Protein AF-A0A2V9PDS5-F1 (afdb_monomer)

Nearest PDB structures (foldseek):
  2gah-assembly1_B  TM=3.488E-01  e=9.764E-08  Stenotrophomonas maltophilia
  1vrq-assembly1_B  TM=3.724E-01  e=3.911E-07  Corynebacterium sp. U-96
  7d6v-assembly1_A  TM=3.849E-01  e=8.077E-04  Mycolicibacterium smegmatis

Foldseek 3Di:
DDDCAFDDDPVDTRPLQNLQADAPCLLVLLQDCVNPVLFHAAQEEEEALAFVSLQVQLVVLVVPPVLPGFYEYEFQAEADDLAAVLVPFPDDDPLPQFDAQFADPDPDVCVRVPRHWRRYRLICLSAFLQFDFDDEPQVQVVVHDPPVVCCQQPHFCPPPPDTDDHPVCVVLVLLVQNDFDPLFDDPVAVQVLVVVLVVLVPDDPPDPWNKWARHRHSPDSSSFGGRGSADCDAPDPPGHGCGHDTSSNSSSVSSNVLLVQLVVVDDDDPSSSSNSRRYHYHYSFAFQAFDDDDPDTQWTQTPSGIRGADPSHDYHYPPDDFVVLLRCVRYDDCVVVQRQFWDKDWDKDKDKDKDWLVVTDPRSLPAADKHKYWTKMKIWGQDPVRRTWIKMKTKMKIAAHDCDPCNLSVLSNSNSHNVCSVVCPPGDNGIMMMMIMMITIDTIDRPDPDDPPHIGGNNRGD

Mean predicted aligned error: 5.8 Å

Radius of gyration: 24.21 Å; Cα contacts (8 Å, |Δi|>4): 878; chains: 1; bounding box: 65×51×72 Å

Solvent-accessible surface area (backbone atoms only — not comparable to full-atom values): 25362 Å² total; per-residue (Å²): 130,66,72,96,57,60,49,75,57,101,86,46,70,38,52,64,53,49,66,45,41,40,38,66,60,55,58,55,57,21,36,35,48,90,82,36,80,80,28,49,69,52,40,36,37,32,39,22,24,14,34,63,21,14,43,49,55,30,48,56,59,67,68,43,80,80,66,80,61,24,35,36,33,29,13,52,16,47,77,78,60,81,58,21,52,59,81,46,74,68,92,66,89,72,71,90,38,51,40,55,51,50,47,50,85,57,90,46,65,74,66,52,66,49,68,60,46,41,44,22,46,7,18,53,33,34,71,56,48,39,74,58,74,61,82,39,73,78,75,46,58,68,79,60,55,57,69,67,59,53,44,42,41,72,35,59,55,34,53,82,96,62,51,75,30,16,55,49,53,53,48,25,54,75,35,37,38,67,54,81,48,64,71,37,70,44,67,59,21,58,51,52,39,47,54,50,39,53,60,59,68,70,49,62,93,85,46,81,58,41,73,23,9,42,74,62,44,74,89,51,49,74,33,27,49,30,36,34,19,32,26,68,57,53,88,48,95,96,44,77,42,74,36,58,47,41,17,31,49,48,31,45,52,40,24,44,50,22,48,52,55,9,58,75,72,46,92,72,57,71,64,62,28,44,35,54,34,34,42,46,32,23,52,56,33,36,76,74,50,62,41,67,56,94,94,40,70,43,33,41,35,33,81,81,48,73,47,76,41,46,95,86,35,45,78,43,81,26,54,51,80,63,54,41,36,53,54,43,63,76,58,46,88,59,85,84,62,56,78,83,43,41,56,60,57,67,50,77,47,76,50,76,48,74,44,57,36,84,80,51,55,73,69,47,55,66,44,61,55,81,44,39,25,54,36,26,36,33,34,42,33,72,44,98,88,70,46,80,42,55,32,34,34,47,32,39,34,41,32,28,23,75,71,56,101,54,42,67,54,53,44,52,59,62,47,73,36,69,96,49,50,78,82,52,75,82,67,47,60,59,34,32,41,35,38,39,36,36,37,31,66,40,83,53,50,74,79,58,94,78,51,94,66,62,68,47,72,43,94,80,53,112

Secondary structure (DSSP, 8-state):
---SSPPB-SS-B-HHHHHH---HHHHHHTT-TTT-TT----SEEEE--SHHHHHHHHHHHHH-TT----EEEE-SS----SS-GGGSPTT---GGGEE--EE---SSHHHHS---EE-STTGGGGTS--B-PPP-HHHHBTTBPPHHHHHHHHS--BSTTS--B-HHHHHHHHHT-SS--TTT-SHHHHHHHHHHHHHHHTS-TT-SSEEE-TTS--SSGGGGB--BSEE-S-SSTT----EE--HHHHHHHHHHHHHHHHHHH--S-HHHHHHH-SEEEETT--EEEEEEETTEEEEEEETTEEEEPPTT-EEEE-SHHHHHHHHHHHHS--TTS-TT-----EEEEEEEEEEEGGGS-HHHHH--S-EEEEEEEEEEEE-TTS-EEEEEEEEEEEE-S---TTHHHHHHHHSS-GGGGGGGTT--TTEEEEEEEEEEE----SS-SS-SS--EEPTT--

Sequence (462 aa):
MSSSSSQRTDFSLDVMGRYICNGLDEAIRSTDRNLDPEAKQFDYIVIGGGSFGSVFASHIFNLDQTRAHRILVLEAGPFLFPEHVQNLPPSLDTGEVWGVPWNSDSPKPWNREFPGLAFCLGGRSLFWGGWSPYFIDSEIVSPPWPATVRRDLMTPVLPTGTPIHSYLDQAAEQLGTSDPNDFVHADLHNELETILFNGLSARPSAADPKLKGNRGTLAVAKDLEAPIAVQSTSPRAGFFPFNKFNGVQLLIRAARLAQSEAEQSVVGGPEQKNVKKRLMVVPHAHLIRLERSGRRVTRIVTNQGSVDVPYQGKVFLGLGTIENTRLALETLPNQRGLIGKNLMAHLRSNLTIRIPKSSLSPAVRAIKELAVSALFVKGIHQHTDGTPGHFHLQITASGVGALGMNSEAELFKKIPNIDELDRFNDLTDDWIVITIRGIGEMLGDKTSPDPLNRVILDNLGP

pLDDT: mean 89.95, std 8.55, range [50.41, 98.88]

Structure (mmCIF, N/CA/C/O backbone):
data_AF-A0A2V9PDS5-F1
#
_entry.id   AF-A0A2V9PDS5-F1
#
loop_
_atom_site.group_PDB
_atom_site.id
_atom_site.type_symbol
_atom_site.label_atom_id
_atom_site.label_alt_id
_atom_site.label_comp_id
_atom_site.label_asym_id
_atom_site.label_entity_id
_atom_site.label_seq_id
_atom_site.pdbx_PDB_ins_code
_atom_site.Cartn_x
_atom_site.Cartn_y
_atom_site.Cartn_z
_atom_site.occupancy
_atom_site.B_iso_or_equiv
_atom_site.auth_seq_id
_atom_site.auth_comp_id
_atom_site.auth_asym_id
_atom_site.auth_atom_id
_atom_site.pdbx_PDB_model_num
ATOM 1 N N . MET A 1 1 ? -5.641 -12.176 29.740 1.00 73.44 1 MET A N 1
ATOM 2 C CA . MET A 1 1 ? -5.389 -10.724 29.784 1.00 73.44 1 MET A CA 1
ATOM 3 C C . MET A 1 1 ? -4.058 -10.458 29.123 1.00 73.44 1 MET A C 1
ATOM 5 O O . MET A 1 1 ? -3.136 -11.229 29.379 1.00 73.44 1 MET A O 1
ATOM 9 N N . SER A 1 2 ? -3.958 -9.427 28.290 1.00 85.81 2 SER A N 1
ATOM 10 C CA . SER A 1 2 ? -2.686 -9.049 27.668 1.00 85.81 2 SER A CA 1
ATOM 11 C C . SER A 1 2 ? -1.712 -8.441 28.682 1.00 85.81 2 SER A C 1
ATOM 13 O O . SER A 1 2 ? -2.114 -7.794 29.648 1.00 85.81 2 SER A O 1
ATOM 15 N N . SER A 1 3 ? -0.411 -8.679 28.481 1.00 86.38 3 SER A N 1
ATOM 16 C CA . SER A 1 3 ? 0.654 -8.182 29.366 1.00 86.38 3 SER A CA 1
ATOM 17 C C . SER A 1 3 ? 0.785 -6.667 29.266 1.00 86.38 3 SER A C 1
ATOM 19 O O . SER A 1 3 ? 1.010 -6.166 28.174 1.00 86.38 3 SER A O 1
ATOM 21 N N . SER A 1 4 ? 0.744 -5.928 30.375 1.00 86.19 4 SER A N 1
ATOM 22 C CA . SER A 1 4 ? 0.939 -4.466 30.378 1.00 86.19 4 SER A CA 1
ATOM 23 C C . SER A 1 4 ? 2.401 -4.022 30.204 1.00 86.19 4 SER A C 1
ATOM 25 O O . SER A 1 4 ? 2.663 -2.836 30.002 1.00 86.19 4 SER A O 1
ATOM 27 N N . SER A 1 5 ? 3.353 -4.958 30.246 1.00 91.31 5 SER A N 1
ATOM 28 C CA . SER A 1 5 ? 4.782 -4.736 30.002 1.00 91.31 5 SER A CA 1
ATOM 29 C C . SER A 1 5 ? 5.278 -5.526 28.793 1.00 91.31 5 SER A C 1
ATOM 31 O O . SER A 1 5 ? 4.624 -6.472 28.345 1.00 91.31 5 SER A O 1
ATOM 33 N N . SER A 1 6 ? 6.443 -5.144 28.262 1.00 94.44 6 SER A N 1
ATOM 34 C CA . SER A 1 6 ? 7.096 -5.892 27.187 1.00 94.44 6 SER A CA 1
ATOM 35 C C . SER A 1 6 ? 7.402 -7.319 27.638 1.00 94.44 6 SER A C 1
ATOM 37 O O . SER A 1 6 ? 7.765 -7.563 28.793 1.00 94.44 6 SER A O 1
ATOM 39 N N . GLN A 1 7 ? 7.210 -8.269 26.728 1.00 94.12 7 GLN A N 1
ATOM 40 C CA . GLN A 1 7 ? 7.417 -9.689 26.995 1.00 94.12 7 GLN A CA 1
ATOM 41 C C . GLN A 1 7 ? 8.822 -10.095 26.555 1.00 94.12 7 GLN A C 1
ATOM 43 O O . GLN A 1 7 ? 9.332 -9.597 25.554 1.00 94.12 7 GLN A O 1
ATOM 48 N N . ARG A 1 8 ? 9.466 -10.983 27.317 1.00 96.06 8 ARG A N 1
ATOM 49 C CA . ARG A 1 8 ? 10.734 -11.606 26.918 1.00 96.06 8 ARG A CA 1
ATOM 50 C C . ARG A 1 8 ? 10.436 -12.922 26.210 1.00 96.06 8 ARG A C 1
ATOM 52 O O . ARG A 1 8 ? 9.671 -13.725 26.735 1.00 96.06 8 ARG A O 1
ATOM 59 N N . THR A 1 9 ? 11.043 -13.112 25.048 1.00 93.56 9 THR A N 1
ATOM 60 C CA . THR A 1 9 ? 11.149 -14.398 24.353 1.00 93.56 9 THR A CA 1
ATOM 61 C C . THR A 1 9 ? 12.558 -14.956 24.562 1.00 93.56 9 THR A C 1
ATOM 63 O O . THR A 1 9 ? 13.407 -14.290 25.164 1.00 93.56 9 THR A O 1
ATOM 66 N N . ASP A 1 10 ? 12.835 -16.145 24.029 1.00 96.88 10 ASP A N 1
ATOM 67 C CA . ASP A 1 10 ? 14.187 -16.719 24.033 1.00 96.88 10 ASP A CA 1
ATOM 68 C C . ASP A 1 10 ? 15.204 -15.856 23.264 1.00 96.88 10 ASP A C 1
ATOM 70 O O . ASP A 1 10 ? 16.407 -15.946 23.500 1.00 96.88 10 ASP A O 1
ATOM 74 N N . PHE A 1 11 ? 14.726 -14.986 22.367 1.00 93.62 11 PHE A N 1
ATOM 75 C CA . PHE A 1 11 ? 15.567 -14.220 21.447 1.00 93.62 11 PHE A CA 1
ATOM 76 C C . PHE A 1 11 ? 15.555 -12.712 21.710 1.00 93.62 11 PHE A C 1
ATOM 78 O O . PHE A 1 11 ? 16.514 -12.018 21.371 1.00 93.62 11 PHE A O 1
ATOM 85 N N . SER A 1 12 ? 14.472 -12.165 22.268 1.00 94.38 12 SER A N 1
ATOM 86 C CA . SER A 1 12 ? 14.247 -10.717 22.274 1.00 94.38 12 SER A CA 1
ATOM 87 C C . SER A 1 12 ? 13.342 -10.226 23.406 1.00 94.38 12 SER A C 1
ATOM 89 O O . SER A 1 12 ? 12.637 -10.984 24.071 1.00 94.38 12 SER A O 1
ATOM 91 N N . LEU A 1 13 ? 13.364 -8.910 23.631 1.00 96.62 13 LEU A N 1
ATOM 92 C CA . LEU A 1 13 ? 12.364 -8.200 24.423 1.00 96.62 13 LEU A CA 1
ATOM 93 C C . LEU A 1 13 ? 11.407 -7.491 23.463 1.00 96.62 13 LEU A C 1
ATOM 95 O O . LEU A 1 13 ? 11.833 -6.602 22.723 1.00 96.62 13 LEU A O 1
ATOM 99 N N . ASP A 1 14 ? 10.124 -7.834 23.510 1.00 95.38 14 ASP A N 1
ATOM 100 C CA . ASP A 1 14 ? 9.102 -7.276 22.625 1.00 95.38 14 ASP A CA 1
ATOM 101 C C . ASP A 1 14 ? 8.657 -5.872 23.070 1.00 95.38 14 ASP A C 1
ATOM 103 O O . ASP A 1 14 ? 7.566 -5.639 23.598 1.00 95.38 14 ASP A O 1
ATOM 107 N N . VAL A 1 15 ? 9.567 -4.911 22.913 1.00 95.69 15 VAL A N 1
ATOM 108 C CA . VAL A 1 15 ? 9.300 -3.487 23.143 1.00 95.69 15 VAL A CA 1
ATOM 109 C C . VAL A 1 15 ? 8.346 -2.973 22.069 1.00 95.69 15 VAL A C 1
ATOM 111 O O . VAL A 1 15 ? 7.354 -2.318 22.381 1.00 95.69 15 VAL A O 1
ATOM 114 N N . MET A 1 16 ? 8.621 -3.285 20.804 1.00 94.38 16 MET A N 1
ATOM 115 C CA . MET A 1 16 ? 7.842 -2.762 19.686 1.00 94.38 16 MET A CA 1
ATOM 116 C C . MET A 1 16 ? 6.394 -3.252 19.739 1.00 94.38 16 MET A C 1
ATOM 118 O O . MET A 1 16 ? 5.488 -2.420 19.785 1.00 94.38 16 MET A O 1
ATOM 122 N N . GLY A 1 17 ? 6.163 -4.562 19.838 1.00 95.31 17 GLY A N 1
ATOM 123 C CA . GLY A 1 17 ? 4.822 -5.128 19.927 1.00 95.31 17 GLY A CA 1
ATOM 124 C C . GLY A 1 17 ? 4.041 -4.535 21.093 1.00 95.31 17 GLY A C 1
ATOM 125 O O . GLY A 1 17 ? 2.968 -3.976 20.876 1.00 95.31 17 GLY A O 1
ATOM 126 N N . ARG A 1 18 ? 4.596 -4.498 22.310 1.00 94.94 18 ARG A N 1
ATOM 127 C CA . ARG A 1 18 ? 3.881 -3.917 23.460 1.00 94.94 18 ARG A CA 1
ATOM 128 C C . ARG A 1 18 ? 3.573 -2.424 23.311 1.00 94.94 18 ARG A C 1
ATOM 130 O O . ARG A 1 18 ? 2.482 -1.984 23.678 1.00 94.94 18 ARG A O 1
ATOM 137 N N . TYR A 1 19 ? 4.520 -1.617 22.842 1.00 94.44 19 TYR A N 1
ATOM 138 C CA . TYR A 1 19 ? 4.352 -0.160 22.818 1.00 94.44 19 TYR A CA 1
ATOM 139 C C . TYR A 1 19 ? 3.637 0.366 21.567 1.00 94.44 19 TYR A C 1
ATOM 141 O O . TYR A 1 19 ? 3.297 1.553 21.536 1.00 94.44 19 TYR A O 1
ATOM 149 N N . ILE A 1 20 ? 3.382 -0.496 20.582 1.00 95.94 20 ILE A N 1
ATOM 150 C CA . ILE A 1 20 ? 2.582 -0.205 19.385 1.00 95.94 20 ILE A CA 1
ATOM 151 C C . ILE A 1 20 ? 1.189 -0.836 19.491 1.00 95.94 20 ILE A C 1
ATOM 153 O O . ILE A 1 20 ? 0.202 -0.187 19.152 1.00 95.94 20 ILE A O 1
ATOM 157 N N . CYS A 1 21 ? 1.106 -2.074 19.978 1.00 97.75 21 CYS A N 1
ATOM 158 C CA . CYS A 1 21 ? -0.109 -2.879 19.961 1.00 97.75 21 CYS A CA 1
ATOM 159 C C . CYS A 1 21 ? -0.863 -2.870 21.298 1.00 97.75 21 CYS A C 1
ATOM 161 O O . CYS A 1 21 ? -0.391 -2.405 22.343 1.00 97.75 21 CYS A O 1
ATOM 163 N N . ASN A 1 22 ? -2.071 -3.421 21.252 1.00 97.88 22 ASN A N 1
ATOM 164 C CA . ASN A 1 22 ? -3.018 -3.568 22.340 1.00 97.88 22 ASN A CA 1
ATOM 165 C C . ASN A 1 22 ? -3.630 -4.966 22.334 1.00 97.88 22 ASN A C 1
ATOM 167 O O . ASN A 1 22 ? -3.820 -5.568 21.281 1.00 97.88 22 ASN A O 1
ATOM 171 N N . GLY A 1 23 ? -3.976 -5.463 23.518 1.00 97.25 23 GLY A N 1
ATOM 172 C CA . GLY A 1 23 ? -4.857 -6.622 23.631 1.00 97.25 23 GLY A CA 1
ATOM 173 C C . GLY A 1 23 ? -6.290 -6.261 23.255 1.00 97.25 23 GLY A C 1
ATOM 174 O O . GLY A 1 23 ? -6.726 -5.128 23.490 1.00 97.25 23 GLY A O 1
ATOM 175 N N . LEU A 1 24 ? -7.054 -7.221 22.724 1.00 97.88 24 LEU A N 1
ATOM 176 C CA . LEU A 1 24 ? -8.490 -7.008 22.536 1.00 97.88 24 LEU A CA 1
ATOM 177 C C . LEU A 1 24 ? -9.191 -6.768 23.881 1.00 97.88 24 LEU A C 1
ATOM 179 O O . LEU A 1 24 ? -10.097 -5.946 23.972 1.00 97.88 24 LEU A O 1
ATOM 183 N N . ASP A 1 25 ? -8.734 -7.434 24.940 1.00 96.81 25 ASP A N 1
ATOM 184 C CA . ASP A 1 25 ? -9.220 -7.233 26.302 1.00 96.81 25 ASP A CA 1
ATOM 185 C C . ASP A 1 25 ? -8.939 -5.815 26.819 1.00 96.81 25 ASP A C 1
ATOM 187 O O . ASP A 1 25 ? -9.815 -5.214 27.435 1.00 96.81 25 ASP A O 1
ATOM 191 N N . GLU A 1 26 ? -7.762 -5.249 26.530 1.00 97.12 26 GLU A N 1
ATOM 192 C CA . GLU A 1 26 ? -7.440 -3.852 26.854 1.00 97.12 26 GLU A CA 1
ATOM 193 C C . GLU A 1 26 ? -8.358 -2.884 26.103 1.00 97.12 26 GLU A C 1
ATOM 195 O O . GLU A 1 26 ? -8.879 -1.936 26.695 1.00 97.12 26 GLU A O 1
ATOM 200 N N . ALA A 1 27 ? -8.564 -3.130 24.805 1.00 98.00 27 ALA A N 1
ATOM 201 C CA . ALA A 1 27 ? -9.431 -2.314 23.969 1.00 98.00 27 ALA A CA 1
ATOM 202 C C . ALA A 1 27 ? -10.874 -2.346 24.486 1.00 98.00 27 ALA A C 1
ATOM 204 O O . ALA A 1 27 ? -11.439 -1.284 24.738 1.00 98.00 27 ALA A O 1
ATOM 205 N N . ILE A 1 28 ? -11.442 -3.531 24.731 1.00 97.62 28 ILE A N 1
ATOM 206 C CA . ILE A 1 28 ? -12.809 -3.693 25.248 1.00 97.62 28 ILE A CA 1
ATOM 207 C C . ILE A 1 28 ? -12.945 -3.059 26.636 1.00 97.62 28 ILE A C 1
ATOM 209 O O . ILE A 1 28 ? -13.849 -2.248 26.844 1.00 97.62 28 ILE A O 1
ATOM 213 N N . ARG A 1 29 ? -12.024 -3.345 27.568 1.00 96.69 29 ARG A N 1
ATOM 214 C CA . ARG A 1 29 ? -12.052 -2.774 28.925 1.00 96.69 29 ARG A CA 1
ATOM 215 C C . ARG A 1 29 ? -12.033 -1.248 28.906 1.00 96.69 29 ARG A C 1
ATOM 217 O O . ARG A 1 29 ? -12.758 -0.624 29.669 1.00 96.69 29 ARG A O 1
ATOM 224 N N . SER A 1 30 ? -11.274 -0.642 27.989 1.00 97.56 30 SER A N 1
ATOM 225 C CA . SER A 1 30 ? -11.199 0.820 27.840 1.00 97.56 30 SER A CA 1
ATOM 226 C C . SER A 1 30 ? -12.506 1.486 27.382 1.00 97.56 30 SER A C 1
ATOM 228 O O . SER A 1 30 ? -12.565 2.712 27.283 1.00 97.56 30 SER A O 1
ATOM 230 N N . THR A 1 31 ? -13.530 0.698 27.046 1.00 97.50 31 THR A N 1
ATOM 231 C CA . THR A 1 31 ? -14.860 1.178 26.644 1.00 97.50 31 THR A CA 1
ATOM 232 C C . THR A 1 31 ? -15.928 0.959 27.720 1.00 97.50 31 THR A C 1
ATOM 234 O O . THR A 1 31 ? -17.052 1.434 27.556 1.00 97.50 31 THR A O 1
ATOM 237 N N . ASP A 1 32 ? -15.598 0.272 28.819 1.00 96.44 32 ASP A N 1
ATOM 238 C CA . ASP A 1 32 ? -16.561 -0.084 29.861 1.00 96.44 32 ASP A CA 1
ATOM 239 C C . ASP A 1 32 ? -16.783 1.066 30.853 1.00 96.44 32 ASP A C 1
ATOM 241 O O . ASP A 1 32 ? -15.949 1.357 31.713 1.00 96.44 32 ASP A O 1
ATOM 245 N N . ARG A 1 33 ? -17.962 1.692 30.761 1.00 95.81 33 ARG A N 1
ATOM 246 C CA . ARG A 1 33 ? -18.359 2.808 31.632 1.00 95.81 33 ARG A CA 1
ATOM 247 C C . ARG A 1 33 ? -18.616 2.418 33.083 1.00 95.81 33 ARG A C 1
ATOM 249 O O . ARG A 1 33 ? -18.677 3.302 33.933 1.00 95.81 33 ARG A O 1
ATOM 256 N N . ASN A 1 34 ? -18.780 1.127 33.369 1.00 96.06 34 ASN A N 1
ATOM 257 C CA . ASN A 1 34 ? -18.893 0.649 34.743 1.00 96.06 34 ASN A CA 1
ATOM 258 C C . ASN A 1 34 ? -17.524 0.603 35.434 1.00 96.06 34 ASN A C 1
ATOM 260 O O . ASN A 1 34 ? -17.466 0.686 36.657 1.00 96.06 34 ASN A O 1
ATOM 264 N N . LEU A 1 35 ? -16.439 0.473 34.660 1.00 94.56 35 LEU A N 1
ATOM 265 C CA . LEU A 1 35 ? -15.067 0.482 35.171 1.00 94.56 35 LEU A CA 1
ATOM 266 C C . LEU A 1 35 ? -14.488 1.896 35.221 1.00 94.56 35 LEU A C 1
ATOM 268 O O . LEU A 1 35 ? -13.811 2.240 36.186 1.00 94.56 35 LEU A O 1
ATOM 272 N N . ASP A 1 36 ? -14.775 2.718 34.210 1.00 95.12 36 ASP A N 1
ATOM 273 C CA . ASP A 1 36 ? -14.361 4.119 34.173 1.00 95.12 36 ASP A CA 1
ATOM 274 C C . ASP A 1 36 ? -15.482 4.992 33.576 1.00 95.12 36 ASP A C 1
ATOM 276 O O . ASP A 1 36 ? -15.840 4.815 32.410 1.00 95.12 36 ASP A O 1
ATOM 280 N N . PRO A 1 37 ? -16.049 5.960 34.321 1.00 94.94 37 PRO A N 1
ATOM 281 C CA . PRO A 1 37 ? -17.165 6.775 33.838 1.00 94.94 37 PRO A CA 1
ATOM 282 C C . PRO A 1 37 ? -16.823 7.624 32.601 1.00 94.94 37 PRO A C 1
ATOM 284 O O . PRO A 1 37 ? -17.745 8.034 31.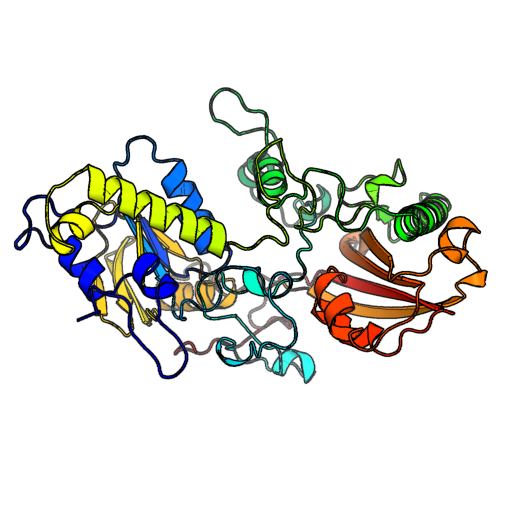880 1.00 94.94 37 PRO A O 1
ATOM 287 N N . GLU A 1 38 ? -15.533 7.872 32.346 1.00 94.62 38 GLU A N 1
ATOM 288 C CA . GLU A 1 38 ? -15.015 8.601 31.187 1.00 94.62 38 GLU A CA 1
ATOM 289 C C . GLU A 1 38 ? -14.762 7.701 29.966 1.00 94.62 38 GLU A C 1
ATOM 291 O O . GLU A 1 38 ? -14.415 8.217 28.897 1.00 94.62 38 GLU A O 1
ATOM 296 N N . ALA A 1 39 ? -14.954 6.381 30.092 1.00 96.38 39 ALA A N 1
ATOM 297 C CA . ALA A 1 39 ? -14.831 5.435 28.991 1.00 96.38 39 ALA A CA 1
ATOM 298 C C . ALA A 1 39 ? -15.781 5.776 27.834 1.00 96.38 39 ALA A C 1
ATOM 300 O O . ALA A 1 39 ? -16.969 6.066 28.011 1.00 96.38 39 ALA A O 1
ATOM 301 N N . LYS A 1 40 ? -15.240 5.722 26.614 1.00 95.88 40 LYS A N 1
ATOM 302 C CA . LYS A 1 40 ? -15.961 5.982 25.358 1.00 95.88 40 LYS A CA 1
ATOM 303 C C . LYS A 1 40 ? -15.816 4.795 24.420 1.00 95.88 40 LYS A C 1
ATOM 305 O O . LYS A 1 40 ? -14.796 4.122 24.448 1.00 95.88 40 LYS A O 1
ATOM 310 N N . GLN A 1 41 ? -16.797 4.545 23.565 1.00 97.12 41 GLN A N 1
ATOM 311 C CA . GLN A 1 41 ? -16.668 3.518 22.525 1.00 97.12 41 GLN A CA 1
ATOM 312 C C . GLN A 1 41 ? -15.748 3.993 21.385 1.00 97.12 41 GLN A C 1
ATOM 314 O O . GLN A 1 41 ? -15.365 5.161 21.342 1.00 97.12 41 GLN A O 1
ATOM 319 N N . PHE A 1 42 ? -15.375 3.086 20.478 1.00 98.44 42 PHE A N 1
ATOM 320 C CA . PHE A 1 42 ? -14.615 3.431 19.273 1.00 98.44 42 PHE A CA 1
ATOM 321 C C . PHE A 1 42 ? -15.543 3.948 18.171 1.00 98.44 42 PHE A C 1
ATOM 323 O O . PHE A 1 42 ? -16.478 3.258 17.768 1.00 98.44 42 PHE A O 1
ATOM 330 N N . ASP A 1 43 ? -15.267 5.145 17.663 1.00 98.31 43 ASP A N 1
ATOM 331 C CA . ASP A 1 43 ? -16.037 5.791 16.597 1.00 98.31 43 ASP A CA 1
ATOM 332 C C . ASP A 1 43 ? -15.684 5.225 15.219 1.00 98.31 43 ASP A C 1
ATOM 334 O O . ASP A 1 43 ? -16.554 5.050 14.363 1.00 98.31 43 ASP A O 1
ATOM 338 N N . TYR A 1 44 ? -14.407 4.903 15.011 1.00 98.62 44 TYR A N 1
ATOM 339 C CA . TYR A 1 44 ? -13.888 4.374 13.756 1.00 98.62 44 TYR A CA 1
ATOM 340 C C . TYR A 1 44 ? -13.217 3.026 13.996 1.00 98.62 44 TYR A C 1
ATOM 342 O O . TYR A 1 44 ? -12.237 2.939 14.730 1.00 98.62 44 TYR A O 1
ATOM 350 N N . ILE A 1 45 ? -13.728 1.967 13.371 1.00 98.75 45 ILE A N 1
ATOM 351 C CA . ILE A 1 45 ? -13.161 0.623 13.485 1.00 98.75 45 ILE A CA 1
ATOM 352 C C . ILE A 1 45 ? -12.664 0.182 12.111 1.00 98.75 45 ILE A C 1
ATOM 354 O O . ILE A 1 45 ? -13.448 -0.004 11.180 1.00 98.75 45 ILE A O 1
ATOM 358 N N . VAL A 1 46 ? -11.350 0.044 11.982 1.00 98.75 46 VAL A N 1
ATOM 359 C CA . VAL A 1 46 ? -10.654 -0.388 10.771 1.00 98.75 46 VAL A CA 1
ATOM 360 C C . VAL A 1 46 ? -10.344 -1.872 10.902 1.00 98.75 46 VAL A C 1
ATOM 362 O O . VAL A 1 46 ? -9.653 -2.294 11.825 1.00 98.75 46 VAL A O 1
ATOM 365 N N . ILE A 1 47 ? -10.870 -2.668 9.980 1.00 98.12 47 ILE A N 1
ATOM 366 C CA . ILE A 1 47 ? -10.661 -4.112 9.923 1.00 98.12 47 ILE A CA 1
ATOM 367 C C . ILE A 1 47 ? -9.610 -4.384 8.848 1.00 98.12 47 ILE A C 1
ATOM 369 O O . ILE A 1 47 ? -9.839 -4.089 7.681 1.00 98.12 47 ILE A O 1
ATOM 373 N N . GLY A 1 48 ? -8.479 -4.957 9.237 1.00 97.88 48 GLY A N 1
ATOM 374 C CA . GLY A 1 48 ? -7.265 -5.066 8.436 1.00 97.88 48 GLY A CA 1
ATOM 375 C C . GLY A 1 48 ? -6.330 -3.898 8.729 1.00 97.88 48 GLY A C 1
ATOM 376 O O . GLY A 1 48 ? -6.568 -2.776 8.291 1.00 97.88 48 GLY A O 1
ATOM 377 N N . GLY A 1 49 ? -5.244 -4.171 9.448 1.00 97.44 49 GLY A N 1
ATOM 378 C CA . GLY A 1 49 ? -4.131 -3.259 9.712 1.00 97.44 49 GLY A CA 1
ATOM 379 C C . GLY A 1 49 ? -3.019 -3.358 8.667 1.00 97.44 49 GLY A C 1
ATOM 380 O O . GLY A 1 49 ? -1.898 -2.917 8.918 1.00 97.44 49 GLY A O 1
ATOM 381 N N . GLY A 1 50 ? -3.314 -3.919 7.492 1.00 96.12 50 GLY A N 1
ATOM 382 C CA . GLY A 1 50 ? -2.408 -3.988 6.351 1.00 96.12 50 GLY A CA 1
ATOM 383 C C . GLY A 1 50 ? -2.099 -2.619 5.727 1.00 96.12 50 GLY A C 1
ATOM 384 O O . GLY A 1 50 ? -2.195 -1.570 6.364 1.00 96.12 50 GLY A O 1
ATOM 385 N N . SER A 1 51 ? -1.742 -2.612 4.444 1.00 94.94 51 SER A N 1
ATOM 386 C CA . SER A 1 51 ? -1.201 -1.427 3.755 1.00 94.94 51 SER A CA 1
ATOM 387 C C . SER A 1 51 ? -2.141 -0.222 3.795 1.00 94.94 51 SER A C 1
ATOM 389 O O . SER A 1 51 ? -1.779 0.831 4.313 1.00 94.94 51 SER A O 1
ATOM 391 N N . PHE A 1 52 ? -3.373 -0.389 3.310 1.00 95.06 52 PHE A N 1
ATOM 392 C CA . PHE A 1 52 ? -4.355 0.696 3.284 1.00 95.06 52 PHE A CA 1
ATOM 393 C C . PHE A 1 52 ? -4.961 0.974 4.657 1.00 95.06 52 PHE A C 1
ATOM 395 O O . PHE A 1 52 ? -5.190 2.133 4.981 1.00 95.06 52 PHE A O 1
ATOM 402 N N . GLY A 1 53 ? -5.191 -0.057 5.476 1.00 97.75 53 GLY A N 1
ATOM 403 C CA . GLY A 1 53 ? -5.752 0.116 6.815 1.00 97.75 53 GLY A CA 1
ATOM 404 C C . GLY A 1 53 ? -4.847 0.931 7.735 1.00 97.75 53 GLY A C 1
ATOM 405 O O . GLY A 1 53 ? -5.323 1.850 8.398 1.00 97.75 53 GLY A O 1
ATOM 406 N N . SER A 1 54 ? -3.536 0.667 7.695 1.00 97.50 54 SER A N 1
ATOM 407 C CA . SER A 1 54 ? -2.530 1.463 8.406 1.00 97.50 54 SER A CA 1
ATOM 408 C C . SER A 1 54 ? -2.539 2.927 7.960 1.00 97.50 54 SER A C 1
ATOM 410 O O . SER A 1 54 ? -2.664 3.824 8.792 1.00 97.50 54 SER A O 1
ATOM 412 N N . VAL A 1 55 ? -2.467 3.179 6.645 1.00 96.81 55 VAL A N 1
ATOM 413 C CA . VAL A 1 55 ? -2.479 4.544 6.087 1.00 96.81 55 VAL A CA 1
ATOM 414 C C . VAL A 1 55 ? -3.771 5.273 6.459 1.00 96.81 55 VAL A C 1
ATOM 416 O O . VAL A 1 55 ? -3.723 6.405 6.936 1.00 96.81 55 VAL A O 1
ATOM 419 N N . PHE A 1 56 ? -4.922 4.622 6.285 1.00 97.75 56 PHE A N 1
ATOM 420 C CA . PHE A 1 56 ? -6.231 5.196 6.572 1.00 97.75 56 PHE A CA 1
ATOM 421 C C . PHE A 1 56 ? -6.380 5.562 8.052 1.00 97.75 56 PHE A C 1
ATOM 423 O O . PHE A 1 56 ? -6.728 6.702 8.354 1.00 97.75 56 PHE A O 1
ATOM 430 N N . ALA A 1 57 ? -6.068 4.636 8.968 1.00 98.38 57 ALA A N 1
ATOM 431 C CA . ALA A 1 57 ? -6.160 4.865 10.409 1.00 98.38 57 ALA A CA 1
ATOM 432 C C . ALA A 1 57 ? -5.271 6.035 10.859 1.00 98.38 57 ALA A C 1
ATOM 434 O O . ALA A 1 57 ? -5.727 6.915 11.592 1.00 98.38 57 ALA A O 1
ATOM 435 N N . SER A 1 58 ? -4.029 6.092 10.373 1.00 97.69 58 SER A N 1
ATOM 436 C CA . SER A 1 58 ? -3.114 7.200 10.658 1.00 97.69 58 SER A CA 1
ATOM 437 C C . SER A 1 58 ? -3.592 8.522 10.065 1.00 97.69 58 SER A C 1
ATOM 439 O O . SER A 1 58 ? -3.459 9.566 10.701 1.00 97.69 58 SER A O 1
ATOM 441 N N . HIS A 1 59 ? -4.172 8.499 8.864 1.00 96.12 59 HIS A N 1
ATOM 442 C CA . HIS A 1 59 ? -4.677 9.700 8.212 1.00 96.12 59 HIS A CA 1
ATOM 443 C C . HIS A 1 59 ? -5.862 10.299 8.978 1.00 96.12 59 HIS A C 1
ATOM 445 O O . HIS A 1 59 ? -5.812 11.471 9.345 1.00 96.12 59 HIS A O 1
ATOM 451 N N . ILE A 1 60 ? -6.884 9.502 9.314 1.00 96.38 60 ILE A N 1
ATOM 452 C CA . ILE A 1 60 ? -8.034 10.000 10.090 1.00 96.38 60 ILE A CA 1
ATOM 453 C C . ILE A 1 60 ? -7.631 10.422 11.511 1.00 96.38 60 ILE A C 1
ATOM 455 O O . ILE A 1 60 ? -8.165 11.399 12.030 1.00 96.38 60 ILE A O 1
ATOM 459 N N . PHE A 1 61 ? -6.640 9.753 12.114 1.00 98.06 61 PHE A N 1
ATOM 460 C CA . PHE A 1 61 ? -6.056 10.164 13.391 1.00 98.06 61 PHE A CA 1
ATOM 461 C C . PHE A 1 61 ? -5.431 11.565 13.303 1.00 98.06 61 PHE A C 1
ATOM 463 O O . PHE A 1 61 ? -5.615 12.376 14.210 1.00 98.06 61 PHE A O 1
ATOM 470 N N . ASN A 1 62 ? -4.715 11.868 12.218 1.00 95.44 62 ASN A N 1
ATOM 471 C CA . ASN A 1 62 ? -4.081 13.173 12.017 1.00 95.44 62 ASN A CA 1
ATOM 472 C C . ASN A 1 62 ? -5.080 14.264 11.600 1.00 95.44 62 ASN A C 1
ATOM 474 O O . ASN A 1 62 ? -4.893 15.428 11.952 1.00 95.44 62 ASN A O 1
ATOM 478 N N . LEU A 1 63 ? -6.139 13.912 10.866 1.00 93.19 63 LEU A N 1
ATOM 479 C CA . LEU A 1 63 ? -7.194 14.857 10.491 1.00 93.19 63 LEU A CA 1
ATOM 480 C C . LEU A 1 63 ? -8.058 15.283 11.684 1.00 93.19 63 LEU A C 1
ATOM 482 O O . LEU A 1 63 ? -8.559 16.407 11.694 1.00 93.19 63 LEU A O 1
ATOM 486 N N . ASP A 1 64 ? -8.229 14.424 12.692 1.00 95.00 64 ASP A N 1
ATOM 487 C CA . ASP A 1 64 ? -9.014 14.746 13.886 1.00 95.00 64 ASP A CA 1
ATOM 488 C C . ASP A 1 64 ? -8.265 15.685 14.848 1.00 95.00 64 ASP A C 1
ATOM 490 O O . ASP A 1 64 ? -7.786 15.292 15.914 1.00 95.00 64 ASP A O 1
ATOM 494 N N . GLN A 1 65 ? -8.210 16.965 14.478 1.00 92.12 65 GLN A N 1
ATOM 495 C CA . GLN A 1 65 ? -7.620 18.038 15.285 1.00 92.12 65 GLN A CA 1
ATOM 496 C C . GLN A 1 65 ? -8.347 18.240 16.623 1.00 92.12 65 GLN A C 1
ATOM 498 O O . GLN A 1 65 ? -7.738 18.673 17.600 1.00 92.12 65 GLN A O 1
ATOM 503 N N . THR A 1 66 ? -9.639 17.899 16.688 1.00 94.38 66 THR A N 1
ATOM 504 C CA . THR A 1 66 ? -10.438 17.995 17.919 1.00 94.38 66 THR A CA 1
ATOM 505 C C . THR A 1 66 ? -10.150 16.870 18.907 1.00 94.38 66 THR A C 1
ATOM 507 O O . THR A 1 66 ? -10.523 16.981 20.074 1.00 94.38 66 THR A O 1
ATOM 510 N N . ARG A 1 67 ? -9.487 15.795 18.449 1.00 94.69 67 ARG A N 1
ATOM 511 C CA . ARG A 1 67 ? -9.236 14.562 19.211 1.00 94.69 67 ARG A CA 1
ATOM 512 C C . ARG A 1 67 ? -10.526 13.968 19.788 1.00 94.69 67 ARG A C 1
ATOM 514 O O . ARG A 1 67 ? -10.522 13.384 20.872 1.00 94.69 67 ARG A O 1
ATOM 521 N N . ALA A 1 68 ? -11.639 14.168 19.086 1.00 93.19 68 ALA A N 1
ATOM 522 C CA . ALA A 1 68 ? -12.961 13.778 19.553 1.00 93.19 68 ALA A CA 1
ATOM 523 C C . ALA A 1 68 ? -13.240 12.287 19.338 1.00 93.19 68 ALA A C 1
ATOM 525 O O . ALA A 1 68 ? -14.063 11.730 20.065 1.00 93.19 68 ALA A O 1
ATOM 526 N N . HIS A 1 69 ? -12.555 11.656 18.381 1.00 97.25 69 HIS A N 1
ATOM 527 C CA . HIS A 1 69 ? -12.858 10.306 17.929 1.00 97.25 69 HIS A CA 1
ATOM 528 C C . HIS A 1 69 ? -11.819 9.291 18.396 1.00 97.25 69 HIS A C 1
ATOM 530 O O . HIS A 1 69 ? -10.611 9.536 18.336 1.00 97.25 69 HIS A O 1
ATOM 536 N N . ARG A 1 70 ? -12.293 8.110 18.798 1.00 98.25 70 ARG A N 1
ATOM 537 C CA . ARG A 1 70 ? -11.467 6.933 19.079 1.00 98.25 70 ARG A CA 1
ATOM 538 C C . ARG A 1 70 ? -11.460 5.978 17.887 1.00 98.25 70 ARG A C 1
ATOM 540 O O . ARG A 1 70 ? -12.499 5.671 17.306 1.00 98.25 70 ARG A O 1
ATOM 547 N N . ILE A 1 71 ? -10.281 5.468 17.561 1.00 98.81 71 ILE A N 1
ATOM 548 C CA . ILE A 1 71 ? -10.010 4.591 16.425 1.00 98.81 71 ILE A CA 1
ATOM 549 C C . ILE A 1 71 ? -9.519 3.236 16.943 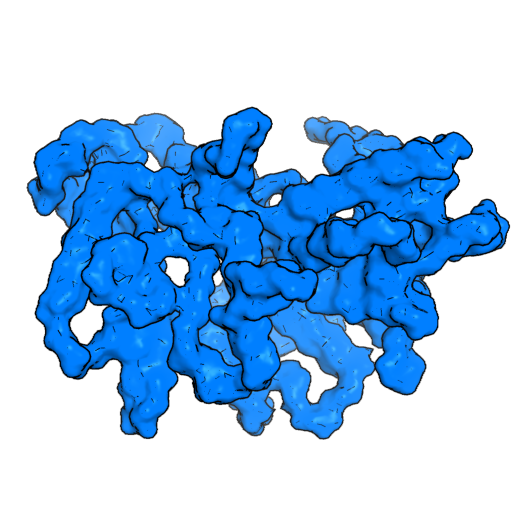1.00 98.81 71 ILE A C 1
ATOM 551 O O . ILE A 1 71 ? -8.637 3.173 17.802 1.00 98.81 71 ILE A O 1
ATOM 555 N N . LEU A 1 72 ? -10.068 2.152 16.405 1.00 98.88 72 LEU A N 1
ATOM 556 C CA . LEU A 1 72 ? -9.620 0.784 16.647 1.00 98.88 72 LEU A CA 1
ATOM 557 C C . LEU A 1 72 ? -9.171 0.160 15.330 1.00 98.88 72 LEU A C 1
ATOM 559 O O . LEU A 1 72 ? -9.934 0.151 14.369 1.00 98.88 72 LEU A O 1
ATOM 563 N N . VAL A 1 73 ? -7.961 -0.387 15.292 1.00 98.88 73 VAL A N 1
ATOM 564 C CA . VAL A 1 73 ? -7.457 -1.185 14.170 1.00 98.88 73 VAL A CA 1
ATOM 565 C C . VAL A 1 73 ? -7.406 -2.642 14.610 1.00 98.88 73 VAL A C 1
ATOM 567 O O . VAL A 1 73 ? -6.795 -2.943 15.630 1.00 98.88 73 VAL A O 1
ATOM 570 N N . LEU A 1 74 ? -8.043 -3.534 13.856 1.00 98.75 74 LEU A N 1
ATOM 571 C CA . LEU A 1 74 ? -8.016 -4.980 14.075 1.00 98.75 74 LEU A CA 1
ATOM 572 C C . LEU A 1 74 ? -7.229 -5.631 12.939 1.00 98.75 74 LEU A C 1
ATOM 574 O O . LEU A 1 74 ? -7.597 -5.462 11.781 1.00 98.75 74 LEU A O 1
ATOM 578 N N . GLU A 1 75 ? -6.166 -6.363 13.247 1.00 98.19 75 GLU A N 1
ATOM 579 C CA . GLU A 1 75 ? -5.341 -7.070 12.262 1.00 98.19 75 GLU A CA 1
ATOM 580 C C . GLU A 1 75 ? -5.298 -8.558 12.591 1.00 98.19 75 GLU A C 1
ATOM 582 O O . GLU A 1 75 ? -5.081 -8.921 13.744 1.00 98.19 75 GLU A O 1
ATOM 587 N N . ALA A 1 76 ? -5.497 -9.413 11.588 1.00 96.12 76 ALA A N 1
ATOM 588 C CA . ALA A 1 76 ? -5.510 -10.862 11.767 1.00 96.12 76 ALA A CA 1
ATOM 589 C C . ALA A 1 76 ? -4.118 -11.418 12.101 1.00 96.12 76 ALA A C 1
ATOM 591 O O . ALA A 1 76 ? -4.012 -12.381 12.856 1.00 96.12 76 ALA A O 1
ATOM 592 N N . GLY A 1 77 ? -3.062 -10.796 11.577 1.00 95.69 77 GLY A N 1
ATOM 593 C CA . GLY A 1 77 ? -1.679 -11.177 11.827 1.00 95.69 77 GLY A CA 1
ATOM 594 C C . GLY A 1 77 ? -0.972 -10.459 12.984 1.00 95.69 77 GLY A C 1
ATOM 595 O O . GLY A 1 77 ? -1.551 -9.584 13.640 1.00 95.69 77 GLY A O 1
ATOM 596 N N . PRO A 1 78 ? 0.305 -10.804 13.234 1.00 95.81 78 PRO A N 1
ATOM 597 C CA . PRO A 1 78 ? 1.151 -10.143 14.224 1.00 95.81 78 PRO A CA 1
ATOM 598 C C . PRO A 1 78 ? 1.640 -8.755 13.781 1.00 95.81 78 PRO A C 1
ATOM 600 O O . PRO A 1 78 ? 1.550 -8.349 12.618 1.00 95.81 78 PRO A O 1
ATOM 603 N N . PHE A 1 79 ? 2.268 -8.048 14.722 1.00 96.12 79 PHE A N 1
ATOM 604 C CA . PHE A 1 79 ? 3.306 -7.074 14.392 1.00 96.12 79 PHE A CA 1
ATOM 605 C C . PHE A 1 79 ? 4.600 -7.827 14.050 1.00 96.12 79 PHE A C 1
ATOM 607 O O . PHE A 1 79 ? 5.145 -8.501 14.919 1.00 96.12 79 PHE A O 1
ATOM 614 N N . LEU A 1 80 ? 5.077 -7.722 12.806 1.00 94.38 80 LEU A N 1
ATOM 615 C CA . LEU A 1 80 ? 6.267 -8.449 12.343 1.00 94.38 80 LEU A CA 1
ATOM 616 C C . LEU A 1 80 ? 7.498 -7.540 12.259 1.00 94.38 80 LEU A C 1
ATOM 618 O O . LEU A 1 80 ? 8.467 -7.720 12.992 1.00 94.38 80 LEU A O 1
ATOM 622 N N . PHE A 1 81 ? 7.449 -6.541 11.376 1.00 94.19 81 PHE A N 1
ATOM 623 C CA . PHE A 1 81 ? 8.560 -5.627 11.132 1.00 94.19 81 PHE A CA 1
ATOM 624 C C . PHE A 1 81 ? 8.136 -4.171 11.324 1.00 94.19 81 PHE A C 1
ATOM 626 O O . PHE A 1 81 ? 6.999 -3.814 11.009 1.00 94.19 81 PHE A O 1
ATOM 633 N N . PRO A 1 82 ? 9.047 -3.304 11.798 1.00 94.00 82 PRO A N 1
ATOM 634 C CA . PRO A 1 82 ? 8.780 -1.875 11.932 1.00 94.00 82 PRO A CA 1
ATOM 635 C C . PRO A 1 82 ? 8.963 -1.094 10.623 1.00 94.00 82 PRO A C 1
ATOM 637 O O . PRO A 1 82 ? 8.837 0.129 10.625 1.00 94.00 82 PRO A O 1
ATOM 640 N N . GLU A 1 83 ? 9.350 -1.766 9.540 1.00 93.50 83 GLU A N 1
ATOM 641 C CA . GLU A 1 83 ? 9.896 -1.152 8.336 1.00 93.50 83 GLU A CA 1
ATOM 642 C C . GLU A 1 83 ? 9.853 -2.152 7.163 1.00 93.50 83 GLU A C 1
ATOM 644 O O . GLU A 1 83 ? 9.830 -3.364 7.386 1.00 93.50 83 GLU A O 1
ATOM 649 N N . HIS A 1 84 ? 9.850 -1.652 5.924 1.00 94.25 84 HIS A N 1
ATOM 650 C CA . HIS A 1 84 ? 9.936 -2.457 4.704 1.00 94.25 84 HIS A CA 1
ATOM 651 C C . HIS A 1 84 ? 11.148 -3.408 4.716 1.00 94.25 84 HIS A C 1
ATOM 653 O O . HIS A 1 84 ? 12.251 -3.009 5.086 1.00 94.25 84 HIS A O 1
ATOM 659 N N . VAL A 1 85 ? 10.991 -4.644 4.226 1.00 91.88 85 VAL A N 1
ATOM 660 C CA . VAL A 1 85 ? 12.040 -5.683 4.316 1.00 91.88 85 VAL A CA 1
ATOM 661 C C . VAL A 1 85 ? 13.361 -5.291 3.653 1.00 91.88 85 VAL A C 1
ATOM 663 O O . VAL A 1 85 ? 14.421 -5.582 4.187 1.00 91.88 85 VAL A O 1
ATOM 666 N N . GLN A 1 86 ? 13.324 -4.555 2.540 1.00 90.12 86 GLN A N 1
ATOM 667 C CA . GLN A 1 86 ? 14.537 -4.048 1.871 1.00 90.12 86 GLN A CA 1
ATOM 668 C C . GLN A 1 86 ? 15.316 -2.977 2.654 1.00 90.12 86 GLN A C 1
ATOM 670 O O . GLN A 1 86 ? 16.472 -2.714 2.336 1.00 90.12 86 GLN A O 1
ATOM 675 N N . ASN A 1 87 ? 14.723 -2.384 3.691 1.00 91.06 87 ASN A N 1
ATOM 676 C CA . ASN A 1 87 ? 15.434 -1.488 4.605 1.00 91.06 87 ASN A CA 1
ATOM 677 C C . ASN A 1 87 ? 16.047 -2.264 5.793 1.00 91.06 87 ASN A C 1
ATOM 679 O O . ASN A 1 87 ? 16.817 -1.700 6.572 1.00 91.06 87 ASN A O 1
ATOM 683 N N . LEU A 1 88 ? 15.724 -3.554 5.941 1.00 89.94 88 LEU A N 1
ATOM 684 C CA . LEU A 1 88 ? 16.290 -4.454 6.946 1.00 89.94 88 LEU A CA 1
ATOM 685 C C . LEU A 1 88 ? 17.535 -5.177 6.396 1.00 89.94 88 LEU A C 1
ATOM 687 O O . LEU A 1 88 ? 17.835 -5.098 5.199 1.00 89.94 88 LEU A O 1
ATOM 691 N N . PRO A 1 89 ? 18.315 -5.861 7.254 1.00 86.31 89 PRO A N 1
ATOM 692 C CA . PRO A 1 89 ? 19.340 -6.785 6.784 1.00 86.31 89 PRO A CA 1
ATOM 693 C C . PRO A 1 89 ? 18.754 -7.838 5.822 1.00 86.31 89 PRO A C 1
ATOM 695 O O . PRO A 1 89 ? 17.620 -8.276 6.025 1.00 86.31 89 PRO A O 1
ATOM 698 N N . PRO A 1 90 ? 19.503 -8.234 4.779 1.00 81.44 90 PRO A N 1
ATOM 699 C CA . PRO A 1 90 ? 19.060 -9.243 3.817 1.00 81.44 90 PRO A CA 1
ATOM 700 C C . PRO A 1 90 ? 18.906 -10.626 4.468 1.00 81.44 90 PRO A C 1
ATOM 702 O O . PRO A 1 90 ? 19.384 -10.861 5.579 1.00 81.44 90 PRO A O 1
ATOM 705 N N . SER A 1 91 ? 18.266 -11.547 3.740 1.00 76.62 91 SER A N 1
ATOM 706 C CA . SER A 1 91 ? 18.143 -12.973 4.096 1.00 76.62 91 SER A CA 1
ATOM 707 C C . SER A 1 91 ? 17.352 -13.272 5.381 1.00 76.62 91 SER A C 1
ATOM 709 O O . SER A 1 91 ? 17.478 -14.356 5.948 1.00 76.62 91 SER A O 1
ATOM 711 N N . LEU A 1 92 ? 16.512 -12.337 5.839 1.00 81.62 92 LEU A N 1
ATOM 712 C CA . LEU A 1 92 ? 15.486 -12.634 6.840 1.00 81.62 92 LEU A CA 1
ATOM 713 C C . LEU A 1 92 ? 14.387 -13.495 6.208 1.00 81.62 92 LEU A C 1
ATOM 715 O O . LEU A 1 92 ? 13.881 -13.156 5.136 1.00 81.62 92 LEU A O 1
ATOM 719 N N . ASP A 1 93 ? 13.996 -14.579 6.882 1.00 80.62 93 ASP A N 1
ATOM 720 C CA . ASP A 1 93 ? 12.834 -15.361 6.463 1.00 80.62 93 ASP A CA 1
ATOM 721 C C . ASP A 1 93 ? 11.560 -14.532 6.670 1.00 80.62 93 ASP A C 1
ATOM 723 O O . ASP A 1 93 ? 11.314 -13.964 7.736 1.00 80.62 93 ASP A O 1
ATOM 727 N N . THR A 1 94 ? 10.763 -14.429 5.612 1.00 80.88 94 THR A N 1
ATOM 728 C CA . THR A 1 94 ? 9.499 -13.686 5.600 1.00 80.88 94 THR A CA 1
ATOM 729 C C . THR A 1 94 ? 8.296 -14.602 5.386 1.00 80.88 94 THR A C 1
ATOM 731 O O . THR A 1 94 ? 7.175 -14.108 5.288 1.00 80.88 94 THR A O 1
ATOM 734 N N . GLY A 1 95 ? 8.515 -15.920 5.316 1.00 81.31 95 GLY A N 1
ATOM 735 C CA . GLY A 1 95 ? 7.532 -16.938 4.956 1.00 81.31 95 GLY A CA 1
ATOM 736 C C . GLY A 1 95 ? 6.366 -17.086 5.935 1.00 81.31 95 GLY A C 1
ATOM 737 O O . GLY A 1 95 ? 5.279 -17.486 5.529 1.00 81.31 95 GLY A O 1
ATOM 738 N N . GLU A 1 96 ? 6.551 -16.720 7.203 1.00 86.19 96 GLU A N 1
ATOM 739 C CA . GLU A 1 96 ? 5.620 -17.072 8.287 1.00 86.19 96 GLU A CA 1
ATOM 740 C C . GLU A 1 96 ? 4.300 -16.286 8.304 1.00 86.19 96 GLU A C 1
ATOM 742 O O . GLU A 1 96 ? 3.359 -16.676 8.991 1.00 86.19 96 GLU A O 1
ATOM 747 N N . VAL A 1 97 ? 4.212 -15.176 7.568 1.00 90.38 97 VAL A N 1
ATOM 748 C CA . VAL A 1 97 ? 3.021 -14.305 7.566 1.00 90.38 97 VAL A CA 1
ATOM 749 C C . VAL A 1 97 ? 2.205 -14.390 6.281 1.00 90.38 97 VAL A C 1
ATOM 751 O O . VAL A 1 97 ? 1.241 -13.644 6.116 1.00 90.38 97 VAL A O 1
ATOM 754 N N . TRP A 1 98 ? 2.579 -15.261 5.346 1.00 90.94 98 TRP A N 1
ATOM 755 C CA . TRP A 1 98 ? 1.876 -15.400 4.074 1.00 90.94 98 TRP A CA 1
ATOM 756 C C . TRP A 1 98 ? 0.725 -16.400 4.178 1.00 90.94 98 TRP A C 1
ATOM 758 O O . TRP A 1 98 ? 0.873 -17.482 4.738 1.00 90.94 98 TRP A O 1
ATOM 768 N N . GLY A 1 99 ? -0.423 -16.048 3.602 1.00 87.81 99 GLY A N 1
ATOM 769 C CA . GLY A 1 99 ? -1.588 -16.926 3.540 1.00 87.81 99 GLY A CA 1
ATOM 770 C C . GLY A 1 99 ? -2.448 -16.657 2.312 1.00 87.81 99 GLY A C 1
ATOM 771 O O . GLY A 1 99 ? -2.527 -15.528 1.820 1.00 87.81 99 GLY A O 1
ATOM 772 N N . VAL A 1 100 ? -3.124 -17.690 1.813 1.00 86.50 100 VAL A N 1
ATOM 773 C CA . VAL A 1 100 ? -3.966 -17.610 0.612 1.00 86.50 100 VAL A CA 1
ATOM 774 C C . VAL A 1 100 ? -5.429 -17.864 0.999 1.00 86.50 100 VAL A C 1
ATOM 776 O O . VAL A 1 100 ? -5.836 -19.017 1.074 1.00 86.50 100 VAL A O 1
ATOM 779 N N . PRO A 1 101 ? -6.254 -16.821 1.218 1.00 86.00 101 PRO A N 1
ATOM 780 C CA . PRO A 1 101 ? -7.674 -16.986 1.563 1.00 86.00 101 PRO A CA 1
ATOM 781 C C . PRO A 1 101 ? -8.575 -17.390 0.377 1.00 86.00 101 PRO A C 1
ATOM 783 O O . PRO A 1 101 ? -9.776 -17.113 0.347 1.00 86.00 101 PRO A O 1
ATOM 786 N N . TRP A 1 102 ? -8.000 -17.983 -0.667 1.00 88.69 102 TRP A N 1
ATOM 787 C CA . TRP A 1 102 ? -8.733 -18.410 -1.849 1.00 88.69 102 TRP A CA 1
ATOM 788 C C . TRP A 1 102 ? -8.081 -19.619 -2.504 1.00 88.69 102 TRP A C 1
ATOM 790 O O . TRP A 1 102 ? -6.888 -19.869 -2.381 1.00 88.69 102 TRP A O 1
ATOM 800 N N . ASN A 1 103 ? -8.873 -20.319 -3.300 1.00 85.75 103 ASN A N 1
ATOM 801 C CA . ASN A 1 103 ? -8.418 -21.359 -4.199 1.00 85.75 103 ASN A CA 1
ATOM 802 C C . ASN A 1 103 ? -8.516 -20.861 -5.643 1.00 85.75 103 ASN A C 1
ATOM 804 O O . ASN A 1 103 ? -9.464 -20.167 -6.019 1.00 85.75 103 ASN A O 1
ATOM 808 N N . SER A 1 104 ? -7.537 -21.218 -6.470 1.00 83.31 104 SER A N 1
ATOM 809 C CA . SER A 1 104 ? -7.579 -20.981 -7.914 1.00 83.31 104 SER A CA 1
ATOM 810 C C . SER A 1 104 ? -7.647 -22.316 -8.644 1.00 83.31 104 SER A C 1
ATOM 812 O O . SER A 1 104 ? -6.843 -23.211 -8.396 1.00 83.31 104 SER A O 1
ATOM 814 N N . ASP A 1 105 ? -8.580 -22.438 -9.580 1.00 82.69 105 ASP A N 1
ATOM 815 C CA . ASP A 1 105 ? -8.678 -23.556 -10.520 1.00 82.69 105 ASP A CA 1
ATOM 816 C C . ASP A 1 105 ? -7.900 -23.294 -11.821 1.00 82.69 105 ASP A C 1
ATOM 818 O O . ASP A 1 105 ? -8.042 -24.024 -12.804 1.00 82.69 105 ASP A O 1
ATOM 822 N N . SER A 1 106 ? -7.044 -22.265 -11.829 1.00 81.62 106 SER A N 1
ATOM 823 C CA . SER A 1 106 ? -6.204 -21.932 -12.972 1.00 81.62 106 SER A CA 1
ATOM 824 C C . SER A 1 106 ? -5.390 -23.152 -13.429 1.00 81.62 106 SER A C 1
ATOM 826 O O . SER A 1 106 ? -4.683 -23.763 -12.621 1.00 81.62 106 SER A O 1
ATOM 828 N N . PRO A 1 107 ? -5.357 -23.455 -14.742 1.00 80.75 107 PRO A N 1
ATOM 829 C CA . PRO A 1 107 ? -4.552 -24.555 -15.273 1.00 80.75 107 PRO A CA 1
ATOM 830 C C . PRO A 1 107 ? -3.042 -24.290 -15.160 1.00 80.75 107 PRO A C 1
ATOM 832 O O . PRO A 1 107 ? -2.229 -25.179 -15.403 1.00 80.75 107 PRO A O 1
ATOM 835 N N . LYS A 1 108 ? -2.642 -23.056 -14.832 1.00 82.12 108 LYS A N 1
ATOM 836 C CA . LYS A 1 108 ? -1.244 -22.663 -14.655 1.00 82.12 108 LYS A CA 1
ATOM 837 C C . LYS A 1 108 ? -0.802 -22.820 -13.191 1.00 82.12 108 LYS A C 1
ATOM 839 O O . LYS A 1 108 ? -1.392 -22.147 -12.343 1.00 82.12 108 LYS A O 1
ATOM 844 N N . PRO A 1 109 ? 0.231 -23.639 -12.886 1.00 82.44 109 PRO A N 1
ATOM 845 C CA . PRO A 1 109 ? 0.725 -23.854 -11.520 1.00 82.44 109 PRO A CA 1
ATOM 846 C C . PRO A 1 109 ? 1.078 -22.562 -10.778 1.00 82.44 109 PRO A C 1
ATOM 848 O O . PRO A 1 109 ? 0.578 -22.346 -9.683 1.00 82.44 109 PRO A O 1
ATOM 851 N N . TRP A 1 110 ? 1.782 -21.632 -11.427 1.00 76.88 110 TRP A N 1
ATOM 852 C CA . TRP A 1 110 ? 2.190 -20.355 -10.825 1.00 76.88 110 TRP A CA 1
ATOM 853 C C . TRP A 1 110 ? 1.033 -19.438 -10.389 1.00 76.88 110 TRP A C 1
ATOM 855 O O . TRP A 1 110 ? 1.231 -18.560 -9.558 1.00 76.88 110 TRP A O 1
ATOM 865 N N . ASN A 1 111 ? -0.180 -19.624 -10.922 1.00 76.56 111 ASN A N 1
ATOM 866 C CA . ASN A 1 111 ? -1.371 -18.912 -10.437 1.00 76.56 111 ASN A CA 1
ATOM 867 C C . ASN A 1 111 ? -1.988 -19.592 -9.204 1.00 76.56 111 ASN A C 1
ATOM 869 O O . ASN A 1 111 ? -2.638 -18.927 -8.402 1.00 76.56 111 ASN A O 1
ATOM 873 N N . ARG A 1 112 ? -1.815 -20.914 -9.070 1.00 80.62 112 ARG A N 1
ATOM 874 C CA . ARG A 1 112 ? -2.275 -21.698 -7.913 1.00 80.62 112 ARG A CA 1
ATOM 875 C C . ARG A 1 112 ? -1.318 -21.566 -6.728 1.00 80.62 112 ARG A C 1
ATOM 877 O O . ARG A 1 112 ? -1.760 -21.581 -5.592 1.00 80.62 112 ARG A O 1
ATOM 884 N N . GLU A 1 113 ? -0.034 -21.383 -7.014 1.00 78.44 113 GLU A N 1
ATOM 885 C CA . GLU A 1 113 ? 1.058 -21.218 -6.046 1.00 78.44 113 GLU A CA 1
ATOM 886 C C . GLU A 1 113 ? 1.312 -19.743 -5.687 1.00 78.44 113 GLU A C 1
ATOM 888 O O . GLU A 1 113 ? 2.388 -19.380 -5.217 1.00 78.44 113 GLU A O 1
ATOM 893 N N . PHE A 1 114 ? 0.345 -18.853 -5.939 1.00 79.75 114 PHE A N 1
ATOM 894 C CA . PHE A 1 114 ? 0.496 -17.448 -5.580 1.00 79.75 114 PHE A CA 1
ATOM 895 C C . PHE A 1 114 ? 0.631 -17.316 -4.050 1.00 79.75 114 PHE A C 1
ATOM 897 O O . PHE A 1 114 ? -0.233 -17.824 -3.339 1.00 79.75 114 PHE A O 1
ATOM 904 N N . PRO A 1 115 ? 1.641 -16.594 -3.521 1.00 76.62 115 PRO A N 1
ATOM 905 C CA . PRO A 1 115 ? 1.954 -16.577 -2.084 1.00 76.62 115 PRO A CA 1
ATOM 906 C C . PRO A 1 115 ? 0.870 -15.920 -1.215 1.00 76.62 115 PRO A C 1
ATOM 908 O O . PRO A 1 115 ? 0.892 -16.028 0.004 1.00 76.62 115 PRO A O 1
ATOM 911 N N . GLY A 1 116 ? -0.093 -15.228 -1.829 1.00 86.62 116 GLY A N 1
ATOM 912 C CA . GLY A 1 116 ? -1.280 -14.732 -1.142 1.00 86.62 116 GLY A CA 1
ATOM 913 C C . GLY A 1 116 ? -1.131 -13.335 -0.544 1.00 86.62 116 GLY A C 1
ATOM 914 O O . GLY A 1 116 ? -0.528 -12.430 -1.135 1.00 86.62 116 GLY A O 1
ATOM 915 N N . LEU A 1 117 ? -1.760 -13.119 0.605 1.00 89.62 117 LEU A N 1
ATOM 916 C CA . LEU A 1 117 ? -1.692 -11.887 1.386 1.00 89.62 117 LEU A CA 1
ATOM 917 C C . LEU A 1 117 ? -0.675 -12.050 2.514 1.00 89.62 117 LEU A C 1
ATOM 919 O O . LEU A 1 117 ? -0.479 -13.148 3.023 1.00 89.62 117 LEU A O 1
ATOM 923 N N . ALA A 1 118 ? -0.056 -10.941 2.912 1.00 92.81 118 ALA A N 1
ATOM 924 C CA . ALA A 1 118 ? 0.731 -10.892 4.135 1.00 92.81 118 ALA A CA 1
ATOM 925 C C . ALA A 1 118 ? -0.194 -10.512 5.299 1.00 92.81 118 ALA A C 1
ATOM 927 O O . ALA A 1 118 ? -0.659 -9.369 5.368 1.00 92.81 118 ALA A O 1
ATOM 928 N N . PHE A 1 119 ? -0.468 -11.474 6.174 1.00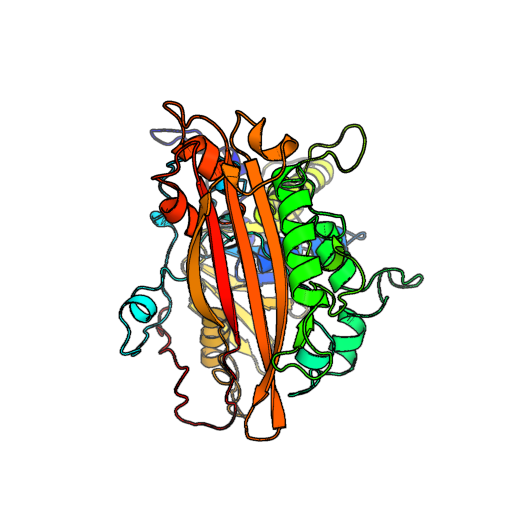 94.06 119 PHE A N 1
ATOM 929 C CA . PHE A 1 119 ? -1.219 -11.325 7.415 1.00 94.06 119 PHE A CA 1
ATOM 930 C C . PHE A 1 119 ? -0.285 -10.798 8.493 1.00 94.06 119 PHE A C 1
ATOM 932 O O . PHE A 1 119 ? 0.288 -11.551 9.275 1.00 94.06 119 PHE A O 1
ATOM 939 N N . CYS A 1 120 ? -0.095 -9.484 8.504 1.00 96.38 120 CYS A N 1
ATOM 940 C CA . CYS A 1 120 ? 0.644 -8.762 9.529 1.00 96.38 120 CYS A CA 1
ATOM 941 C C . CYS A 1 120 ? 0.310 -7.269 9.450 1.00 96.38 120 CYS A C 1
ATOM 943 O O . CYS A 1 120 ? -0.167 -6.772 8.423 1.00 96.38 120 CYS A O 1
ATOM 945 N N . LEU A 1 121 ? 0.624 -6.514 10.504 1.00 97.69 121 LEU A N 1
ATOM 946 C CA . LEU A 1 121 ? 0.540 -5.052 10.443 1.00 97.69 121 LEU A CA 1
ATOM 947 C C . LEU A 1 121 ? 1.416 -4.510 9.300 1.00 97.69 121 LEU A C 1
ATOM 949 O O . LEU A 1 121 ? 2.535 -4.967 9.089 1.00 97.69 121 LEU A O 1
ATOM 953 N N . GLY A 1 122 ? 0.879 -3.568 8.521 1.00 96.25 122 GLY A N 1
ATOM 954 C CA . GLY A 1 122 ? 1.479 -3.072 7.274 1.00 96.25 122 GLY A CA 1
ATOM 955 C C . GLY A 1 122 ? 1.209 -3.944 6.037 1.00 96.25 122 GLY A C 1
ATOM 956 O O . GLY A 1 122 ? 1.172 -3.424 4.911 1.00 96.25 122 GLY A O 1
ATOM 957 N N . GLY A 1 123 ? 0.929 -5.236 6.219 1.00 95.56 123 GLY A N 1
ATOM 958 C CA . GLY A 1 123 ? 0.596 -6.192 5.163 1.00 95.56 123 GLY A CA 1
ATOM 959 C C . GLY A 1 123 ? 1.580 -6.160 3.991 1.00 95.56 123 GLY A C 1
ATOM 960 O O . GLY A 1 123 ? 2.783 -5.976 4.167 1.00 95.56 123 GLY A O 1
ATOM 961 N N . ARG A 1 124 ? 1.070 -6.264 2.755 1.00 93.25 124 ARG A N 1
ATOM 962 C CA . ARG A 1 124 ? 1.908 -6.328 1.538 1.00 93.25 124 ARG A CA 1
ATOM 963 C C . ARG A 1 124 ? 2.826 -5.115 1.324 1.00 93.25 124 ARG A C 1
ATOM 965 O O . ARG A 1 124 ? 3.824 -5.253 0.628 1.00 93.25 124 ARG A O 1
ATOM 972 N N . SER A 1 125 ? 2.548 -3.960 1.931 1.00 95.12 125 SER A N 1
ATOM 973 C CA . SER A 1 125 ? 3.432 -2.786 1.861 1.00 95.12 125 SER A CA 1
ATOM 974 C C . SER A 1 125 ? 4.775 -2.980 2.563 1.00 95.12 125 SER A C 1
ATOM 976 O O . SER A 1 125 ? 5.669 -2.184 2.334 1.00 95.12 125 SER A O 1
ATOM 978 N N . LEU A 1 126 ? 4.952 -4.029 3.373 1.00 94.69 126 LEU A N 1
ATOM 979 C CA . LEU A 1 126 ? 6.268 -4.410 3.895 1.00 94.69 126 LEU A CA 1
ATOM 980 C C . LEU A 1 126 ? 7.147 -5.124 2.857 1.00 94.69 126 LEU A C 1
ATOM 982 O O . LEU A 1 126 ? 8.356 -5.195 3.052 1.00 94.69 126 LEU A O 1
ATOM 986 N N . PHE A 1 127 ? 6.551 -5.642 1.777 1.00 92.19 127 PHE A N 1
ATOM 987 C CA . PHE A 1 127 ? 7.190 -6.578 0.840 1.00 92.19 127 PHE A CA 1
ATOM 988 C C . PHE A 1 127 ? 7.105 -6.143 -0.633 1.00 92.19 127 PHE A C 1
ATOM 990 O O . PHE A 1 127 ? 7.689 -6.773 -1.509 1.00 92.19 127 PHE A O 1
ATOM 997 N N . TRP A 1 128 ? 6.317 -5.115 -0.943 1.00 91.56 128 TRP A N 1
ATOM 998 C CA . TRP A 1 128 ? 6.016 -4.706 -2.314 1.00 91.56 128 TRP A CA 1
ATOM 999 C C . TRP A 1 128 ? 7.212 -4.109 -3.074 1.00 91.56 128 TRP A C 1
ATOM 1001 O O . TRP A 1 128 ? 8.184 -3.615 -2.517 1.00 91.56 128 TRP A O 1
ATOM 1011 N N . GLY A 1 129 ? 7.117 -4.077 -4.405 1.00 89.31 129 GLY A N 1
ATOM 1012 C CA . GLY A 1 129 ? 8.142 -3.488 -5.274 1.00 89.31 129 GLY A CA 1
ATOM 1013 C C . GLY A 1 129 ? 8.199 -1.952 -5.281 1.00 89.31 129 GLY A C 1
ATOM 1014 O O . GLY A 1 129 ? 9.022 -1.404 -5.996 1.00 89.31 129 GLY A O 1
ATOM 1015 N N . GLY A 1 130 ? 7.333 -1.248 -4.546 1.00 91.50 130 GLY A N 1
ATOM 1016 C CA . GLY A 1 130 ? 7.310 0.223 -4.494 1.00 91.50 130 GLY A CA 1
ATOM 1017 C C . GLY A 1 130 ? 6.759 0.935 -5.738 1.00 91.50 130 GLY A C 1
ATOM 1018 O O . GLY A 1 130 ? 6.584 2.143 -5.700 1.00 91.50 130 GLY A O 1
ATOM 1019 N N . TRP A 1 131 ? 6.461 0.229 -6.831 1.00 92.56 131 TRP A N 1
ATOM 1020 C CA . TRP A 1 131 ? 5.912 0.832 -8.052 1.00 92.56 131 TRP A CA 1
ATOM 1021 C C . TRP A 1 131 ? 4.521 1.441 -7.809 1.00 92.56 131 TRP A C 1
ATOM 1023 O O . TRP A 1 131 ? 3.576 0.703 -7.520 1.00 92.56 131 TRP A O 1
ATOM 1033 N N . SER A 1 132 ? 4.379 2.757 -7.983 1.00 93.06 132 SER A N 1
ATOM 1034 C CA . SER A 1 132 ? 3.121 3.494 -7.784 1.00 93.06 132 SER A CA 1
ATOM 1035 C C . SER A 1 132 ? 2.796 4.431 -8.962 1.00 93.06 132 SER A C 1
ATOM 1037 O O . SER A 1 132 ? 2.874 5.655 -8.835 1.00 93.06 132 SER A O 1
ATOM 1039 N N . PRO A 1 133 ? 2.456 3.883 -10.140 1.00 91.12 133 PRO A N 1
ATOM 1040 C CA . PRO A 1 133 ? 2.159 4.698 -11.311 1.00 91.12 133 PRO A CA 1
ATOM 1041 C C . PRO A 1 133 ? 0.880 5.518 -11.160 1.00 91.12 133 PRO A C 1
ATOM 1043 O O . PRO A 1 133 ? -0.069 5.107 -10.492 1.00 91.12 133 PRO A O 1
ATOM 1046 N N . TYR A 1 134 ? 0.848 6.661 -11.845 1.00 90.06 134 TYR A N 1
ATOM 1047 C CA . TYR A 1 134 ? -0.358 7.476 -11.965 1.00 90.06 134 TYR A CA 1
ATOM 1048 C C . TYR A 1 134 ? -1.374 6.821 -12.905 1.00 90.06 134 TYR A C 1
ATOM 1050 O O . TYR A 1 134 ? -1.008 6.074 -13.818 1.00 90.06 134 TYR A O 1
ATOM 1058 N N . PHE A 1 135 ? -2.655 7.144 -12.718 1.00 89.94 135 PHE A N 1
ATOM 1059 C CA . PHE A 1 135 ? -3.652 6.924 -13.762 1.00 89.94 135 PHE A CA 1
ATOM 1060 C C . PHE A 1 135 ? -3.474 7.952 -14.884 1.00 89.94 135 PHE A C 1
ATOM 1062 O O . PHE A 1 135 ? -3.175 9.117 -14.620 1.00 89.94 135 PHE A O 1
ATOM 1069 N N . ILE A 1 136 ? -3.713 7.538 -16.124 1.00 88.94 136 ILE A N 1
ATOM 1070 C CA . ILE A 1 136 ? -3.954 8.443 -17.255 1.00 88.94 136 ILE A CA 1
ATOM 1071 C C . ILE A 1 136 ? -5.442 8.452 -17.596 1.00 88.94 136 ILE A C 1
ATOM 1073 O O . ILE A 1 136 ? -6.139 7.468 -17.353 1.00 88.94 136 ILE A O 1
ATOM 1077 N N . ASP A 1 137 ? -5.930 9.534 -18.206 1.00 86.75 137 ASP A N 1
ATOM 1078 C CA . ASP A 1 137 ? -7.366 9.725 -18.468 1.00 86.75 137 ASP A CA 1
ATOM 1079 C C . ASP A 1 137 ? -8.025 8.505 -19.126 1.00 86.75 137 ASP A C 1
ATOM 1081 O O . ASP A 1 137 ? -9.105 8.079 -18.719 1.00 86.75 137 ASP A O 1
ATOM 1085 N N . SER A 1 138 ? -7.352 7.886 -20.102 1.00 89.25 138 SER A N 1
ATOM 1086 C CA . SER A 1 138 ? -7.893 6.732 -20.826 1.00 89.25 138 SER A CA 1
ATOM 1087 C C . SER A 1 138 ? -8.128 5.486 -19.961 1.00 89.25 138 SER A C 1
ATOM 1089 O O . SER A 1 138 ? -8.942 4.660 -20.352 1.00 89.25 138 SER A O 1
ATOM 1091 N N . GLU A 1 139 ? -7.457 5.345 -18.812 1.00 89.62 139 GLU A N 1
ATOM 1092 C CA . GLU A 1 139 ? -7.560 4.165 -17.928 1.00 89.62 139 GLU A CA 1
ATOM 1093 C C . GLU A 1 139 ? -8.821 4.185 -17.046 1.00 89.62 139 GLU A C 1
ATOM 1095 O O . GLU A 1 139 ? -9.214 3.165 -16.487 1.00 89.62 139 GLU A O 1
ATOM 1100 N N . ILE A 1 140 ? -9.476 5.341 -16.896 1.00 87.50 140 ILE A N 1
ATOM 1101 C CA . ILE A 1 140 ? -10.581 5.518 -15.932 1.00 87.50 140 ILE A CA 1
ATOM 1102 C C . ILE A 1 140 ? -11.884 6.029 -16.565 1.00 87.50 140 ILE A C 1
ATOM 1104 O O . ILE A 1 140 ? -12.873 6.312 -15.872 1.00 87.50 140 ILE A O 1
ATOM 1108 N N . VAL A 1 141 ? -11.904 6.179 -17.890 1.00 79.75 141 VAL A N 1
ATOM 1109 C CA . VAL A 1 141 ? -13.071 6.657 -18.650 1.00 79.75 141 VAL A CA 1
ATOM 1110 C C . VAL A 1 141 ? -13.950 5.533 -19.191 1.00 79.75 141 VAL A C 1
ATOM 1112 O O . VAL A 1 141 ? -15.130 5.788 -19.422 1.00 79.75 141 VAL A O 1
ATOM 1115 N N . SER A 1 142 ? -13.437 4.308 -19.350 1.00 70.69 142 SER A N 1
ATOM 1116 C CA . SER A 1 142 ? -14.210 3.174 -19.870 1.00 70.69 142 SER A CA 1
ATOM 1117 C C . SER A 1 142 ? -13.753 1.834 -19.264 1.00 70.69 142 SER A C 1
ATOM 1119 O O . SER A 1 142 ? -12.647 1.406 -19.566 1.00 70.69 142 SER A O 1
ATOM 1121 N N . PRO A 1 143 ? -14.584 1.155 -18.444 1.00 68.88 143 PRO A N 1
ATOM 1122 C CA . PRO A 1 143 ? -15.862 1.637 -17.928 1.00 68.88 143 PRO A CA 1
ATOM 1123 C C . PRO A 1 143 ? -15.654 2.874 -17.035 1.00 68.88 143 PRO A C 1
ATOM 1125 O O . PRO A 1 143 ? -14.697 2.923 -16.261 1.00 68.88 143 PRO A O 1
ATOM 1128 N N . PRO A 1 144 ? -16.535 3.886 -17.115 1.00 80.38 144 PRO A N 1
ATOM 1129 C CA . PRO A 1 144 ? -16.299 5.157 -16.451 1.00 80.38 144 PRO A CA 1
ATOM 1130 C C . PRO A 1 144 ? -16.340 4.991 -14.937 1.00 80.38 144 PRO A C 1
ATOM 1132 O O . PRO A 1 144 ? -17.351 4.580 -14.359 1.00 80.38 144 PRO A O 1
ATOM 1135 N N . TRP A 1 145 ? -15.251 5.384 -14.283 1.00 90.56 145 TRP A N 1
ATOM 1136 C CA . TRP A 1 145 ? -15.279 5.649 -12.852 1.00 90.56 145 TRP A CA 1
ATOM 1137 C C . TRP A 1 145 ? -16.265 6.795 -12.570 1.00 90.56 145 TRP A C 1
ATOM 1139 O O . TRP A 1 145 ? -16.443 7.671 -13.429 1.00 90.56 145 TRP A O 1
ATOM 1149 N N . PRO A 1 146 ? -16.909 6.835 -11.386 1.00 93.12 146 PRO A N 1
ATOM 1150 C CA . PRO A 1 146 ? -17.811 7.927 -11.037 1.00 93.12 146 PRO A CA 1
ATOM 1151 C C . PRO A 1 146 ? -17.128 9.287 -11.207 1.00 93.12 146 PRO A C 1
ATOM 1153 O O . PRO A 1 146 ? -15.997 9.479 -10.761 1.00 93.12 146 PRO A O 1
ATOM 1156 N N . ALA A 1 147 ? -17.817 10.243 -11.835 1.00 91.31 147 ALA A N 1
ATOM 1157 C CA . ALA A 1 147 ? -17.222 11.530 -12.202 1.00 91.31 147 ALA A CA 1
ATOM 1158 C C . ALA A 1 147 ? -16.628 12.284 -10.999 1.00 91.31 147 ALA A C 1
ATOM 1160 O O . ALA A 1 147 ? -15.557 12.875 -11.116 1.00 91.31 147 ALA A O 1
ATOM 1161 N N . THR A 1 148 ? -17.286 12.213 -9.838 1.00 93.12 148 THR A N 1
ATOM 1162 C CA . THR A 1 148 ? -16.796 12.805 -8.586 1.00 93.12 148 THR A CA 1
ATOM 1163 C C . THR A 1 148 ? -15.504 12.154 -8.106 1.00 93.12 148 THR A C 1
ATOM 1165 O O . THR A 1 148 ? -14.577 12.865 -7.747 1.00 93.12 148 THR A O 1
ATOM 1168 N N . VAL A 1 149 ? -15.396 10.823 -8.185 1.00 93.69 149 VAL A N 1
ATOM 1169 C CA . VAL A 1 149 ? -14.179 10.088 -7.806 1.00 93.69 149 VAL A CA 1
ATOM 1170 C C . VAL A 1 149 ? -13.014 10.485 -8.707 1.00 93.69 149 VAL A C 1
ATOM 1172 O O . VAL A 1 149 ? -11.934 10.772 -8.207 1.00 93.69 149 VAL A O 1
ATOM 1175 N N . ARG A 1 150 ? -13.228 10.563 -10.027 1.00 92.38 150 ARG A N 1
ATOM 1176 C CA . ARG A 1 150 ? -12.171 10.999 -10.957 1.00 92.38 150 ARG A CA 1
ATOM 1177 C C . ARG A 1 150 ? -11.700 12.417 -10.659 1.00 92.38 150 ARG A C 1
ATOM 1179 O O . ARG A 1 150 ? -10.501 12.660 -10.612 1.00 92.38 150 ARG A O 1
ATOM 1186 N N . ARG A 1 151 ? -12.644 13.337 -10.434 1.00 92.12 151 ARG A N 1
ATOM 1187 C CA . ARG A 1 151 ? -12.337 14.721 -10.058 1.00 92.12 151 ARG A CA 1
ATOM 1188 C C . ARG A 1 151 ? -11.479 14.753 -8.797 1.00 92.12 151 ARG A C 1
ATOM 1190 O O . ARG A 1 151 ? -10.424 15.370 -8.811 1.00 92.12 151 ARG A O 1
ATOM 1197 N N . ASP A 1 152 ? -11.904 14.072 -7.740 1.00 93.75 152 ASP A N 1
ATOM 1198 C CA . ASP A 1 152 ? -11.204 14.114 -6.458 1.00 93.75 152 ASP A CA 1
ATOM 1199 C C . ASP A 1 152 ? -9.798 13.480 -6.564 1.00 93.75 152 ASP A C 1
ATOM 1201 O O . ASP A 1 152 ? -8.836 13.980 -5.980 1.00 93.75 152 ASP A O 1
ATOM 1205 N N . LEU A 1 153 ? -9.648 12.416 -7.363 1.00 93.62 153 LEU A N 1
ATOM 1206 C CA . LEU A 1 153 ? -8.359 11.758 -7.590 1.00 93.62 153 LEU A CA 1
ATOM 1207 C C . LEU A 1 153 ? -7.384 12.577 -8.435 1.00 93.62 153 LEU A C 1
ATOM 1209 O O . LEU A 1 153 ? -6.194 12.516 -8.159 1.00 93.62 153 LEU A O 1
ATOM 1213 N N . MET A 1 154 ? -7.855 13.298 -9.454 1.00 91.62 154 MET A N 1
ATOM 1214 C CA . MET A 1 154 ? -6.981 13.868 -10.493 1.00 91.62 154 MET A CA 1
ATOM 1215 C C . MET A 1 154 ? -6.947 15.392 -10.545 1.00 91.62 154 MET A C 1
ATOM 1217 O O . MET A 1 154 ? -6.161 15.958 -11.299 1.00 91.62 154 MET A O 1
ATOM 1221 N N . THR A 1 155 ? -7.807 16.075 -9.793 1.00 93.19 155 THR A N 1
ATOM 1222 C CA . THR A 1 155 ? -7.854 17.542 -9.775 1.00 93.19 155 THR A CA 1
ATOM 1223 C C . THR A 1 155 ? -7.677 18.072 -8.357 1.00 93.19 155 THR A C 1
ATOM 1225 O O . THR A 1 155 ? -8.048 17.374 -7.409 1.00 93.19 155 THR A O 1
ATOM 1228 N N . PRO A 1 156 ? -7.128 19.287 -8.178 1.00 96.50 156 PRO A N 1
ATOM 1229 C CA . PRO A 1 156 ? -6.955 19.867 -6.855 1.00 96.50 156 PRO A CA 1
ATOM 1230 C C . PRO A 1 156 ? -8.262 19.981 -6.062 1.00 96.50 156 PRO A C 1
ATOM 1232 O O . PRO A 1 156 ? -9.150 20.759 -6.413 1.00 96.50 156 PRO A O 1
ATOM 1235 N N . VAL A 1 157 ? -8.362 19.224 -4.964 1.00 95.75 157 VAL A N 1
ATOM 1236 C CA . VAL A 1 157 ? -9.487 19.265 -4.004 1.00 95.75 157 VAL A CA 1
ATOM 1237 C C . VAL A 1 157 ? -9.025 19.382 -2.544 1.00 95.75 157 VAL A C 1
ATOM 1239 O O . VAL A 1 157 ? -9.859 19.537 -1.652 1.00 95.75 157 VAL A O 1
ATOM 1242 N N . LEU A 1 158 ? -7.709 19.352 -2.295 1.00 93.38 158 LEU A N 1
ATOM 1243 C CA . LEU A 1 158 ? -7.098 19.375 -0.966 1.00 93.38 158 LEU A CA 1
ATOM 1244 C C . LEU A 1 158 ? -6.082 20.516 -0.795 1.00 93.38 158 LEU A C 1
ATOM 1246 O O . LEU A 1 158 ? -5.337 20.797 -1.734 1.00 93.38 158 LEU A O 1
ATOM 1250 N N . PRO A 1 159 ? -5.966 21.104 0.411 1.00 91.69 159 PRO A N 1
ATOM 1251 C CA . PRO A 1 159 ? -6.909 20.975 1.520 1.00 91.69 159 PRO A CA 1
ATOM 1252 C C . PRO A 1 159 ? -8.243 21.672 1.205 1.00 91.69 159 PRO A C 1
ATOM 1254 O O . PRO A 1 159 ? -8.335 22.528 0.324 1.00 91.69 159 PRO A O 1
ATOM 1257 N N . THR A 1 160 ? -9.289 21.333 1.958 1.00 87.44 160 THR A N 1
ATOM 1258 C CA . THR A 1 160 ? -10.585 22.015 1.861 1.00 87.44 160 THR A CA 1
ATOM 1259 C C . THR A 1 160 ? -10.417 23.524 2.072 1.00 87.44 160 THR A C 1
ATOM 1261 O O . THR A 1 160 ? -9.766 23.952 3.021 1.00 87.44 160 THR A O 1
ATOM 1264 N N . GLY A 1 161 ? -11.023 24.337 1.203 1.00 90.62 161 GLY A N 1
ATOM 1265 C CA . GLY A 1 161 ? -10.971 25.804 1.263 1.00 90.62 161 GLY A CA 1
ATOM 1266 C C . GLY A 1 161 ? -9.900 26.424 0.363 1.00 90.62 161 GLY A C 1
ATOM 1267 O O . GLY A 1 161 ? -10.207 27.382 -0.341 1.00 90.62 161 GLY A O 1
ATOM 1268 N N . THR A 1 162 ? -8.708 25.822 0.291 1.00 94.19 162 THR A N 1
ATOM 1269 C CA . THR A 1 162 ? -7.619 26.272 -0.598 1.00 94.19 162 THR A CA 1
ATOM 1270 C C . THR A 1 162 ? -7.013 25.085 -1.354 1.00 94.19 162 THR A C 1
ATOM 1272 O O . THR A 1 162 ? -5.896 24.673 -1.040 1.00 94.19 162 THR A O 1
ATOM 1275 N N . PRO A 1 163 ? -7.737 24.494 -2.325 1.00 95.38 163 PRO A N 1
ATOM 1276 C CA . PRO A 1 163 ? -7.266 23.302 -3.016 1.00 95.38 163 PRO A CA 1
ATOM 1277 C C . PRO A 1 163 ? -6.021 23.570 -3.864 1.00 95.38 163 PRO A C 1
ATOM 1279 O O . PRO A 1 163 ? -6.046 24.404 -4.767 1.00 95.38 163 PRO A O 1
ATOM 1282 N N . ILE A 1 164 ? -4.953 22.828 -3.594 1.00 95.88 164 ILE A N 1
ATOM 1283 C CA . ILE A 1 164 ? -3.677 22.864 -4.323 1.00 95.88 164 ILE A CA 1
ATOM 1284 C C . ILE A 1 164 ? -3.217 21.470 -4.782 1.00 95.88 164 ILE A C 1
ATOM 1286 O O . ILE A 1 164 ? -2.444 21.381 -5.729 1.00 95.88 164 ILE A O 1
ATOM 1290 N N . HIS A 1 165 ? -3.750 20.392 -4.193 1.00 94.19 165 HIS A N 1
ATOM 1291 C CA . HIS A 1 165 ? -3.414 19.005 -4.532 1.00 94.19 165 HIS A CA 1
ATOM 1292 C C . HIS A 1 165 ? -4.665 18.166 -4.793 1.00 94.19 165 HIS A C 1
ATOM 1294 O O . HIS A 1 165 ? -5.705 18.355 -4.150 1.00 94.19 165 HIS A O 1
ATOM 1300 N N . SER A 1 166 ? -4.573 17.224 -5.731 1.00 94.94 166 SER A N 1
ATOM 1301 C CA . SER A 1 166 ? -5.523 16.111 -5.829 1.00 94.94 166 SER A CA 1
ATOM 1302 C C . SER A 1 166 ? -5.219 15.030 -4.782 1.00 94.94 166 SER A C 1
ATOM 1304 O O . SER A 1 166 ? -4.166 15.061 -4.137 1.00 94.94 166 SER A O 1
ATOM 1306 N N . TYR A 1 167 ? -6.103 14.039 -4.610 1.00 94.19 167 TYR A N 1
ATOM 1307 C CA . TYR A 1 167 ? -5.775 12.887 -3.757 1.00 94.19 167 TYR A CA 1
ATOM 1308 C C . TYR A 1 167 ? -4.594 12.066 -4.302 1.00 94.19 167 TYR A C 1
ATOM 1310 O O . TYR A 1 167 ? -3.844 11.510 -3.500 1.00 94.19 167 TYR A O 1
ATOM 1318 N N . LEU A 1 168 ? -4.391 11.990 -5.628 1.00 93.44 168 LEU A N 1
ATOM 1319 C CA . LEU A 1 168 ? -3.207 11.325 -6.186 1.00 93.44 168 LEU A CA 1
ATOM 1320 C C . LEU A 1 168 ? -1.929 12.125 -5.941 1.00 93.44 168 LEU A C 1
ATOM 1322 O O . LEU A 1 168 ? -0.905 11.517 -5.652 1.00 93.44 168 LEU A O 1
ATOM 1326 N N . ASP A 1 169 ? -1.979 13.458 -5.994 1.00 93.88 169 ASP A N 1
ATOM 1327 C CA . ASP A 1 169 ? -0.811 14.290 -5.676 1.00 93.88 169 ASP A CA 1
ATOM 1328 C C . ASP A 1 169 ? -0.420 14.151 -4.202 1.00 93.88 169 ASP A C 1
ATOM 1330 O O . ASP A 1 169 ? 0.740 13.888 -3.898 1.00 93.88 169 ASP A O 1
ATOM 1334 N N . GLN A 1 170 ? -1.396 14.205 -3.288 1.00 93.25 170 GLN A N 1
ATOM 1335 C CA . GLN A 1 170 ? -1.141 13.965 -1.865 1.00 93.25 170 GLN A CA 1
ATOM 1336 C C . GLN A 1 170 ? -0.592 12.550 -1.610 1.00 93.25 170 GLN A C 1
ATOM 1338 O O . GLN A 1 170 ? 0.299 12.366 -0.778 1.00 93.25 170 GLN A O 1
ATOM 1343 N N . ALA A 1 171 ? -1.115 11.535 -2.307 1.00 93.44 171 ALA A N 1
ATOM 1344 C CA . ALA A 1 171 ? -0.599 10.175 -2.199 1.00 93.44 171 ALA A CA 1
ATOM 1345 C C . ALA A 1 171 ? 0.838 10.078 -2.729 1.00 93.44 171 ALA A C 1
ATOM 1347 O O . ALA A 1 171 ? 1.671 9.441 -2.088 1.00 93.44 171 ALA A O 1
ATOM 1348 N N . ALA A 1 172 ? 1.147 10.727 -3.853 1.00 92.25 172 ALA A N 1
ATOM 1349 C CA . ALA A 1 172 ? 2.487 10.731 -4.420 1.00 92.25 172 ALA A CA 1
ATOM 1350 C C . ALA A 1 172 ? 3.500 11.395 -3.484 1.00 92.25 172 ALA A C 1
ATOM 1352 O O . ALA A 1 172 ? 4.571 10.830 -3.277 1.00 92.25 172 ALA A O 1
ATOM 1353 N N . GLU A 1 173 ? 3.146 12.515 -2.850 1.00 90.31 173 GLU A N 1
ATOM 1354 C CA . GLU A 1 173 ? 3.973 13.157 -1.820 1.00 90.31 173 GLU A CA 1
ATOM 1355 C C . GLU A 1 173 ? 4.202 12.239 -0.615 1.00 90.31 173 GLU A C 1
ATOM 1357 O O . GLU A 1 173 ? 5.331 12.081 -0.158 1.00 90.31 173 GLU A O 1
ATOM 1362 N N . GLN A 1 174 ? 3.149 11.577 -0.121 1.00 89.88 174 GLN A N 1
ATOM 1363 C CA . GLN A 1 174 ? 3.265 10.654 1.012 1.00 89.88 174 GLN A CA 1
ATOM 1364 C C . GLN A 1 174 ? 4.150 9.439 0.691 1.00 89.88 174 GLN A C 1
ATOM 1366 O O . GLN A 1 174 ? 4.852 8.938 1.567 1.00 89.88 174 GLN A O 1
ATOM 1371 N N . LEU A 1 175 ? 4.082 8.946 -0.546 1.00 90.81 175 LEU A N 1
ATOM 1372 C CA . LEU A 1 175 ? 4.872 7.814 -1.027 1.00 90.81 175 LEU A CA 1
ATOM 1373 C C . LEU A 1 175 ? 6.303 8.208 -1.416 1.00 90.81 175 LEU A C 1
ATOM 1375 O O . LEU A 1 175 ? 7.131 7.320 -1.603 1.00 90.81 175 LEU A O 1
ATOM 1379 N N . GLY A 1 176 ? 6.587 9.505 -1.570 1.00 88.88 176 GLY A N 1
ATOM 1380 C CA . GLY A 1 176 ? 7.864 9.995 -2.082 1.00 88.88 176 GLY A CA 1
ATOM 1381 C C . GLY A 1 176 ? 8.040 9.856 -3.594 1.00 88.88 176 GLY A C 1
ATOM 1382 O O . GLY A 1 176 ? 9.161 9.776 -4.069 1.00 88.88 176 GLY A O 1
ATOM 1383 N N . THR A 1 177 ? 6.941 9.810 -4.347 1.00 89.50 177 THR A N 1
ATOM 1384 C CA . THR A 1 177 ? 6.922 9.669 -5.820 1.00 89.50 177 THR A CA 1
ATOM 1385 C C . THR A 1 177 ? 6.505 10.944 -6.552 1.00 89.50 177 THR A C 1
ATOM 1387 O O . THR A 1 177 ? 6.331 10.938 -7.772 1.00 89.50 177 THR A O 1
ATOM 1390 N N . SER A 1 178 ? 6.295 12.035 -5.810 1.00 83.88 178 SER A N 1
ATOM 1391 C CA . SER A 1 178 ? 6.023 13.366 -6.361 1.00 83.88 178 SER A CA 1
ATOM 1392 C C . SER A 1 178 ? 7.252 13.982 -7.027 1.00 83.88 178 SER A C 1
ATOM 1394 O O . SER A 1 178 ? 7.106 14.749 -7.977 1.00 83.88 178 SER A O 1
ATOM 1396 N N . ASP A 1 179 ? 8.437 13.627 -6.533 1.00 75.75 179 ASP A N 1
ATOM 1397 C CA . ASP A 1 179 ? 9.725 14.074 -7.040 1.00 75.75 179 ASP A CA 1
ATOM 1398 C C . ASP A 1 179 ? 10.396 12.987 -7.893 1.00 75.75 179 ASP A C 1
ATOM 1400 O O . ASP A 1 179 ? 10.053 11.804 -7.783 1.00 75.75 179 ASP A O 1
ATOM 1404 N N . PRO A 1 180 ? 11.356 13.380 -8.744 1.00 73.00 180 PRO A N 1
ATOM 1405 C CA . PRO A 1 180 ? 12.207 12.453 -9.476 1.00 73.00 180 PRO A CA 1
ATOM 1406 C C . PRO A 1 180 ? 12.830 11.407 -8.568 1.00 73.00 180 PRO A C 1
ATOM 1408 O O . PRO A 1 180 ? 13.254 11.715 -7.454 1.00 73.00 180 PRO A O 1
ATOM 1411 N N . ASN A 1 181 ? 12.914 10.180 -9.069 1.00 74.50 181 ASN A N 1
ATOM 1412 C CA . ASN A 1 181 ? 13.411 9.041 -8.312 1.00 74.50 181 ASN A CA 1
ATOM 1413 C C . ASN A 1 181 ? 14.907 9.193 -7.986 1.00 74.50 181 ASN A C 1
ATOM 1415 O O . ASN A 1 181 ? 15.776 8.811 -8.769 1.00 74.50 181 ASN A O 1
ATOM 1419 N N . ASP A 1 182 ? 15.194 9.733 -6.804 1.00 75.88 182 ASP A N 1
ATOM 1420 C CA . ASP A 1 182 ? 16.549 10.004 -6.319 1.00 75.88 182 ASP A CA 1
ATOM 1421 C C . ASP A 1 182 ? 17.356 8.727 -6.021 1.00 75.88 182 ASP A C 1
ATOM 1423 O O . ASP A 1 182 ? 18.585 8.752 -6.019 1.00 75.88 182 ASP A O 1
ATOM 1427 N N . PHE A 1 183 ? 16.674 7.596 -5.830 1.00 80.94 183 PHE A N 1
ATOM 1428 C CA . PHE A 1 183 ? 17.265 6.323 -5.434 1.00 80.94 183 PHE A CA 1
ATOM 1429 C C . PHE A 1 183 ? 18.056 5.641 -6.561 1.00 80.94 183 PHE A C 1
ATOM 1431 O O . PHE A 1 183 ? 19.007 4.913 -6.282 1.00 80.94 183 PHE A O 1
ATOM 1438 N N . VAL A 1 184 ? 17.696 5.875 -7.829 1.00 83.31 184 VAL A N 1
ATOM 1439 C CA . VAL A 1 184 ? 18.380 5.276 -8.996 1.00 83.31 184 VAL A CA 1
ATOM 1440 C C . VAL A 1 184 ? 19.078 6.296 -9.900 1.00 83.31 184 VAL A C 1
ATOM 1442 O O . VAL A 1 184 ? 19.637 5.916 -10.926 1.00 83.31 184 VAL A O 1
ATOM 1445 N N . HIS A 1 185 ? 19.052 7.585 -9.558 1.00 82.56 185 HIS A N 1
ATOM 1446 C CA . HIS A 1 185 ? 19.498 8.652 -10.453 1.00 82.56 185 HIS A CA 1
ATOM 1447 C C . HIS A 1 185 ? 21.034 8.788 -10.494 1.00 82.56 185 HIS A C 1
ATOM 1449 O O . HIS A 1 185 ? 21.644 9.520 -9.712 1.00 82.56 185 HIS A O 1
ATOM 1455 N N . ALA A 1 186 ? 21.663 8.096 -11.447 1.00 87.38 186 ALA A N 1
ATOM 1456 C CA . ALA A 1 186 ? 23.103 8.129 -11.720 1.00 87.38 186 ALA A CA 1
ATOM 1457 C C . ALA A 1 186 ? 23.406 7.926 -13.221 1.00 87.38 186 ALA A C 1
ATOM 1459 O O . ALA A 1 186 ? 22.496 7.796 -14.038 1.00 87.38 186 ALA A O 1
ATOM 1460 N N . ASP A 1 187 ? 24.688 7.861 -13.595 1.00 91.69 187 ASP A N 1
ATOM 1461 C CA . ASP A 1 187 ? 25.150 7.762 -14.991 1.00 91.69 187 ASP A CA 1
ATOM 1462 C C . ASP A 1 187 ? 24.475 6.637 -15.798 1.00 91.69 187 ASP A C 1
ATOM 1464 O O . ASP A 1 187 ? 24.043 6.866 -16.928 1.00 91.69 187 ASP A O 1
ATOM 1468 N N . LEU A 1 188 ? 24.326 5.434 -15.217 1.00 91.88 188 LEU A N 1
ATOM 1469 C CA . LEU A 1 188 ? 23.635 4.318 -15.880 1.00 91.88 188 LEU A CA 1
ATOM 1470 C C . LEU A 1 188 ? 22.164 4.650 -16.160 1.00 91.88 188 LEU A C 1
ATOM 1472 O O . LEU A 1 188 ? 21.643 4.321 -17.225 1.00 91.88 188 LEU A O 1
ATOM 1476 N N . HIS A 1 189 ? 21.490 5.290 -15.208 1.00 93.38 189 HIS A N 1
ATOM 1477 C CA . HIS A 1 189 ? 20.094 5.674 -15.356 1.00 93.38 189 HIS A CA 1
ATOM 1478 C C . HIS A 1 189 ? 19.916 6.737 -16.436 1.00 93.38 189 HIS A C 1
ATOM 1480 O O . HIS A 1 189 ? 19.138 6.513 -17.359 1.00 93.38 189 HIS A O 1
ATOM 1486 N N . ASN A 1 190 ? 20.707 7.811 -16.388 1.00 93.56 190 ASN A N 1
ATOM 1487 C CA . ASN A 1 190 ? 20.659 8.904 -17.361 1.00 93.56 190 ASN A CA 1
ATOM 1488 C C . ASN A 1 190 ? 20.893 8.409 -18.797 1.00 93.56 190 ASN A C 1
ATOM 1490 O O . ASN A 1 190 ? 20.206 8.820 -19.738 1.00 93.56 190 ASN A O 1
ATOM 1494 N N . GLU A 1 191 ? 21.858 7.502 -18.979 1.00 95.25 191 GLU A N 1
ATOM 1495 C CA . GLU A 1 191 ? 22.144 6.930 -20.291 1.00 95.25 191 GLU A CA 1
ATOM 1496 C C . GLU A 1 191 ? 20.995 6.044 -20.7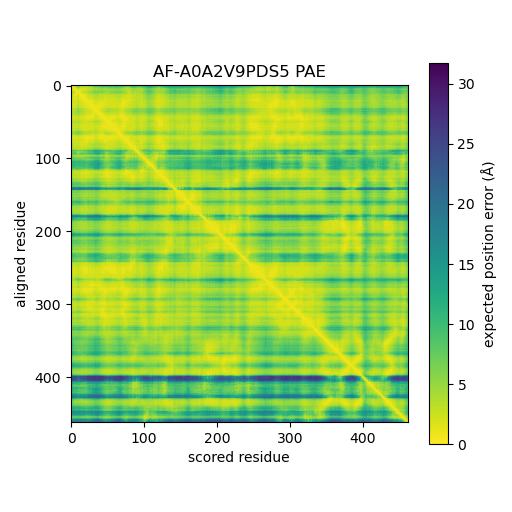92 1.00 95.25 191 GLU A C 1
ATOM 1498 O O . GLU A 1 191 ? 20.543 6.212 -21.928 1.00 95.25 191 GLU A O 1
ATOM 1503 N N . LEU A 1 192 ? 20.480 5.133 -19.959 1.00 95.88 192 LEU A N 1
ATOM 1504 C CA . LEU A 1 192 ? 19.374 4.254 -20.353 1.00 95.88 192 LEU A CA 1
ATOM 1505 C C . LEU A 1 192 ? 18.068 5.021 -20.588 1.00 95.88 192 LEU A C 1
ATOM 1507 O O . LEU A 1 192 ? 17.327 4.673 -21.507 1.00 95.88 192 LEU A O 1
ATOM 1511 N N . GLU A 1 193 ? 17.800 6.068 -19.808 1.00 96.25 193 GLU A N 1
ATOM 1512 C CA . GLU A 1 193 ? 16.663 6.966 -20.010 1.00 96.25 193 GLU A CA 1
ATOM 1513 C C . GLU A 1 193 ? 16.754 7.641 -21.382 1.00 96.25 193 GLU A C 1
ATOM 1515 O O . GLU A 1 193 ? 15.806 7.595 -22.167 1.00 96.25 193 GLU A O 1
ATOM 1520 N N . THR A 1 194 ? 17.928 8.183 -21.716 1.00 96.56 194 THR A N 1
ATOM 1521 C CA . THR A 1 194 ? 18.186 8.828 -23.009 1.00 96.56 194 THR A CA 1
ATOM 1522 C C . THR A 1 194 ? 18.025 7.846 -24.171 1.00 96.56 194 THR A C 1
ATOM 1524 O O . THR A 1 194 ? 17.362 8.157 -25.164 1.00 96.56 194 THR A O 1
ATOM 1527 N N . ILE A 1 195 ? 18.604 6.645 -24.060 1.00 96.69 195 ILE A N 1
ATOM 1528 C CA . ILE A 1 195 ? 18.491 5.596 -25.084 1.00 96.69 195 ILE A CA 1
ATOM 1529 C C . ILE A 1 195 ? 17.020 5.222 -25.298 1.00 96.69 195 ILE A C 1
ATOM 1531 O O . ILE A 1 195 ? 16.554 5.182 -26.441 1.00 96.69 195 ILE A O 1
ATOM 1535 N N . LEU A 1 196 ? 16.281 4.980 -24.211 1.00 97.56 196 LEU A N 1
ATOM 1536 C CA . LEU A 1 196 ? 14.873 4.604 -24.276 1.00 97.56 196 LEU A CA 1
ATOM 1537 C C . LEU A 1 196 ? 14.026 5.736 -24.864 1.00 97.56 196 LEU A C 1
ATOM 1539 O O . LEU A 1 196 ? 13.249 5.493 -25.784 1.00 97.56 196 LEU A O 1
ATOM 1543 N N . PHE A 1 197 ? 14.207 6.971 -24.396 1.00 98.19 197 PHE A N 1
ATOM 1544 C CA . PHE A 1 197 ? 13.486 8.139 -24.893 1.00 98.19 197 PHE A CA 1
ATOM 1545 C C . PHE A 1 197 ? 13.686 8.345 -26.392 1.00 98.19 197 PHE A C 1
ATOM 1547 O O . PHE A 1 197 ? 12.708 8.521 -27.120 1.00 98.19 197 PHE A O 1
ATOM 1554 N N . ASN A 1 198 ? 14.927 8.261 -26.874 1.00 97.94 198 ASN A N 1
ATOM 1555 C CA . ASN A 1 198 ? 15.234 8.403 -28.295 1.00 97.94 198 ASN A CA 1
ATOM 1556 C C . ASN A 1 198 ? 14.593 7.281 -29.121 1.00 97.94 198 ASN A C 1
ATOM 1558 O O . ASN A 1 198 ? 13.976 7.546 -30.153 1.00 97.94 198 ASN A O 1
ATOM 1562 N N . GLY A 1 199 ? 14.682 6.033 -28.646 1.00 96.88 199 GLY A N 1
ATOM 1563 C CA . GLY A 1 199 ? 14.066 4.883 -29.308 1.00 96.88 199 GLY A CA 1
ATOM 1564 C C . GLY A 1 199 ? 12.539 4.975 -29.372 1.00 96.88 199 GLY A C 1
ATOM 1565 O O . GLY A 1 199 ? 11.944 4.663 -30.403 1.00 96.88 199 GLY A O 1
ATOM 1566 N N . LEU A 1 200 ? 11.895 5.441 -28.298 1.00 97.12 200 LEU A N 1
ATOM 1567 C CA . LEU A 1 200 ? 10.447 5.641 -28.254 1.00 97.12 200 LEU A CA 1
ATOM 1568 C C . LEU A 1 200 ? 10.002 6.831 -29.113 1.00 97.12 200 LEU A C 1
ATOM 1570 O O . LEU A 1 200 ? 9.009 6.713 -29.829 1.00 97.12 200 LEU A O 1
ATOM 1574 N N . SER A 1 201 ? 10.744 7.938 -29.092 1.00 96.12 201 SER A N 1
ATOM 1575 C CA . SER A 1 201 ? 10.437 9.156 -29.858 1.00 96.12 201 SER A CA 1
ATOM 1576 C C . SER A 1 201 ? 10.633 8.983 -31.365 1.00 96.12 201 SER A C 1
ATOM 1578 O O . SER A 1 201 ? 9.960 9.641 -32.152 1.00 96.12 201 SER A O 1
ATOM 1580 N N . ALA A 1 202 ? 11.519 8.07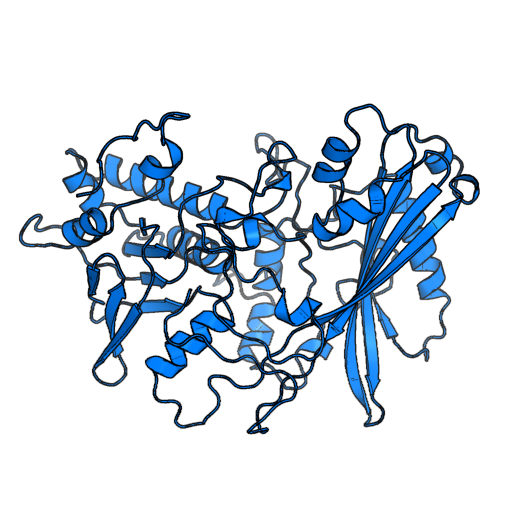4 -31.781 1.00 96.81 202 ALA A N 1
ATOM 1581 C CA . ALA A 1 202 ? 11.718 7.729 -33.187 1.00 96.81 202 ALA A CA 1
ATOM 1582 C C . ALA A 1 202 ? 10.591 6.853 -33.772 1.00 96.81 202 ALA A C 1
ATOM 1584 O O . ALA A 1 202 ? 10.552 6.627 -34.985 1.00 96.81 202 ALA A O 1
ATOM 1585 N N . ARG A 1 203 ? 9.673 6.333 -32.942 1.00 96.12 203 ARG A N 1
ATOM 1586 C CA . ARG A 1 203 ? 8.530 5.546 -33.425 1.00 96.12 203 ARG A CA 1
ATOM 1587 C C . ARG A 1 203 ? 7.569 6.436 -34.226 1.00 96.12 203 ARG A C 1
ATOM 1589 O O . ARG A 1 203 ? 7.342 7.585 -33.849 1.00 96.12 203 ARG A O 1
ATOM 1596 N N . PRO A 1 204 ? 6.924 5.909 -35.284 1.00 94.38 204 PRO A N 1
ATOM 1597 C CA . PRO A 1 204 ? 5.879 6.641 -35.993 1.00 94.38 204 PRO A CA 1
ATOM 1598 C C . PRO A 1 204 ? 4.759 7.095 -35.048 1.00 94.38 204 PRO A C 1
ATOM 1600 O O . PRO A 1 204 ? 4.322 6.330 -34.190 1.00 94.38 204 PRO A O 1
ATOM 1603 N N . SER A 1 205 ? 4.225 8.302 -35.244 1.00 85.44 205 SER A N 1
ATOM 1604 C CA . SER A 1 205 ? 3.122 8.837 -34.423 1.00 85.44 205 SER A CA 1
ATOM 1605 C C . SER A 1 205 ? 1.845 7.985 -34.483 1.00 85.44 205 SER A C 1
ATOM 1607 O O . SER A 1 205 ? 1.064 7.972 -33.531 1.00 85.44 205 SER A O 1
ATOM 1609 N N . ALA A 1 206 ? 1.654 7.255 -35.586 1.00 88.19 206 ALA A N 1
ATOM 1610 C CA . ALA A 1 206 ? 0.557 6.315 -35.805 1.00 88.19 206 ALA A CA 1
ATOM 1611 C C . ALA A 1 206 ? 0.846 4.886 -35.301 1.00 88.19 206 ALA A C 1
ATOM 1613 O O . ALA A 1 206 ? 0.027 3.997 -35.519 1.00 88.19 206 ALA A O 1
ATOM 1614 N N . ALA A 1 207 ? 2.001 4.635 -34.672 1.00 92.38 207 ALA A N 1
ATOM 1615 C CA . ALA A 1 207 ? 2.348 3.305 -34.185 1.00 92.38 207 ALA A CA 1
ATOM 1616 C C . ALA A 1 207 ? 1.385 2.841 -33.082 1.00 92.38 207 ALA A C 1
ATOM 1618 O O . ALA A 1 207 ? 1.079 3.584 -32.148 1.00 92.38 207 ALA A O 1
ATOM 1619 N N . ASP A 1 208 ? 0.980 1.576 -33.176 1.00 91.44 208 ASP A N 1
ATOM 1620 C CA . ASP A 1 208 ? 0.261 0.850 -32.137 1.00 91.44 208 ASP A CA 1
ATOM 1621 C C . ASP A 1 208 ? 1.172 -0.270 -31.591 1.00 91.44 208 ASP A C 1
ATOM 1623 O O . ASP A 1 208 ? 1.827 -0.961 -32.380 1.00 91.44 208 ASP A O 1
ATOM 1627 N N . PRO A 1 209 ? 1.311 -0.426 -30.262 1.00 94.75 209 PRO A N 1
ATOM 1628 C CA . PRO A 1 209 ? 0.735 0.415 -29.213 1.00 94.75 209 PRO A CA 1
ATOM 1629 C C . PRO A 1 209 ? 1.356 1.818 -29.147 1.00 94.75 209 PRO A C 1
ATOM 1631 O O . PRO A 1 209 ? 2.537 2.021 -29.474 1.00 94.75 209 PRO A O 1
ATOM 1634 N N . LYS A 1 210 ? 0.561 2.779 -28.657 1.00 95.19 210 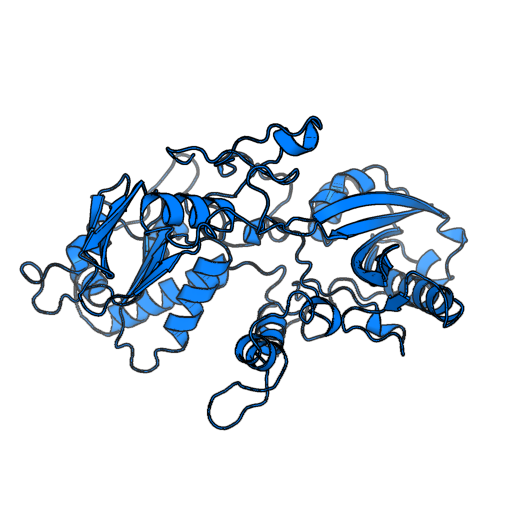LYS A N 1
ATOM 1635 C CA . LYS A 1 210 ? 1.034 4.107 -28.247 1.00 95.19 210 LYS A CA 1
ATOM 1636 C C . LYS A 1 210 ? 1.808 3.966 -26.944 1.00 95.19 210 LYS A C 1
ATOM 1638 O O . LYS A 1 210 ? 1.268 3.460 -25.965 1.00 95.19 210 LYS A O 1
ATOM 1643 N N . LEU A 1 211 ? 3.048 4.446 -26.928 1.00 96.38 211 LEU A N 1
ATOM 1644 C CA . LEU A 1 211 ? 3.925 4.383 -25.761 1.00 96.38 211 LEU A CA 1
ATOM 1645 C C . LEU A 1 211 ? 4.112 5.782 -25.175 1.00 96.38 211 LEU A C 1
ATOM 1647 O O . LEU A 1 211 ? 4.360 6.737 -25.912 1.00 96.38 211 LEU A O 1
ATOM 1651 N N . LYS A 1 212 ? 3.935 5.897 -23.861 1.00 95.50 212 LYS A N 1
ATOM 1652 C CA . LYS A 1 212 ? 3.953 7.142 -23.089 1.00 95.50 212 LYS A CA 1
ATOM 1653 C C . LYS A 1 212 ? 4.755 6.950 -21.803 1.00 95.50 212 LYS A C 1
ATOM 1655 O O . LYS A 1 212 ? 5.017 5.825 -21.396 1.00 95.50 212 LYS A O 1
ATOM 1660 N N . GLY A 1 213 ? 5.118 8.043 -21.157 1.00 94.31 213 GLY A N 1
ATOM 1661 C CA . GLY A 1 213 ? 5.668 8.057 -19.811 1.00 94.31 213 GLY A CA 1
ATOM 1662 C C . GLY A 1 213 ? 4.612 7.880 -18.721 1.00 94.31 213 GLY A C 1
ATOM 1663 O O . GLY A 1 213 ? 3.425 7.665 -18.994 1.00 94.31 213 GLY A O 1
ATOM 1664 N N . ASN A 1 214 ? 5.048 7.998 -17.467 1.00 89.81 214 ASN A N 1
ATOM 1665 C CA . ASN A 1 214 ? 4.248 7.734 -16.267 1.00 89.81 214 ASN A CA 1
ATOM 1666 C C . ASN A 1 214 ? 2.931 8.530 -16.221 1.00 89.81 214 ASN A C 1
ATOM 1668 O O . ASN A 1 214 ? 1.887 7.986 -15.863 1.00 89.81 214 ASN A O 1
ATOM 1672 N N . ARG A 1 215 ? 2.954 9.795 -16.656 1.00 90.56 215 ARG A N 1
ATOM 1673 C CA . ARG A 1 215 ? 1.782 10.689 -16.663 1.00 90.56 215 ARG A CA 1
ATOM 1674 C C . ARG A 1 215 ? 1.057 10.766 -18.013 1.00 90.56 215 ARG A C 1
ATOM 1676 O O . ARG A 1 215 ? 0.262 11.670 -18.239 1.00 90.56 215 ARG A O 1
ATOM 1683 N N . GLY A 1 216 ? 1.319 9.831 -18.930 1.00 92.19 216 GLY A N 1
ATOM 1684 C CA . GLY A 1 216 ? 0.671 9.805 -20.250 1.00 92.19 216 GLY A CA 1
ATOM 1685 C C . GLY A 1 216 ? 1.286 10.754 -21.284 1.00 92.19 216 GLY A C 1
ATOM 1686 O O . GLY A 1 216 ? 0.795 10.839 -22.412 1.00 92.19 216 GLY A O 1
ATOM 1687 N N . THR A 1 217 ? 2.385 11.420 -20.936 1.00 92.88 217 THR A N 1
ATOM 1688 C CA . THR A 1 217 ? 3.193 12.297 -21.795 1.00 92.88 217 THR A CA 1
ATOM 1689 C C . THR A 1 217 ? 4.504 11.621 -22.186 1.00 92.88 217 THR A C 1
ATOM 1691 O O . THR A 1 217 ? 4.974 10.736 -21.488 1.00 92.88 217 THR A O 1
ATOM 1694 N N . LEU A 1 218 ? 5.067 11.983 -23.339 1.00 95.00 218 LEU A N 1
ATOM 1695 C CA . LEU A 1 218 ? 6.422 11.593 -23.755 1.00 95.00 218 LEU A CA 1
ATOM 1696 C C . LEU A 1 218 ? 7.021 12.760 -24.547 1.00 95.00 218 LEU A C 1
ATOM 1698 O O . LEU A 1 218 ? 7.149 12.704 -25.767 1.00 95.00 218 LEU A O 1
ATOM 1702 N N . ALA A 1 219 ? 7.231 13.871 -23.856 1.00 95.38 219 ALA A N 1
ATOM 1703 C CA . ALA A 1 219 ? 7.798 15.102 -24.390 1.00 95.38 219 ALA A CA 1
ATOM 1704 C C . ALA A 1 219 ? 9.288 15.226 -24.051 1.00 95.38 219 ALA A C 1
ATOM 1706 O O . ALA A 1 219 ? 10.054 15.773 -24.841 1.00 95.38 219 ALA A O 1
ATOM 1707 N N . VAL A 1 220 ? 9.696 14.707 -22.892 1.00 95.38 220 VAL A N 1
ATOM 1708 C CA . VAL A 1 220 ? 11.082 14.721 -22.412 1.00 95.38 220 VAL A CA 1
ATOM 1709 C C . VAL A 1 220 ? 11.462 13.355 -21.848 1.00 95.38 220 VAL A C 1
ATOM 1711 O O . VAL A 1 220 ? 10.588 12.585 -21.455 1.00 95.38 220 VAL A O 1
ATOM 1714 N N . ALA A 1 221 ? 12.764 13.062 -21.782 1.00 94.62 221 ALA A N 1
ATOM 1715 C CA . ALA A 1 221 ? 13.282 11.801 -21.241 1.00 94.62 221 ALA A CA 1
ATOM 1716 C C . ALA A 1 221 ? 12.724 11.505 -19.838 1.00 94.62 221 ALA A C 1
ATOM 1718 O O . ALA A 1 221 ? 12.212 10.414 -19.606 1.00 94.62 221 ALA A O 1
ATOM 1719 N N . LYS A 1 222 ? 12.647 12.552 -19.008 1.00 92.00 222 LYS A N 1
ATOM 1720 C CA . LYS A 1 222 ? 12.103 12.545 -17.647 1.00 92.00 222 LYS A CA 1
ATOM 1721 C C . LYS A 1 222 ? 10.677 12.012 -17.498 1.00 92.00 222 LYS A C 1
ATOM 1723 O O . LYS A 1 222 ? 10.286 11.560 -16.427 1.00 92.00 222 LYS A O 1
ATOM 1728 N N . ASP A 1 223 ? 9.871 12.034 -18.560 1.00 94.00 223 ASP A N 1
ATOM 1729 C CA . ASP A 1 223 ? 8.539 11.419 -18.516 1.00 94.00 223 ASP A CA 1
ATOM 1730 C C . ASP A 1 223 ? 8.615 9.895 -18.259 1.00 94.00 223 ASP A C 1
ATOM 1732 O O . ASP A 1 223 ? 7.624 9.287 -17.842 1.00 94.00 223 ASP A O 1
ATOM 1736 N N . LEU A 1 224 ? 9.776 9.277 -18.510 1.00 95.06 224 LEU A N 1
ATOM 1737 C CA . LEU A 1 224 ? 10.059 7.851 -18.338 1.00 95.06 224 LEU A CA 1
ATOM 1738 C C . LEU A 1 224 ? 10.577 7.482 -16.943 1.00 95.06 224 LEU A C 1
ATOM 1740 O O . LEU A 1 224 ? 10.826 6.298 -16.698 1.00 95.06 224 LEU A O 1
ATOM 1744 N N . GLU A 1 225 ? 10.737 8.444 -16.031 1.00 92.06 225 GLU A N 1
ATOM 1745 C CA . GLU A 1 225 ? 11.155 8.161 -14.658 1.00 92.06 225 GLU A CA 1
ATOM 1746 C C . GLU A 1 225 ? 10.187 7.179 -13.984 1.00 92.06 225 GLU A C 1
ATOM 1748 O O . GLU A 1 225 ? 8.957 7.309 -14.051 1.00 92.06 225 GLU A O 1
ATOM 1753 N N . ALA A 1 226 ? 10.748 6.164 -13.322 1.00 92.94 226 ALA A N 1
ATOM 1754 C CA . ALA A 1 226 ? 9.945 5.190 -12.606 1.00 92.94 226 ALA A CA 1
ATOM 1755 C C . ALA A 1 226 ? 9.369 5.788 -11.311 1.00 92.94 226 ALA A C 1
ATOM 1757 O O . ALA A 1 226 ? 10.145 6.202 -10.445 1.00 92.94 226 ALA A O 1
ATOM 1758 N N . PRO A 1 227 ? 8.037 5.752 -11.113 1.00 91.81 227 PRO A N 1
ATOM 1759 C CA . PRO A 1 227 ? 7.407 6.173 -9.868 1.00 91.81 227 PRO A CA 1
ATOM 1760 C C . PRO A 1 227 ? 7.595 5.083 -8.810 1.00 91.81 227 PRO A C 1
ATOM 1762 O O . PRO A 1 227 ? 6.757 4.190 -8.657 1.00 91.81 227 PRO A O 1
ATOM 1765 N N . ILE A 1 228 ? 8.733 5.116 -8.124 1.00 91.81 228 ILE A N 1
ATOM 1766 C CA . ILE A 1 228 ? 9.076 4.167 -7.066 1.00 91.81 228 ILE A CA 1
ATOM 1767 C C . ILE A 1 228 ? 8.931 4.871 -5.725 1.00 91.81 228 ILE A C 1
ATOM 1769 O O . ILE A 1 228 ? 9.562 5.897 -5.507 1.00 91.81 228 ILE A O 1
ATOM 1773 N N . ALA A 1 229 ? 8.135 4.298 -4.826 1.00 92.88 229 ALA A N 1
ATOM 1774 C CA . ALA A 1 229 ? 7.887 4.792 -3.477 1.00 92.88 229 ALA A CA 1
ATOM 1775 C C . ALA A 1 229 ? 9.100 4.578 -2.555 1.00 92.88 229 ALA A C 1
ATOM 1777 O O . ALA A 1 229 ? 9.063 3.787 -1.606 1.00 92.88 229 ALA A O 1
ATOM 1778 N N . VAL A 1 230 ? 10.205 5.232 -2.904 1.00 89.94 230 VAL A N 1
ATOM 1779 C CA . VAL A 1 230 ? 11.469 5.271 -2.178 1.00 89.94 230 VAL A CA 1
ATOM 1780 C C . VAL A 1 230 ? 11.930 6.721 -2.139 1.00 89.94 230 VAL A C 1
ATOM 1782 O O . VAL A 1 230 ? 11.965 7.381 -3.170 1.00 89.94 230 VAL A O 1
ATOM 1785 N N . GLN A 1 231 ? 12.325 7.192 -0.959 1.00 87.81 231 GLN A N 1
ATOM 1786 C CA . GLN A 1 231 ? 13.083 8.436 -0.815 1.00 87.81 231 GLN A CA 1
ATOM 1787 C C . GLN A 1 231 ? 14.440 8.095 -0.228 1.00 87.81 231 GLN A C 1
ATOM 1789 O O . GLN A 1 231 ? 14.499 7.507 0.852 1.00 87.81 231 GLN A O 1
ATOM 1794 N N . SER A 1 232 ? 15.516 8.439 -0.926 1.00 84.06 232 SER A N 1
ATOM 1795 C CA . SER A 1 232 ? 16.885 8.238 -0.439 1.00 84.06 232 SER A CA 1
ATOM 1796 C C . SER A 1 232 ? 17.461 9.512 0.179 1.00 84.06 232 SER A C 1
ATOM 1798 O O . SER A 1 232 ? 18.262 9.450 1.115 1.00 84.06 232 SER A O 1
ATOM 1800 N N . THR A 1 233 ? 17.007 10.676 -0.284 1.00 84.25 233 THR A N 1
ATOM 1801 C CA . THR A 1 233 ? 17.416 11.978 0.232 1.00 84.25 233 THR A CA 1
ATOM 1802 C C . THR A 1 233 ? 16.478 12.500 1.311 1.00 84.25 233 THR A C 1
ATOM 1804 O O . THR A 1 233 ? 15.290 12.183 1.395 1.00 84.25 233 THR A O 1
ATOM 1807 N N . SER A 1 234 ? 17.050 13.313 2.198 1.00 83.62 234 SER A N 1
ATOM 1808 C CA . SER A 1 234 ? 16.288 14.001 3.230 1.00 83.62 234 SER A CA 1
ATOM 1809 C C . SER A 1 234 ? 15.297 14.979 2.584 1.00 83.62 234 SER A C 1
ATOM 1811 O O . SER A 1 234 ? 15.738 15.859 1.842 1.00 83.62 234 SER A O 1
ATOM 1813 N N . PRO A 1 235 ? 13.991 14.921 2.911 1.00 80.44 235 PRO A N 1
ATOM 1814 C CA . PRO A 1 235 ? 13.013 15.846 2.337 1.00 80.44 235 PRO A CA 1
ATOM 1815 C C . PRO A 1 235 ? 13.235 17.300 2.789 1.00 80.44 235 PRO A C 1
ATOM 1817 O O . PRO A 1 235 ? 12.715 18.227 2.174 1.00 80.44 235 PRO A O 1
ATOM 1820 N N . ARG A 1 236 ? 13.969 17.518 3.893 1.00 83.69 236 ARG A N 1
ATOM 1821 C CA . ARG A 1 236 ? 14.415 18.834 4.386 1.00 83.69 236 ARG A CA 1
ATOM 1822 C C . ARG A 1 236 ? 15.446 18.675 5.505 1.00 83.69 236 ARG A C 1
ATOM 1824 O O . ARG A 1 236 ? 15.400 17.702 6.253 1.00 83.69 236 ARG A O 1
ATOM 1831 N N . ALA A 1 237 ? 16.298 19.681 5.700 1.00 89.44 237 ALA A N 1
ATOM 1832 C CA . ALA A 1 237 ? 17.332 19.680 6.738 1.00 89.44 237 ALA A CA 1
ATOM 1833 C C . ALA A 1 237 ? 16.816 19.202 8.115 1.00 89.44 237 ALA A C 1
ATOM 1835 O O . ALA A 1 237 ? 15.820 19.709 8.633 1.00 89.44 237 ALA A O 1
ATOM 1836 N N . GLY A 1 238 ? 17.511 18.220 8.701 1.00 87.25 238 GLY A N 1
ATOM 1837 C CA . GLY A 1 238 ? 17.182 17.632 10.006 1.00 87.25 238 GLY A CA 1
ATOM 1838 C C . GLY A 1 238 ?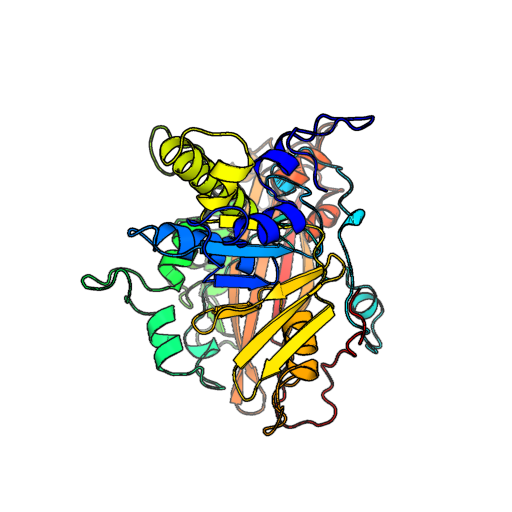 16.184 16.466 9.979 1.00 87.25 238 GLY A C 1
ATOM 1839 O O . GLY A 1 238 ? 15.842 15.956 11.042 1.00 87.25 238 GLY A O 1
ATOM 1840 N N . PHE A 1 239 ? 15.720 16.028 8.803 1.00 83.94 239 PHE A N 1
ATOM 1841 C CA . PHE A 1 239 ? 14.793 14.900 8.667 1.00 83.94 239 PHE A CA 1
ATOM 1842 C C . PHE A 1 239 ? 15.486 13.696 8.033 1.00 83.94 239 PHE A C 1
ATOM 1844 O O . PHE A 1 239 ? 16.266 13.846 7.096 1.00 83.94 239 PHE A O 1
ATOM 1851 N N . PHE A 1 240 ? 15.195 12.493 8.522 1.00 86.38 240 PHE A N 1
ATOM 1852 C CA . PHE A 1 240 ? 15.611 11.276 7.831 1.00 86.38 240 PHE A CA 1
ATOM 1853 C C . PHE A 1 240 ? 14.744 11.052 6.581 1.00 86.38 240 PHE A C 1
ATOM 1855 O O . PHE A 1 240 ? 13.569 11.439 6.594 1.00 86.38 240 PHE A O 1
ATOM 1862 N N . PRO A 1 241 ? 15.300 10.452 5.514 1.00 86.19 241 PRO A N 1
ATOM 1863 C CA . PRO A 1 241 ? 14.495 9.960 4.402 1.00 86.19 241 PRO A CA 1
ATOM 1864 C C . PRO A 1 241 ? 13.481 8.915 4.884 1.00 86.19 241 PRO A C 1
ATOM 1866 O O . PRO A 1 241 ? 13.712 8.225 5.879 1.00 86.19 241 PRO A O 1
ATOM 1869 N N . PHE A 1 242 ? 12.372 8.771 4.157 1.00 79.88 242 PHE A N 1
ATOM 1870 C CA . PHE A 1 242 ? 11.372 7.735 4.438 1.00 79.88 242 PHE A CA 1
ATOM 1871 C C . PHE A 1 242 ? 11.819 6.336 3.967 1.00 79.88 242 PHE A C 1
ATOM 1873 O O . PHE A 1 242 ? 11.168 5.345 4.286 1.00 79.88 242 PHE A O 1
ATOM 1880 N N . ASN A 1 243 ? 12.934 6.243 3.224 1.00 89.88 243 ASN A N 1
ATOM 1881 C CA . ASN A 1 243 ? 13.404 5.025 2.562 1.00 89.88 243 ASN A CA 1
ATOM 1882 C C . ASN A 1 243 ? 12.280 4.398 1.725 1.00 89.88 243 ASN A C 1
ATOM 1884 O O . ASN A 1 243 ? 11.450 5.113 1.160 1.00 89.88 243 ASN A O 1
ATOM 1888 N N . LYS A 1 244 ? 12.252 3.066 1.607 1.00 92.25 244 LYS A N 1
ATOM 1889 C CA . LYS A 1 244 ? 11.161 2.374 0.923 1.00 92.25 244 LYS A CA 1
ATOM 1890 C C . LYS A 1 244 ? 9.861 2.409 1.730 1.00 92.25 244 LYS A C 1
ATOM 1892 O O . LYS A 1 244 ? 9.784 1.849 2.823 1.00 92.25 244 LYS A O 1
ATOM 1897 N N . PHE A 1 245 ? 8.830 3.022 1.154 1.00 93.88 245 PHE A N 1
ATOM 1898 C CA . PHE A 1 245 ? 7.564 3.279 1.829 1.00 93.88 245 PHE A CA 1
ATOM 1899 C C . PHE A 1 245 ? 6.852 2.000 2.282 1.00 93.88 245 PHE A C 1
ATOM 1901 O O . PHE A 1 245 ? 6.777 1.002 1.561 1.00 93.88 245 PHE A O 1
ATOM 1908 N N . ASN A 1 246 ? 6.223 2.084 3.452 1.00 95.12 246 ASN A N 1
ATOM 1909 C CA . ASN A 1 246 ? 5.275 1.111 3.978 1.00 95.12 246 ASN A CA 1
ATOM 1910 C C . ASN A 1 246 ? 4.246 1.809 4.884 1.00 95.12 246 ASN A C 1
ATOM 1912 O O . ASN A 1 246 ? 4.493 2.879 5.441 1.00 95.12 246 ASN A O 1
ATOM 1916 N N . GLY A 1 247 ? 3.084 1.180 5.065 1.00 95.69 247 GLY A N 1
ATOM 1917 C CA . GLY A 1 247 ? 2.032 1.726 5.923 1.00 95.69 247 GLY A CA 1
ATOM 1918 C C . GLY A 1 247 ? 2.328 1.612 7.423 1.00 95.69 247 GLY A C 1
ATOM 1919 O O . GLY A 1 247 ? 1.836 2.436 8.196 1.00 95.69 247 GLY A O 1
ATOM 1920 N N . VAL A 1 248 ? 3.124 0.622 7.856 1.00 96.19 248 VAL A N 1
ATOM 1921 C CA . VAL A 1 248 ? 3.285 0.328 9.290 1.00 96.19 248 VAL A CA 1
ATOM 1922 C C . VAL A 1 248 ? 3.979 1.467 10.026 1.00 96.19 248 VAL A C 1
ATOM 1924 O O . VAL A 1 248 ? 3.575 1.788 11.138 1.00 96.19 248 VAL A O 1
ATOM 1927 N N . GLN A 1 249 ? 4.933 2.165 9.406 1.00 94.88 249 GLN A N 1
ATOM 1928 C CA . GLN A 1 249 ? 5.589 3.306 10.048 1.00 94.88 249 GLN A CA 1
ATOM 1929 C C . GLN A 1 249 ? 4.631 4.449 10.379 1.00 94.88 249 GLN A C 1
ATOM 1931 O O . GLN A 1 249 ? 4.718 5.049 11.457 1.00 94.88 249 GLN A O 1
ATOM 1936 N N . LEU A 1 250 ? 3.668 4.720 9.493 1.00 96.00 250 LEU A N 1
ATOM 1937 C CA . LEU A 1 250 ? 2.626 5.707 9.763 1.00 96.00 250 LEU A CA 1
ATOM 1938 C C . LEU A 1 250 ? 1.750 5.265 10.938 1.00 96.00 250 LEU A C 1
ATOM 1940 O O . LEU A 1 250 ? 1.368 6.100 11.764 1.00 96.00 250 LEU A O 1
ATOM 1944 N N . LEU A 1 251 ? 1.434 3.971 11.028 1.00 98.06 251 LEU A N 1
ATOM 1945 C CA . LEU A 1 251 ? 0.628 3.415 12.114 1.00 98.06 251 LEU A CA 1
ATOM 1946 C C . LEU A 1 251 ? 1.376 3.441 13.450 1.00 98.06 251 LEU A C 1
ATOM 1948 O O . LEU A 1 251 ? 0.810 3.878 14.449 1.00 98.06 251 LEU A O 1
ATOM 1952 N N . ILE A 1 252 ? 2.658 3.064 13.462 1.00 97.88 252 ILE A N 1
ATOM 1953 C CA . ILE A 1 252 ? 3.540 3.140 14.635 1.00 97.88 252 ILE A CA 1
ATOM 1954 C C . ILE A 1 252 ? 3.556 4.566 15.173 1.00 97.88 252 ILE A C 1
ATOM 1956 O O . ILE A 1 252 ? 3.297 4.789 16.357 1.00 97.88 252 ILE A O 1
ATOM 1960 N N . ARG A 1 253 ? 3.812 5.552 14.304 1.00 96.81 253 ARG A N 1
ATOM 1961 C CA . ARG A 1 253 ? 3.837 6.961 14.703 1.00 96.81 253 ARG A CA 1
ATOM 1962 C C . ARG A 1 253 ? 2.502 7.395 15.306 1.00 96.81 253 ARG A C 1
ATOM 1964 O O . ARG A 1 253 ? 2.500 7.989 16.382 1.00 96.81 253 ARG A O 1
ATOM 1971 N N . ALA A 1 254 ? 1.384 7.088 14.649 1.00 98.12 254 ALA A N 1
ATOM 1972 C CA . ALA A 1 254 ? 0.056 7.444 15.145 1.00 98.12 254 ALA A CA 1
ATOM 1973 C C . ALA A 1 254 ? -0.244 6.782 16.503 1.00 98.12 254 ALA A C 1
ATOM 1975 O O . ALA A 1 254 ? -0.693 7.457 17.428 1.00 98.12 254 ALA A O 1
ATOM 1976 N N . ALA A 1 255 ? 0.078 5.496 16.673 1.00 98.25 255 ALA A N 1
ATOM 1977 C CA . ALA A 1 255 ? -0.124 4.770 17.927 1.00 98.25 255 ALA A CA 1
ATOM 1978 C C . ALA A 1 255 ? 0.713 5.357 19.079 1.00 98.25 255 ALA A C 1
ATOM 1980 O O . ALA A 1 255 ? 0.220 5.519 20.199 1.00 98.25 255 ALA A O 1
ATOM 1981 N N . ARG A 1 256 ? 1.969 5.744 18.811 1.00 97.81 256 ARG A N 1
ATOM 1982 C CA . ARG A 1 256 ? 2.839 6.391 19.807 1.00 97.81 256 ARG A CA 1
ATOM 1983 C C . ARG A 1 256 ? 2.369 7.794 20.177 1.00 97.81 256 ARG A C 1
ATOM 1985 O O . ARG A 1 256 ? 2.408 8.142 21.356 1.00 97.81 256 ARG A O 1
ATOM 1992 N N . LEU A 1 257 ? 1.884 8.573 19.211 1.00 98.00 257 LEU A N 1
ATOM 1993 C CA . LEU A 1 257 ? 1.266 9.871 19.487 1.00 98.00 257 LEU A CA 1
ATOM 1994 C C . LEU A 1 257 ? -0.002 9.705 20.332 1.00 98.00 257 LEU A C 1
ATOM 1996 O O . LEU A 1 257 ? -0.140 10.388 21.340 1.00 98.00 257 LEU A O 1
ATOM 2000 N N . ALA A 1 258 ? -0.868 8.741 20.006 1.00 98.06 258 ALA A N 1
ATOM 2001 C CA . ALA A 1 258 ? -2.069 8.447 20.787 1.00 98.06 258 ALA A CA 1
ATOM 2002 C C . ALA A 1 258 ? -1.750 8.049 22.238 1.00 98.06 258 ALA A C 1
ATOM 2004 O O . ALA A 1 258 ? -2.454 8.456 23.161 1.00 98.06 258 ALA A O 1
ATOM 2005 N N . GLN A 1 259 ? -0.682 7.269 22.450 1.00 97.06 259 GLN A N 1
ATOM 2006 C CA . GLN A 1 259 ? -0.185 6.956 23.791 1.00 97.06 259 GLN A CA 1
ATOM 2007 C C . GLN A 1 259 ? 0.283 8.219 24.520 1.00 97.06 259 GLN A C 1
ATOM 2009 O O . GLN A 1 259 ? -0.092 8.421 25.671 1.00 97.06 259 GLN A O 1
ATOM 2014 N N . SER A 1 260 ? 1.092 9.057 23.868 1.00 97.31 260 SER A N 1
ATOM 2015 C CA . SER A 1 260 ? 1.630 10.274 24.483 1.00 97.31 260 SER A CA 1
ATOM 2016 C C . SER A 1 260 ? 0.521 11.258 24.865 1.00 97.31 260 SER A C 1
ATOM 2018 O O . SER A 1 260 ? 0.526 11.790 25.972 1.00 97.31 260 SER A O 1
ATOM 2020 N N . GLU A 1 261 ? -0.473 11.443 23.993 1.00 96.69 261 GLU A N 1
ATOM 2021 C CA . GLU A 1 261 ? -1.657 12.257 24.278 1.00 96.69 261 GLU A CA 1
ATOM 2022 C C . GLU A 1 261 ? -2.434 11.716 25.489 1.00 96.69 261 GLU A C 1
ATOM 2024 O O . GLU A 1 261 ? -2.816 12.486 26.370 1.00 96.69 261 GLU A O 1
ATOM 2029 N N . ALA A 1 262 ? -2.622 10.394 25.575 1.00 96.75 262 ALA A N 1
ATOM 2030 C CA . ALA A 1 262 ? -3.288 9.765 26.710 1.00 96.75 262 ALA A CA 1
ATOM 2031 C C . ALA A 1 262 ? -2.513 9.974 28.022 1.00 96.75 262 ALA A C 1
ATOM 2033 O O . ALA A 1 262 ? -3.106 10.367 29.024 1.00 96.75 262 ALA A O 1
ATOM 2034 N N . GLU A 1 263 ? -1.193 9.773 28.008 1.00 96.00 263 GLU A N 1
ATOM 2035 C CA . GLU A 1 263 ? -0.308 9.969 29.165 1.00 96.00 263 GLU A CA 1
ATOM 2036 C C . GLU A 1 263 ? -0.299 11.405 29.685 1.00 96.00 263 GLU A C 1
ATOM 2038 O O . GLU A 1 263 ? -0.180 11.613 30.889 1.00 96.00 263 GLU A O 1
ATOM 2043 N N . GLN A 1 264 ? -0.439 12.385 28.794 1.00 96.44 264 GLN A N 1
ATOM 2044 C CA . GLN A 1 264 ? -0.541 13.797 29.162 1.00 96.44 264 GLN A CA 1
ATOM 2045 C C . GLN A 1 264 ? -1.931 14.165 29.694 1.00 96.44 264 GLN A C 1
ATOM 2047 O O . GLN A 1 264 ? -2.062 15.118 30.458 1.00 96.44 264 GLN A O 1
ATOM 2052 N N . SER A 1 265 ? -2.972 13.434 29.287 1.00 94.75 265 SER A N 1
ATOM 2053 C CA . SER A 1 265 ? -4.365 13.762 29.615 1.00 94.75 265 SER A CA 1
ATOM 2054 C C . SER A 1 265 ? -4.843 13.252 30.977 1.00 94.75 265 SER A C 1
ATOM 2056 O O . SER A 1 265 ? -5.846 13.750 31.484 1.00 94.75 265 SER A O 1
ATOM 2058 N N . VAL A 1 266 ? -4.170 12.256 31.564 1.00 94.94 266 VAL A N 1
ATOM 2059 C CA . VAL A 1 266 ? -4.599 11.641 32.827 1.00 94.94 266 VAL A CA 1
ATOM 2060 C C . VAL A 1 266 ? -3.413 11.138 33.647 1.00 94.94 266 VAL A C 1
ATOM 2062 O O . VAL A 1 266 ? -2.498 10.492 33.134 1.00 94.94 266 VAL A O 1
ATOM 2065 N N . VAL A 1 267 ? -3.456 11.393 34.956 1.00 91.50 267 VAL A N 1
ATOM 2066 C CA . VAL A 1 267 ? -2.549 10.768 35.925 1.00 91.50 267 VAL A CA 1
ATOM 2067 C C . VAL A 1 267 ? -3.150 9.428 36.336 1.00 91.50 267 VAL A C 1
ATOM 2069 O O . VAL A 1 267 ? -4.268 9.376 36.840 1.00 91.50 267 VAL A O 1
ATOM 2072 N N . GLY A 1 268 ? -2.425 8.333 36.120 1.00 90.50 268 GLY A N 1
ATOM 2073 C CA . GLY A 1 268 ? -2.918 7.000 36.451 1.00 90.50 268 GLY A CA 1
ATOM 2074 C C . GLY A 1 268 ? -2.082 5.873 35.858 1.00 90.50 268 GLY A C 1
ATOM 2075 O O . GLY A 1 268 ? -1.053 6.096 35.208 1.00 90.50 268 GLY A O 1
ATOM 2076 N N . GLY A 1 269 ? -2.539 4.648 36.106 1.00 91.69 269 GLY A N 1
ATOM 2077 C CA . GLY A 1 269 ? -1.949 3.435 35.562 1.00 91.69 269 GLY A CA 1
ATOM 2078 C C . GLY A 1 269 ? -2.317 3.200 34.090 1.00 91.69 269 GLY A C 1
ATOM 2079 O O . GLY A 1 269 ? -2.972 4.028 33.450 1.00 91.69 269 GLY A O 1
ATOM 2080 N N . PRO A 1 270 ? -1.892 2.056 33.525 1.00 91.81 270 PRO A N 1
ATOM 2081 C CA . PRO A 1 270 ? -2.186 1.698 32.139 1.00 91.81 270 PRO A CA 1
ATOM 2082 C C . PRO A 1 270 ? -3.681 1.695 31.793 1.00 91.81 270 PRO A C 1
ATOM 2084 O O . PRO A 1 270 ? -4.044 2.070 30.684 1.00 91.81 270 PRO A O 1
ATOM 2087 N N . GLU A 1 271 ? -4.555 1.321 32.730 1.00 92.81 271 GLU A N 1
ATOM 2088 C CA . GLU A 1 271 ? -6.000 1.234 32.486 1.00 92.81 271 GLU A CA 1
ATOM 2089 C C . GLU A 1 271 ? -6.635 2.612 32.260 1.00 92.81 271 GLU A C 1
ATOM 2091 O O . GLU A 1 271 ? -7.310 2.808 31.249 1.00 92.81 271 GLU A O 1
ATOM 2096 N N . GLN A 1 272 ? -6.326 3.596 33.114 1.00 94.25 272 GLN A N 1
ATOM 2097 C CA . GLN A 1 272 ? -6.797 4.978 32.948 1.00 94.25 272 GLN A CA 1
ATOM 2098 C C . GLN A 1 272 ? -6.254 5.597 31.652 1.00 94.25 272 GLN A C 1
ATOM 2100 O O . GLN A 1 272 ? -6.965 6.286 30.922 1.00 94.25 272 GLN A O 1
ATOM 2105 N N . LYS A 1 273 ? -4.993 5.306 31.308 1.00 95.44 273 LYS A N 1
ATOM 2106 C CA . LYS A 1 273 ? -4.394 5.761 30.044 1.00 95.44 273 LYS A CA 1
ATOM 2107 C C . LYS A 1 273 ? -5.072 5.122 28.830 1.00 95.44 273 LYS A C 1
ATOM 2109 O O . LYS A 1 273 ? -5.301 5.801 27.834 1.00 95.44 273 LYS A O 1
ATOM 2114 N N . ASN A 1 274 ? -5.435 3.842 28.897 1.00 96.44 274 ASN A N 1
ATOM 2115 C CA . ASN A 1 274 ? -6.127 3.163 27.800 1.00 96.44 274 ASN A CA 1
ATOM 2116 C C . ASN A 1 274 ? -7.506 3.777 27.519 1.00 96.44 274 ASN A C 1
ATOM 2118 O O . ASN A 1 274 ? -7.865 3.910 26.352 1.00 96.44 274 ASN A O 1
ATOM 2122 N N . VAL A 1 275 ? -8.236 4.225 28.547 1.00 97.31 275 VAL A N 1
ATOM 2123 C CA . VAL A 1 275 ? -9.511 4.957 28.395 1.00 97.31 275 VAL A CA 1
ATOM 2124 C C . VAL A 1 275 ? -9.341 6.237 27.565 1.00 97.31 275 VAL A C 1
ATOM 2126 O O . VAL A 1 275 ? -10.193 6.565 26.738 1.00 97.31 275 VAL A O 1
ATOM 2129 N N . LYS A 1 276 ? -8.214 6.938 27.731 1.00 97.06 276 LYS A N 1
ATOM 2130 C CA . LYS A 1 276 ? -7.896 8.179 27.004 1.00 97.06 276 LYS A CA 1
ATOM 2131 C C . LYS A 1 276 ? -7.224 7.961 25.651 1.00 97.06 276 LYS A C 1
ATOM 2133 O O . LYS A 1 276 ? -7.148 8.885 24.843 1.00 97.06 276 LYS A O 1
ATOM 2138 N N . LYS A 1 277 ? -6.746 6.749 25.374 1.00 97.00 277 LYS A N 1
ATOM 2139 C CA . LYS A 1 277 ? -6.073 6.428 24.118 1.00 97.00 277 LYS A CA 1
ATOM 2140 C C . LYS A 1 277 ? -7.079 6.410 22.968 1.00 97.00 277 LYS A C 1
ATOM 2142 O O . LYS A 1 277 ? -8.001 5.589 22.925 1.00 97.00 277 LYS A O 1
ATOM 2147 N N . ARG A 1 278 ? -6.867 7.310 22.005 1.00 97.00 278 ARG A N 1
ATOM 2148 C CA . ARG A 1 278 ? -7.753 7.492 20.846 1.00 97.00 278 ARG A CA 1
ATOM 2149 C C . ARG A 1 278 ? -7.377 6.682 19.605 1.00 97.00 278 ARG A C 1
ATOM 2151 O O . ARG A 1 278 ? -8.097 6.742 18.621 1.00 97.00 278 ARG A O 1
ATOM 2158 N N . LEU A 1 279 ? -6.285 5.923 19.634 1.00 98.69 279 LEU A N 1
ATOM 2159 C CA . LEU A 1 279 ? -5.958 4.926 18.614 1.00 98.69 279 LEU A CA 1
ATOM 2160 C C . LEU A 1 279 ? -5.415 3.678 19.302 1.00 98.69 279 LEU A C 1
ATOM 2162 O O . LEU A 1 279 ? -4.405 3.758 19.998 1.00 98.69 279 LEU A O 1
ATOM 2166 N N . MET A 1 280 ? -6.082 2.545 19.107 1.00 98.75 280 MET A N 1
ATOM 2167 C CA . MET A 1 280 ? -5.648 1.241 19.607 1.00 98.75 280 MET A CA 1
ATOM 2168 C C . MET A 1 280 ? -5.491 0.267 18.443 1.00 98.75 280 MET A C 1
ATOM 2170 O O . MET A 1 280 ? -6.321 0.251 17.536 1.00 98.75 280 MET A O 1
ATOM 2174 N N . VAL A 1 281 ? -4.426 -0.532 18.467 1.00 98.75 281 VAL A N 1
ATOM 2175 C CA . VAL A 1 281 ? -4.089 -1.481 17.396 1.00 98.75 281 VAL A CA 1
ATOM 2176 C C . VAL A 1 281 ? -4.050 -2.881 17.981 1.00 98.75 281 VAL A C 1
ATOM 2178 O O . VAL A 1 281 ? -3.202 -3.165 18.817 1.00 98.75 281 VAL A O 1
ATOM 2181 N N . VAL A 1 282 ? -4.956 -3.754 17.560 1.00 98.62 282 VAL A N 1
ATOM 2182 C CA . VAL A 1 282 ? -5.086 -5.115 18.085 1.00 98.62 282 VAL A CA 1
ATOM 2183 C C . VAL A 1 282 ? -4.644 -6.117 17.013 1.00 98.62 282 VAL A C 1
ATOM 2185 O O . VAL A 1 282 ? -5.393 -6.341 16.059 1.00 98.62 282 VAL A O 1
ATOM 2188 N N . PRO A 1 283 ? -3.441 -6.706 17.138 1.00 97.88 283 PRO A N 1
ATOM 2189 C CA . PRO A 1 283 ? -2.986 -7.785 16.270 1.00 97.88 283 PRO A CA 1
ATOM 2190 C C . PRO A 1 283 ? -3.641 -9.116 16.663 1.00 97.88 283 PRO A C 1
ATOM 2192 O O . PRO A 1 283 ? -4.284 -9.233 17.713 1.00 97.88 283 PRO A O 1
ATOM 2195 N N . HIS A 1 284 ? -3.441 -10.141 15.835 1.00 96.69 284 HIS A N 1
ATOM 2196 C CA . HIS A 1 284 ? -3.999 -11.489 16.002 1.00 96.69 284 HIS A CA 1
ATOM 2197 C C . HIS A 1 284 ? -5.538 -11.561 16.056 1.00 96.69 284 HIS A C 1
ATOM 2199 O O . HIS A 1 284 ? -6.099 -12.572 16.491 1.00 96.69 284 HIS A O 1
ATOM 2205 N N . ALA A 1 285 ? -6.233 -10.486 15.689 1.00 97.06 285 ALA A N 1
ATOM 2206 C CA . ALA A 1 285 ? -7.682 -10.355 15.707 1.00 97.06 285 ALA A CA 1
ATOM 2207 C C . ALA A 1 285 ? -8.251 -10.736 14.336 1.00 97.06 285 ALA A C 1
ATOM 2209 O O . ALA A 1 285 ? -8.609 -9.879 13.525 1.00 97.06 285 ALA A O 1
ATOM 2210 N N . HIS A 1 286 ? -8.332 -12.040 14.078 1.00 94.19 286 HIS A N 1
ATOM 2211 C CA . HIS A 1 286 ? -8.936 -12.565 12.861 1.00 94.19 286 HIS A CA 1
ATOM 2212 C C . HIS A 1 286 ? -10.454 -12.377 12.921 1.00 94.19 286 HIS A C 1
ATOM 2214 O O . HIS A 1 286 ? -11.130 -12.883 13.821 1.00 94.19 286 HIS A O 1
ATOM 2220 N N . LEU A 1 287 ? -10.988 -11.614 11.969 1.00 93.75 287 LEU A N 1
ATOM 2221 C CA . LEU A 1 287 ? -12.418 -11.404 11.832 1.00 93.75 287 LEU A CA 1
ATOM 2222 C C . LEU A 1 287 ? -13.124 -12.646 11.282 1.00 93.75 287 LEU A C 1
ATOM 2224 O O . LEU A 1 287 ? -12.877 -13.054 10.154 1.00 93.75 287 LEU A O 1
ATOM 2228 N N . ILE A 1 288 ? -14.092 -13.149 12.044 1.00 91.38 288 ILE A N 1
ATOM 2229 C CA . ILE A 1 288 ? -14.913 -14.300 11.666 1.00 91.38 288 ILE A CA 1
ATOM 2230 C C . ILE A 1 288 ? -16.165 -13.836 10.919 1.00 91.38 288 ILE A C 1
ATOM 2232 O O . ILE A 1 288 ? -16.484 -14.364 9.863 1.00 91.38 288 ILE A O 1
ATOM 2236 N N . ARG A 1 289 ? -16.897 -12.853 11.465 1.00 92.06 289 ARG A N 1
ATOM 2237 C CA . ARG A 1 289 ? -18.124 -12.324 10.843 1.00 92.06 289 ARG A CA 1
ATOM 2238 C C . ARG A 1 289 ? -18.516 -10.950 11.373 1.00 92.06 289 ARG A C 1
ATOM 2240 O O . ARG A 1 289 ? -18.120 -10.544 12.468 1.00 92.06 289 ARG A O 1
ATOM 2247 N N . LEU A 1 290 ? -19.382 -10.268 10.628 1.00 95.56 290 LEU A N 1
ATOM 2248 C CA . LEU A 1 290 ? -20.055 -9.046 11.064 1.00 95.56 290 LEU A CA 1
ATOM 2249 C C . LEU A 1 290 ? -21.525 -9.329 11.387 1.00 95.56 290 LEU A C 1
ATOM 2251 O O . LEU A 1 290 ? -22.248 -9.940 10.602 1.00 95.56 290 LEU A O 1
ATOM 2255 N N . GLU A 1 291 ? -21.997 -8.840 12.530 1.00 96.00 291 GLU A N 1
ATOM 2256 C CA . GLU A 1 291 ? -23.424 -8.831 12.856 1.00 96.00 291 GLU A CA 1
ATOM 2257 C C . GLU A 1 291 ? -24.056 -7.530 12.385 1.00 96.00 291 GLU A C 1
ATOM 2259 O O . GLU A 1 291 ? -23.463 -6.453 12.510 1.00 96.00 291 GLU A O 1
ATOM 2264 N N . ARG A 1 292 ? -25.290 -7.611 11.886 1.00 94.56 292 ARG A N 1
ATOM 2265 C CA . ARG A 1 292 ? -26.044 -6.440 11.446 1.00 94.56 292 ARG A CA 1
ATOM 2266 C C . ARG A 1 292 ? -27.455 -6.415 12.007 1.00 94.56 292 ARG A C 1
ATOM 2268 O O . ARG A 1 292 ? -28.100 -7.447 12.162 1.00 94.56 292 ARG A O 1
ATOM 2275 N N . SER A 1 293 ? -27.963 -5.204 12.186 1.00 94.12 293 SER A N 1
ATOM 2276 C CA . SER A 1 293 ? -29.378 -4.920 12.397 1.00 94.12 293 SER A CA 1
ATOM 2277 C C . SER A 1 293 ? -29.841 -3.957 11.309 1.00 94.12 293 SER A C 1
ATOM 2279 O O . SER A 1 293 ? -29.331 -2.840 11.172 1.00 94.12 293 SER A O 1
ATOM 2281 N N . GLY A 1 294 ? -30.757 -4.422 10.455 1.00 90.88 294 GLY A N 1
ATOM 2282 C CA . GLY A 1 294 ? -31.160 -3.699 9.250 1.00 90.88 294 GLY A CA 1
ATOM 2283 C C . GLY A 1 294 ? -29.963 -3.397 8.340 1.00 90.88 294 GLY A C 1
ATOM 2284 O O . GLY A 1 294 ? -29.332 -4.314 7.809 1.00 90.88 294 GLY A O 1
ATOM 2285 N N . ARG A 1 295 ? -29.671 -2.101 8.165 1.00 89.88 295 ARG A N 1
ATOM 2286 C CA . ARG A 1 295 ? -28.570 -1.569 7.338 1.00 89.88 295 ARG A CA 1
ATOM 2287 C C . ARG A 1 295 ? -27.298 -1.229 8.128 1.00 89.88 295 ARG A C 1
ATOM 2289 O O . ARG A 1 295 ? -26.362 -0.695 7.542 1.00 89.88 295 ARG A O 1
ATOM 2296 N N . ARG A 1 296 ? -27.261 -1.487 9.438 1.00 92.94 296 ARG A N 1
ATOM 2297 C CA . ARG A 1 296 ? -26.146 -1.104 10.314 1.00 92.94 296 ARG A CA 1
ATOM 2298 C C . ARG A 1 296 ? -25.402 -2.338 10.812 1.00 92.94 296 ARG A C 1
ATOM 2300 O O . ARG A 1 296 ? -26.038 -3.257 11.320 1.00 92.94 296 ARG A O 1
ATOM 2307 N N . VAL A 1 297 ? -24.073 -2.325 10.719 1.00 95.50 297 VAL A N 1
ATOM 2308 C CA . VAL A 1 297 ? -23.212 -3.281 11.433 1.00 95.50 297 VAL A CA 1
ATOM 2309 C C . VAL A 1 297 ? -23.258 -2.944 12.922 1.00 95.50 297 VAL A C 1
ATOM 2311 O O . VAL A 1 297 ? -23.063 -1.792 13.303 1.00 95.50 297 VAL A O 1
ATOM 2314 N N . THR A 1 298 ? -23.568 -3.929 13.758 1.00 97.12 298 THR A N 1
ATOM 2315 C CA . THR A 1 298 ? -23.762 -3.750 15.204 1.00 97.12 298 THR A CA 1
ATOM 2316 C C . THR A 1 298 ? -22.661 -4.380 16.031 1.00 97.12 298 THR A C 1
ATOM 2318 O O . THR A 1 298 ? -22.432 -3.932 17.149 1.00 97.12 298 THR A O 1
ATOM 2321 N N . ARG A 1 299 ? -21.991 -5.403 15.499 1.00 97.50 299 ARG A N 1
ATOM 2322 C CA . ARG A 1 299 ? -20.929 -6.123 16.196 1.00 97.50 299 ARG A CA 1
ATOM 2323 C C . ARG A 1 299 ? -19.956 -6.743 15.206 1.00 97.50 299 ARG A C 1
ATOM 2325 O O . ARG A 1 299 ? -20.344 -7.180 14.125 1.00 97.50 299 ARG A O 1
ATOM 2332 N N . ILE A 1 300 ? -18.699 -6.780 15.611 1.00 97.75 300 ILE A N 1
ATOM 2333 C CA . ILE A 1 300 ? -17.574 -7.378 14.903 1.00 97.75 300 ILE A CA 1
ATOM 2334 C C . ILE A 1 300 ? -17.142 -8.589 15.730 1.00 97.75 300 ILE A C 1
ATOM 2336 O O . ILE A 1 300 ? -16.789 -8.423 16.895 1.00 97.75 300 ILE A O 1
ATOM 2340 N N . VAL A 1 301 ? -17.211 -9.795 15.165 1.00 97.25 301 VAL A N 1
ATOM 2341 C CA . VAL A 1 301 ? -16.906 -11.046 15.879 1.00 97.25 301 VAL A CA 1
ATOM 2342 C C . VAL A 1 301 ? -15.559 -11.577 15.410 1.00 97.25 301 VAL A C 1
ATOM 2344 O O . VAL A 1 301 ? -15.429 -11.957 14.249 1.00 97.25 301 VAL A O 1
ATOM 2347 N N . THR A 1 302 ? -14.572 -11.624 16.300 1.00 96.88 302 THR A N 1
ATOM 2348 C CA . THR A 1 302 ? -13.216 -12.114 16.022 1.00 96.88 302 THR A CA 1
ATOM 2349 C C . THR A 1 302 ? -12.921 -13.408 16.781 1.00 96.88 302 THR A C 1
ATOM 2351 O O . THR A 1 302 ? -13.667 -13.809 17.675 1.00 96.88 302 THR A O 1
ATOM 2354 N N . ASN A 1 303 ? -11.802 -14.050 16.456 1.00 95.81 303 ASN A N 1
ATOM 2355 C CA . ASN A 1 303 ? -11.256 -15.188 17.205 1.00 95.81 303 ASN A CA 1
ATOM 2356 C C . ASN A 1 303 ? -10.896 -14.865 18.672 1.00 95.81 303 ASN A C 1
ATOM 2358 O O . ASN A 1 303 ? -10.802 -15.777 19.487 1.00 95.81 303 ASN A O 1
ATOM 2362 N N . GLN A 1 304 ? -10.688 -13.592 19.018 1.00 96.25 304 GLN A N 1
ATOM 2363 C CA . GLN A 1 304 ? -10.332 -13.161 20.376 1.00 96.25 304 GLN A CA 1
ATOM 2364 C C . GLN A 1 304 ? -11.535 -12.675 21.198 1.00 96.25 304 GLN A C 1
ATOM 2366 O O . GLN A 1 304 ? -11.407 -12.451 22.402 1.00 96.25 304 GLN A O 1
ATOM 2371 N N . GLY A 1 305 ? -12.691 -12.459 20.570 1.00 96.44 305 GLY A N 1
ATOM 2372 C CA . GLY A 1 305 ? -13.861 -11.877 21.219 1.00 96.44 305 GLY A CA 1
ATOM 2373 C C . GLY A 1 305 ? -14.671 -11.002 20.273 1.00 96.44 305 GLY A C 1
ATOM 2374 O O . GLY A 1 305 ? -14.492 -11.018 19.061 1.00 96.44 305 GLY A O 1
ATOM 2375 N N . SER A 1 306 ? -15.608 -10.234 20.820 1.00 97.25 306 SER A N 1
ATOM 2376 C CA . SER A 1 306 ? -16.467 -9.356 20.021 1.00 97.25 306 SER A CA 1
ATOM 2377 C C . SER A 1 306 ? -16.264 -7.890 20.368 1.00 97.25 306 SER A C 1
ATOM 2379 O O . SER A 1 306 ? -16.080 -7.547 21.533 1.00 97.25 306 SER A O 1
ATOM 2381 N N . VAL A 1 307 ? -16.362 -7.027 19.358 1.00 98.06 307 VAL A N 1
ATOM 2382 C CA . VAL A 1 307 ? -16.384 -5.570 19.513 1.00 98.06 307 VAL A CA 1
ATOM 2383 C C . VAL A 1 307 ? -17.742 -5.045 19.076 1.00 98.06 307 VAL A C 1
ATOM 2385 O O . VAL A 1 307 ? -18.147 -5.226 17.925 1.00 98.06 307 VAL A O 1
ATOM 2388 N N . ASP A 1 308 ? -18.452 -4.391 19.990 1.00 97.38 308 ASP A N 1
ATOM 2389 C CA . ASP A 1 308 ? -19.710 -3.722 19.672 1.00 97.38 308 ASP A CA 1
ATOM 2390 C C . ASP A 1 308 ? -19.453 -2.430 18.887 1.00 97.38 308 ASP A C 1
ATOM 2392 O O . ASP A 1 308 ? -18.541 -1.658 19.187 1.00 97.38 308 ASP A O 1
ATOM 2396 N N . VAL A 1 309 ? -20.290 -2.180 17.880 1.00 97.94 309 VAL A N 1
ATOM 2397 C CA . VAL A 1 309 ? -20.227 -0.969 17.059 1.00 97.94 309 VAL A CA 1
ATOM 2398 C C . VAL A 1 309 ? -21.243 0.047 17.595 1.00 97.94 309 VAL A C 1
ATOM 2400 O O . VAL A 1 309 ? -22.456 -0.230 17.538 1.00 97.94 309 VAL A O 1
ATOM 2403 N N . PRO A 1 310 ? -20.802 1.230 18.079 1.00 95.94 310 PRO A N 1
ATOM 2404 C CA . PRO A 1 310 ? -21.711 2.276 18.539 1.00 95.94 310 PRO A CA 1
ATOM 2405 C C . PRO A 1 310 ? -22.699 2.678 17.446 1.00 95.94 310 PRO A C 1
ATOM 2407 O O . PRO A 1 310 ? -22.460 2.485 16.254 1.00 95.94 310 PRO A O 1
ATOM 2410 N N . TYR A 1 311 ? -23.811 3.304 17.832 1.00 94.81 311 TYR A N 1
ATOM 2411 C CA . TYR A 1 311 ? -24.832 3.738 16.872 1.00 94.81 311 TYR A CA 1
ATOM 2412 C C . TYR A 1 311 ? -24.271 4.647 15.762 1.00 94.81 311 TYR A C 1
ATOM 2414 O O . TYR A 1 311 ? -24.641 4.495 14.599 1.00 94.81 311 TYR A O 1
ATOM 2422 N N . GLN A 1 312 ? -23.351 5.552 16.113 1.00 94.19 312 GLN A N 1
ATOM 2423 C CA . GLN A 1 312 ? -22.674 6.445 15.164 1.00 94.19 312 GLN A CA 1
ATOM 2424 C C . GLN A 1 312 ? -21.362 5.870 14.605 1.00 94.19 312 GLN A C 1
ATOM 2426 O O . GLN A 1 312 ? -20.775 6.473 13.705 1.00 94.19 312 GLN A O 1
ATOM 2431 N N . GLY A 1 313 ? -20.937 4.698 15.091 1.00 96.44 313 GLY A N 1
ATOM 2432 C CA . GLY A 1 313 ? -19.684 4.061 14.710 1.00 96.44 313 GLY A CA 1
ATOM 2433 C C . GLY A 1 313 ? -19.626 3.712 13.226 1.00 96.44 313 GLY A C 1
ATOM 2434 O O . GLY A 1 313 ? -20.632 3.341 12.610 1.00 96.44 313 GLY A O 1
ATOM 2435 N N . LYS A 1 314 ? -18.433 3.829 12.644 1.00 97.31 314 LYS A N 1
ATOM 2436 C CA . LYS A 1 314 ? -18.147 3.468 11.253 1.00 97.31 314 LYS A CA 1
ATOM 2437 C C . LYS A 1 314 ? -17.160 2.315 11.210 1.00 97.31 314 LYS A C 1
ATOM 2439 O O . LYS A 1 314 ? -16.174 2.303 11.941 1.00 97.31 314 LYS A O 1
ATOM 2444 N N . VAL A 1 315 ? -17.437 1.367 10.322 1.00 97.31 315 VAL A N 1
ATOM 2445 C CA . VAL A 1 315 ? -16.597 0.195 10.085 1.00 97.31 315 VAL A CA 1
ATOM 2446 C C . VAL A 1 315 ? -15.986 0.314 8.694 1.00 97.31 315 VAL A C 1
ATOM 2448 O O . VAL A 1 315 ? -16.712 0.523 7.721 1.00 97.31 315 VAL A O 1
ATOM 2451 N N . PHE A 1 316 ? -14.667 0.182 8.609 1.00 97.62 316 PHE A N 1
ATOM 2452 C CA . PHE A 1 316 ? -13.895 0.291 7.374 1.00 97.62 316 PHE A CA 1
ATOM 2453 C C . PHE A 1 316 ? -13.208 -1.040 7.078 1.00 97.62 316 PHE A C 1
ATOM 2455 O O . PHE A 1 316 ? -12.551 -1.602 7.951 1.00 97.62 316 PHE A O 1
ATOM 2462 N N . LEU A 1 317 ? -13.355 -1.540 5.850 1.00 96.00 317 LEU A N 1
ATOM 2463 C CA . LEU A 1 317 ? -12.765 -2.807 5.419 1.00 96.00 317 LEU A CA 1
ATOM 2464 C C . LEU A 1 317 ? -11.452 -2.562 4.661 1.00 96.00 317 LEU A C 1
ATOM 2466 O O . LEU A 1 317 ? -11.446 -2.097 3.521 1.00 96.00 317 LEU A O 1
ATOM 2470 N N . GLY A 1 318 ? -10.339 -2.878 5.311 1.00 95.88 318 GLY A N 1
ATOM 2471 C CA . GLY A 1 318 ? -8.963 -2.784 4.827 1.00 95.88 318 GLY A CA 1
ATOM 2472 C C . GLY A 1 318 ? -8.287 -4.145 4.623 1.00 95.88 318 GLY A C 1
ATOM 2473 O O . GLY A 1 318 ? -7.064 -4.219 4.700 1.00 95.88 318 GLY A O 1
ATOM 2474 N N . LEU A 1 319 ? -9.053 -5.211 4.358 1.00 92.81 319 LEU A N 1
ATOM 2475 C CA . LEU A 1 319 ? -8.561 -6.594 4.237 1.00 92.81 319 LEU A CA 1
ATOM 2476 C C . LEU A 1 319 ? -8.007 -6.942 2.837 1.00 92.81 319 LEU A C 1
ATOM 2478 O O . LEU A 1 319 ? -7.533 -8.049 2.597 1.00 92.81 319 LEU A O 1
ATOM 2482 N N . GLY A 1 320 ? -8.070 -6.004 1.889 1.00 90.44 320 GLY A N 1
ATOM 2483 C CA . GLY A 1 320 ? -7.693 -6.229 0.491 1.00 90.44 320 GLY A CA 1
ATOM 2484 C C . GLY A 1 320 ? -8.830 -6.808 -0.354 1.00 90.44 320 GLY A C 1
ATOM 2485 O O . GLY A 1 320 ? -9.935 -7.037 0.129 1.00 90.44 320 GLY A O 1
ATOM 2486 N N . THR A 1 321 ? -8.576 -7.003 -1.651 1.00 90.12 321 THR A N 1
ATOM 2487 C CA . THR A 1 321 ? -9.615 -7.312 -2.651 1.00 90.12 321 THR A CA 1
ATOM 2488 C C . THR A 1 321 ? -10.429 -8.564 -2.317 1.00 90.12 321 THR A C 1
ATOM 2490 O O . THR A 1 321 ? -11.655 -8.538 -2.421 1.00 90.12 321 THR A O 1
ATOM 2493 N N . ILE A 1 322 ? -9.768 -9.649 -1.909 1.00 89.69 322 ILE A N 1
ATOM 2494 C CA . ILE A 1 322 ? -10.410 -10.955 -1.712 1.00 89.69 322 ILE A CA 1
ATOM 2495 C C . ILE A 1 322 ? -11.178 -11.005 -0.387 1.00 89.69 322 ILE A C 1
ATOM 2497 O O . ILE A 1 322 ? -12.387 -11.218 -0.393 1.00 89.69 322 ILE A O 1
ATOM 2501 N N . GLU A 1 323 ? -10.521 -10.705 0.733 1.00 91.12 323 GLU A N 1
ATOM 2502 C C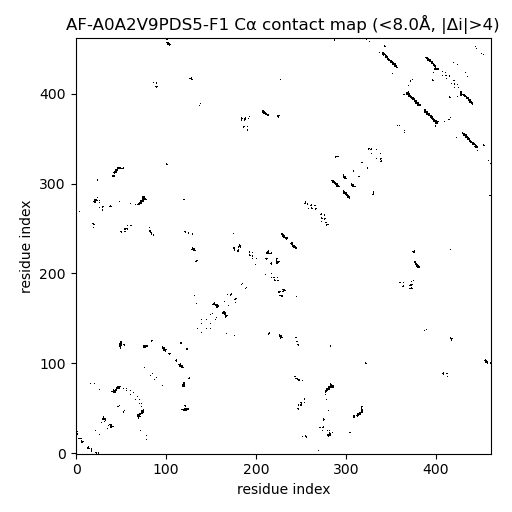A . GLU A 1 323 ? -11.148 -10.801 2.057 1.00 91.12 323 GLU A CA 1
ATOM 2503 C C . GLU A 1 323 ? -12.234 -9.743 2.294 1.00 91.12 323 GLU A C 1
ATOM 2505 O O . GLU A 1 323 ? -13.260 -10.041 2.908 1.00 91.12 323 GLU A O 1
ATOM 2510 N N . ASN A 1 324 ? -12.100 -8.534 1.726 1.00 93.31 324 ASN A N 1
ATOM 2511 C CA . ASN A 1 324 ? -13.211 -7.573 1.729 1.00 93.31 324 ASN A CA 1
ATOM 2512 C C . ASN A 1 324 ? -14.437 -8.146 1.002 1.00 93.31 324 ASN A C 1
ATOM 2514 O O . ASN A 1 324 ? -15.570 -7.922 1.428 1.00 93.31 324 ASN A O 1
ATOM 2518 N N . THR A 1 325 ? -14.215 -8.871 -0.098 1.00 92.75 325 THR A N 1
ATOM 2519 C CA . THR A 1 325 ? -15.282 -9.470 -0.906 1.00 92.75 325 THR A CA 1
ATOM 2520 C C . THR A 1 325 ? -15.950 -10.626 -0.171 1.00 92.75 325 THR A C 1
ATOM 2522 O O . THR A 1 325 ? -17.180 -10.656 -0.117 1.00 92.75 325 THR A O 1
ATOM 2525 N N . ARG A 1 326 ? -15.168 -11.532 0.432 1.00 90.94 326 ARG A N 1
ATOM 2526 C CA . ARG A 1 326 ? -15.679 -12.638 1.255 1.00 90.94 326 ARG A CA 1
ATOM 2527 C C . ARG A 1 326 ? -16.578 -12.119 2.369 1.00 90.94 326 ARG A C 1
ATOM 2529 O O . ARG A 1 326 ? -17.759 -12.458 2.422 1.00 90.94 326 ARG A O 1
ATOM 2536 N N . LEU A 1 327 ? -16.061 -11.198 3.177 1.00 91.38 327 LEU A N 1
ATOM 2537 C CA . LEU A 1 327 ? -16.809 -10.640 4.295 1.00 91.38 327 LEU A CA 1
ATOM 2538 C C . LEU A 1 327 ? -18.077 -9.902 3.840 1.00 91.38 327 LEU A C 1
ATOM 2540 O O . LEU A 1 327 ? -19.127 -9.993 4.483 1.00 91.38 327 LEU A O 1
ATOM 2544 N N . ALA A 1 328 ? -18.003 -9.173 2.722 1.00 92.31 328 ALA A N 1
ATOM 2545 C CA . ALA A 1 328 ? -19.160 -8.495 2.152 1.00 92.31 328 ALA A CA 1
ATOM 2546 C C . ALA A 1 328 ? -20.233 -9.484 1.668 1.00 92.31 328 ALA A C 1
ATOM 2548 O O . ALA A 1 328 ? -21.413 -9.218 1.890 1.00 92.31 328 ALA A O 1
ATOM 2549 N N . LEU A 1 329 ? -19.853 -10.610 1.053 1.00 92.00 329 LEU A N 1
ATOM 2550 C CA . LEU A 1 329 ? -20.785 -11.664 0.628 1.00 92.00 329 LEU A CA 1
ATOM 2551 C C . LEU A 1 329 ? -21.475 -12.343 1.813 1.00 92.00 329 LEU A C 1
ATOM 2553 O O . LEU A 1 329 ? -22.676 -12.593 1.752 1.00 92.00 329 LEU A O 1
ATOM 2557 N N . GLU A 1 330 ? -20.742 -12.599 2.894 1.00 89.75 330 GLU A N 1
ATOM 2558 C CA . GLU A 1 330 ? -21.291 -13.213 4.108 1.00 89.75 330 GLU A CA 1
ATOM 2559 C C . GLU A 1 330 ? -22.225 -12.270 4.880 1.00 89.75 330 GLU A C 1
ATOM 2561 O O . GLU A 1 330 ? -23.179 -12.706 5.525 1.00 89.75 330 GLU A O 1
ATOM 2566 N N . THR A 1 331 ? -21.964 -10.961 4.821 1.00 90.75 331 THR A N 1
ATOM 2567 C CA . THR A 1 331 ? -22.635 -9.978 5.684 1.00 90.75 331 THR A CA 1
ATOM 2568 C C . THR A 1 331 ? -23.768 -9.224 4.982 1.00 90.75 331 THR A C 1
ATOM 2570 O O . THR A 1 331 ? -24.824 -8.963 5.577 1.00 90.75 331 THR A O 1
ATOM 2573 N N . LEU A 1 332 ? -23.539 -8.777 3.743 1.00 90.06 332 LEU A N 1
ATOM 2574 C CA . LEU A 1 332 ? -24.366 -7.773 3.073 1.00 90.06 332 LEU A CA 1
ATOM 2575 C C . LEU A 1 332 ? -25.368 -8.407 2.100 1.00 90.06 332 LEU A C 1
ATOM 2577 O O . LEU A 1 332 ? -25.066 -9.387 1.424 1.00 90.06 332 LEU A O 1
ATOM 2581 N N . PRO A 1 333 ? -26.565 -7.812 1.945 1.00 87.50 333 PRO A N 1
ATOM 2582 C CA . PRO A 1 333 ? -27.503 -8.257 0.927 1.00 87.50 333 PRO A CA 1
ATOM 2583 C C . PRO A 1 333 ? -26.945 -7.962 -0.477 1.00 87.50 333 PRO A C 1
ATOM 2585 O O . PRO A 1 333 ? -26.903 -6.810 -0.908 1.00 87.50 333 PRO A O 1
ATOM 2588 N N . ASN A 1 334 ? -26.567 -8.997 -1.228 1.00 90.38 334 ASN A N 1
ATOM 2589 C CA . ASN A 1 334 ? -26.054 -8.874 -2.599 1.00 90.38 334 ASN A CA 1
ATOM 2590 C C . ASN A 1 334 ? -27.185 -8.763 -3.646 1.00 90.38 334 ASN A C 1
ATOM 2592 O O . ASN A 1 334 ? -27.201 -9.476 -4.644 1.00 90.38 334 ASN A O 1
ATOM 2596 N N . GLN A 1 335 ? -28.165 -7.879 -3.425 1.00 90.19 335 GLN A N 1
ATOM 2597 C CA . GLN A 1 335 ? -29.393 -7.797 -4.243 1.00 90.19 335 GLN A CA 1
ATOM 2598 C C . GLN A 1 335 ? -29.140 -7.515 -5.729 1.00 90.19 335 GLN A C 1
ATOM 2600 O O . GLN A 1 335 ? -29.918 -7.941 -6.575 1.00 90.19 335 GLN A O 1
ATOM 2605 N N . ARG A 1 336 ? -28.067 -6.780 -6.049 1.00 89.38 336 ARG A N 1
ATOM 2606 C CA . ARG A 1 336 ? -27.667 -6.493 -7.437 1.00 89.38 336 ARG A CA 1
ATOM 2607 C C . ARG A 1 336 ? -26.741 -7.560 -8.031 1.00 89.38 336 ARG A C 1
ATOM 2609 O O . ARG A 1 336 ? -26.373 -7.432 -9.190 1.00 89.38 336 ARG A O 1
ATOM 2616 N N . GLY A 1 337 ? -26.315 -8.551 -7.244 1.00 89.88 337 GLY A N 1
ATOM 2617 C CA . GLY A 1 337 ? -25.398 -9.606 -7.682 1.00 89.88 337 GLY A CA 1
ATOM 2618 C C . GLY A 1 337 ? -23.991 -9.126 -8.061 1.00 89.88 337 GLY A C 1
ATOM 2619 O O . GLY A 1 337 ? -23.288 -9.839 -8.767 1.00 89.88 337 GLY A O 1
ATOM 2620 N N . LEU A 1 338 ? -23.582 -7.923 -7.635 1.00 90.50 338 LEU A N 1
ATOM 2621 C CA . LEU A 1 338 ? -22.308 -7.310 -8.043 1.00 90.50 338 LEU A CA 1
ATOM 2622 C C . LEU A 1 338 ? -21.141 -7.630 -7.101 1.00 90.50 338 LEU A C 1
ATOM 2624 O O . LEU A 1 338 ? -19.989 -7.536 -7.519 1.00 90.50 338 LEU A O 1
ATOM 2628 N N . ILE A 1 339 ? -21.408 -7.982 -5.838 1.00 92.31 339 ILE A N 1
ATOM 2629 C CA . ILE A 1 339 ? -20.341 -8.379 -4.910 1.00 92.31 339 ILE A CA 1
ATOM 2630 C C . ILE A 1 339 ? -19.756 -9.708 -5.411 1.00 92.31 339 ILE A C 1
ATOM 2632 O O . ILE A 1 339 ? -20.513 -10.627 -5.723 1.00 92.31 339 ILE A O 1
ATOM 2636 N N . GLY A 1 340 ? -18.425 -9.792 -5.512 1.00 89.81 340 GLY A N 1
ATOM 2637 C CA . GLY A 1 340 ? -17.719 -10.966 -6.042 1.00 89.81 340 GLY A CA 1
ATOM 2638 C C . GLY A 1 340 ? -17.561 -11.005 -7.563 1.00 89.81 340 GLY A C 1
ATOM 2639 O O . GLY A 1 340 ? -17.067 -11.996 -8.092 1.00 89.81 340 GLY A O 1
ATOM 2640 N N . LYS A 1 341 ? -17.964 -9.950 -8.280 1.00 89.81 341 LYS A N 1
ATOM 2641 C CA . LYS A 1 341 ? -17.801 -9.829 -9.737 1.00 89.81 341 LYS A CA 1
ATOM 2642 C C . LYS A 1 341 ? -16.691 -8.846 -10.103 1.00 89.81 341 LYS A C 1
ATOM 2644 O O . LYS A 1 341 ? -16.210 -8.099 -9.254 1.00 89.81 341 LYS A O 1
ATOM 2649 N N . ASN A 1 342 ? -16.330 -8.812 -11.389 1.00 89.25 342 ASN A N 1
ATOM 2650 C CA . ASN A 1 342 ? -15.360 -7.863 -11.938 1.00 89.25 342 ASN A CA 1
ATOM 2651 C C . ASN A 1 342 ? -13.965 -7.966 -11.288 1.00 89.25 342 ASN A C 1
ATOM 2653 O O . ASN A 1 342 ? -13.316 -6.947 -11.044 1.00 89.25 342 ASN A O 1
ATOM 2657 N N . LEU A 1 343 ? -13.520 -9.193 -10.985 1.00 89.00 343 LEU A N 1
ATOM 2658 C CA . LEU A 1 343 ? -12.181 -9.450 -10.460 1.00 89.00 343 LEU A CA 1
ATOM 2659 C C . LEU A 1 343 ? -11.140 -9.091 -11.522 1.00 89.00 343 LEU A C 1
ATOM 2661 O O . LEU A 1 343 ? -10.996 -9.787 -12.517 1.00 89.00 343 LEU A O 1
ATOM 2665 N N . MET A 1 344 ? -10.400 -8.015 -11.307 1.00 88.00 344 MET A N 1
ATOM 2666 C CA . MET A 1 344 ? -9.321 -7.596 -12.199 1.00 88.00 344 MET A CA 1
ATOM 2667 C C . MET A 1 344 ? -7.976 -7.922 -11.559 1.00 88.00 344 MET A C 1
ATOM 2669 O O . MET A 1 344 ? -7.822 -7.882 -10.337 1.00 88.00 344 MET A O 1
ATOM 2673 N N . ALA A 1 345 ? -7.005 -8.243 -12.398 1.00 86.50 345 ALA A N 1
ATOM 2674 C CA . ALA A 1 345 ? -5.620 -8.471 -12.023 1.00 86.50 345 ALA A CA 1
ATOM 2675 C C . ALA A 1 345 ? -4.733 -8.011 -13.183 1.00 86.50 345 ALA A C 1
ATOM 2677 O O . ALA A 1 345 ? -5.225 -7.484 -14.181 1.00 86.50 345 ALA A O 1
ATOM 2678 N N . HIS A 1 346 ? -3.431 -8.238 -13.063 1.00 88.94 346 HIS A N 1
ATOM 2679 C CA . HIS A 1 346 ? -2.521 -8.022 -14.172 1.00 88.94 346 HIS A CA 1
ATOM 2680 C C . HIS A 1 346 ? -1.953 -9.335 -14.691 1.00 88.94 346 HIS A C 1
ATOM 2682 O O . HIS A 1 346 ? -1.563 -10.208 -13.913 1.00 88.94 346 HIS A O 1
ATOM 2688 N N . LEU A 1 347 ? -1.824 -9.426 -16.011 1.00 87.50 347 LEU A N 1
ATOM 2689 C CA . LEU A 1 347 ? -1.005 -10.438 -16.658 1.00 87.50 347 LEU A CA 1
ATOM 2690 C C . LEU A 1 347 ? 0.438 -9.944 -16.675 1.00 87.50 347 LEU A C 1
ATOM 2692 O O . LEU A 1 347 ? 0.754 -8.916 -17.276 1.00 87.50 347 LEU A O 1
ATOM 2696 N N . ARG A 1 348 ? 1.318 -10.680 -15.996 1.00 88.44 348 ARG A N 1
ATOM 2697 C CA . ARG A 1 348 ? 2.747 -10.376 -15.947 1.00 88.44 348 ARG A CA 1
ATOM 2698 C C . ARG A 1 348 ? 3.499 -11.228 -16.959 1.00 88.44 348 ARG A C 1
ATOM 2700 O O . ARG A 1 348 ? 3.453 -12.453 -16.898 1.00 88.44 348 ARG A O 1
ATOM 2707 N N . SER A 1 349 ? 4.265 -10.569 -17.817 1.00 89.88 349 SER A N 1
ATOM 2708 C CA . SER A 1 349 ? 5.314 -11.184 -18.627 1.00 89.88 349 SER A CA 1
ATOM 2709 C C . SER A 1 349 ? 6.635 -10.492 -18.328 1.00 89.88 349 SER A C 1
ATOM 2711 O O . SER A 1 349 ? 6.664 -9.299 -18.040 1.00 89.88 349 SER A O 1
ATOM 2713 N N . ASN A 1 350 ? 7.737 -11.230 -18.351 1.00 89.19 350 ASN A N 1
ATOM 2714 C CA . ASN A 1 350 ? 9.053 -10.650 -18.131 1.00 89.19 350 ASN A CA 1
ATOM 2715 C C . ASN A 1 350 ? 9.982 -11.045 -19.271 1.00 89.19 350 ASN A C 1
ATOM 2717 O O . ASN A 1 350 ? 10.048 -12.218 -19.630 1.00 89.19 350 ASN A O 1
ATOM 2721 N N . LEU A 1 351 ? 10.727 -10.071 -19.777 1.00 92.44 351 LEU A N 1
ATOM 2722 C CA . LEU A 1 351 ? 11.852 -10.279 -20.671 1.00 92.44 351 LEU A CA 1
ATOM 2723 C C . LEU A 1 351 ? 13.110 -9.786 -19.962 1.00 92.44 351 LEU A C 1
ATOM 2725 O O . LEU A 1 351 ? 13.168 -8.628 -19.559 1.00 92.44 351 LEU A O 1
ATOM 2729 N N . THR A 1 352 ? 14.113 -10.645 -19.835 1.00 90.25 352 THR A N 1
ATOM 2730 C CA . THR A 1 352 ? 15.425 -10.255 -19.318 1.00 90.25 352 THR A CA 1
ATOM 2731 C C . THR A 1 352 ? 16.447 -10.383 -20.436 1.00 90.25 352 THR A C 1
ATOM 2733 O O . THR A 1 352 ? 16.533 -11.422 -21.089 1.00 90.25 352 THR A O 1
ATOM 2736 N N . ILE A 1 353 ? 17.201 -9.313 -20.668 1.00 91.19 353 ILE A N 1
ATOM 2737 C CA . ILE A 1 353 ? 18.248 -9.232 -21.685 1.00 91.19 353 ILE A CA 1
ATOM 2738 C C . ILE A 1 353 ? 19.568 -8.809 -21.048 1.00 91.19 353 ILE A C 1
ATOM 2740 O O . ILE A 1 353 ? 19.596 -8.203 -19.977 1.00 91.19 353 ILE A O 1
ATOM 2744 N N . ARG A 1 354 ? 20.667 -9.115 -21.734 1.00 89.44 354 ARG A N 1
ATOM 2745 C CA . ARG A 1 354 ? 22.010 -8.649 -21.388 1.00 89.44 354 ARG A CA 1
ATOM 2746 C C . ARG A 1 354 ? 22.544 -7.817 -22.538 1.00 89.44 354 ARG A C 1
ATOM 2748 O O . ARG A 1 354 ? 22.516 -8.274 -23.679 1.00 89.44 354 ARG A O 1
ATOM 2755 N N . ILE A 1 355 ? 23.032 -6.620 -22.236 1.00 91.31 355 ILE A N 1
ATOM 2756 C CA . ILE A 1 355 ? 23.766 -5.797 -23.200 1.00 91.31 355 ILE A CA 1
ATOM 2757 C C . ILE A 1 355 ? 25.225 -5.665 -22.754 1.00 91.31 355 ILE A C 1
ATOM 2759 O O . ILE A 1 355 ? 25.477 -5.592 -21.546 1.00 91.31 355 ILE A O 1
ATOM 2763 N N . PRO A 1 356 ? 26.197 -5.661 -23.682 1.00 90.94 356 PRO A N 1
ATOM 2764 C CA . PRO A 1 356 ? 27.593 -5.468 -23.316 1.00 90.94 356 PRO A CA 1
ATOM 2765 C C . PRO A 1 356 ? 27.785 -4.096 -22.673 1.00 90.94 356 PRO A C 1
ATOM 2767 O O . PRO A 1 356 ? 27.403 -3.083 -23.253 1.00 90.94 356 PRO A O 1
ATOM 2770 N N . LYS A 1 357 ? 28.471 -4.019 -21.532 1.00 88.06 357 LYS A N 1
ATOM 2771 C CA . LYS A 1 357 ? 28.873 -2.734 -20.936 1.00 88.06 357 LYS A CA 1
ATOM 2772 C C . LYS A 1 357 ? 29.671 -1.884 -21.932 1.00 88.06 357 LYS A C 1
ATOM 2774 O O . LYS A 1 357 ? 29.586 -0.659 -21.928 1.00 88.06 357 LYS A O 1
ATOM 2779 N N . SER A 1 358 ? 30.414 -2.527 -22.835 1.00 90.50 358 SER A N 1
ATOM 2780 C CA . SER A 1 358 ? 31.181 -1.867 -23.893 1.00 90.50 358 SER A CA 1
ATOM 2781 C C . SER A 1 358 ? 30.335 -1.083 -24.902 1.00 90.50 358 SER A C 1
ATOM 2783 O O . SER A 1 358 ? 30.909 -0.231 -25.580 1.00 90.50 358 SER A O 1
ATOM 2785 N N . SER A 1 359 ? 29.024 -1.348 -25.009 1.00 92.75 359 SER A N 1
ATOM 2786 C CA . SER A 1 359 ? 28.109 -0.615 -25.896 1.00 92.75 359 SER A CA 1
ATOM 2787 C C . SER A 1 359 ? 27.598 0.700 -25.305 1.00 92.75 359 SER A C 1
ATOM 2789 O O . SER A 1 359 ? 26.856 1.402 -25.985 1.00 92.75 359 SER A O 1
ATOM 2791 N N . LEU A 1 360 ? 27.956 1.011 -24.057 1.00 93.06 360 LEU A N 1
ATOM 2792 C CA . LEU A 1 360 ? 27.541 2.218 -23.346 1.00 93.06 360 LEU A CA 1
ATOM 2793 C C . LEU A 1 360 ? 28.656 3.274 -23.318 1.00 93.06 360 LEU A C 1
ATOM 2795 O O . LEU A 1 360 ? 29.807 3.027 -23.703 1.00 93.06 360 LEU A O 1
ATOM 2799 N N . SER A 1 361 ? 28.305 4.473 -22.868 1.00 93.75 361 SER A N 1
ATOM 2800 C CA . SER A 1 361 ? 29.167 5.646 -22.827 1.00 93.75 361 SER A CA 1
ATOM 2801 C C . SER A 1 361 ? 30.434 5.411 -21.992 1.00 93.75 361 SER A C 1
ATOM 2803 O O . SER A 1 361 ? 30.469 4.567 -21.090 1.00 93.75 361 SER A O 1
ATOM 2805 N N . PRO A 1 362 ? 31.518 6.171 -22.237 1.00 92.38 362 PRO A N 1
ATOM 2806 C CA . PRO A 1 362 ? 32.704 6.130 -21.385 1.00 92.38 362 PRO A CA 1
ATOM 2807 C C . PRO A 1 362 ? 32.407 6.347 -19.893 1.00 92.38 362 PRO A C 1
ATOM 2809 O O . PRO A 1 362 ? 33.072 5.714 -19.078 1.00 92.38 362 PRO A O 1
ATOM 2812 N N . ALA A 1 363 ? 31.411 7.176 -19.550 1.00 90.12 363 ALA A N 1
ATOM 2813 C CA . ALA A 1 363 ? 31.004 7.426 -18.167 1.00 90.12 363 ALA A CA 1
ATOM 2814 C C . ALA A 1 363 ? 30.495 6.139 -17.501 1.00 90.12 363 ALA A C 1
ATOM 2816 O O . ALA A 1 363 ? 31.080 5.682 -16.521 1.00 90.12 363 ALA A O 1
ATOM 2817 N N . VAL A 1 364 ? 29.521 5.457 -18.114 1.00 89.38 364 VAL A N 1
ATOM 2818 C CA . VAL A 1 364 ? 29.005 4.181 -17.591 1.00 89.38 364 VAL A CA 1
ATOM 2819 C C . VAL A 1 364 ? 30.068 3.083 -17.603 1.00 89.38 364 VAL A C 1
ATOM 2821 O O . VAL A 1 364 ? 30.168 2.282 -16.670 1.00 89.38 364 VAL A O 1
ATOM 2824 N N . ARG A 1 365 ? 30.935 3.056 -18.622 1.00 88.88 365 ARG A N 1
ATOM 2825 C CA . ARG A 1 365 ? 32.045 2.092 -18.682 1.00 88.88 365 ARG A CA 1
ATOM 2826 C C . ARG A 1 365 ? 33.065 2.284 -17.558 1.00 88.88 365 ARG A C 1
ATOM 2828 O O . ARG A 1 365 ? 33.671 1.299 -17.127 1.00 88.88 365 ARG A O 1
ATOM 2835 N N . ALA A 1 366 ? 33.245 3.512 -17.078 1.00 87.12 366 ALA A N 1
ATOM 2836 C CA . ALA A 1 366 ? 34.167 3.832 -15.996 1.00 87.12 366 ALA A CA 1
ATOM 2837 C C . ALA A 1 366 ? 33.653 3.401 -14.613 1.00 87.12 366 ALA A C 1
ATOM 2839 O O . ALA A 1 366 ? 34.479 3.190 -13.724 1.00 87.12 366 ALA A O 1
ATOM 2840 N N . ILE A 1 367 ? 32.339 3.203 -14.438 1.00 84.06 367 ILE A N 1
ATOM 2841 C CA . ILE A 1 367 ? 31.749 2.807 -13.153 1.00 84.06 367 ILE A CA 1
ATOM 2842 C C . ILE A 1 367 ? 32.323 1.458 -12.690 1.00 84.06 367 ILE A C 1
ATOM 2844 O O . ILE A 1 367 ? 32.374 0.483 -13.454 1.00 84.06 367 ILE A O 1
ATOM 2848 N N . LYS A 1 368 ? 32.767 1.413 -11.430 1.00 78.62 368 LYS A N 1
ATOM 2849 C CA . LYS A 1 368 ? 33.355 0.233 -10.770 1.00 78.62 368 LYS A CA 1
ATOM 2850 C C . LYS A 1 368 ? 32.490 -0.348 -9.653 1.00 78.62 368 LYS A C 1
ATOM 2852 O O . LYS A 1 368 ? 32.815 -1.418 -9.156 1.00 78.62 368 LYS A O 1
ATOM 2857 N N . GLU A 1 369 ? 31.419 0.337 -9.278 1.00 78.31 369 GLU A N 1
ATOM 2858 C CA . GLU A 1 369 ? 30.470 -0.066 -8.240 1.00 78.31 369 GLU A CA 1
ATOM 2859 C C . GLU A 1 369 ? 29.106 -0.387 -8.847 1.00 78.31 369 GLU A C 1
ATOM 2861 O O . GLU A 1 369 ? 28.759 0.191 -9.872 1.00 78.31 369 GLU A O 1
ATOM 2866 N N . LEU A 1 370 ? 28.331 -1.257 -8.191 1.00 78.81 370 LEU A N 1
ATOM 2867 C CA . LEU A 1 370 ? 26.988 -1.635 -8.635 1.00 78.81 370 LEU A CA 1
ATOM 2868 C C . LEU A 1 370 ? 26.117 -0.400 -8.897 1.00 78.81 370 LEU A C 1
ATOM 2870 O O . LEU A 1 370 ? 25.794 0.323 -7.950 1.00 78.81 370 LEU A O 1
ATOM 2874 N N . ALA A 1 371 ? 25.679 -0.219 -10.144 1.00 84.75 371 ALA A N 1
ATOM 2875 C CA . ALA A 1 371 ? 24.700 0.794 -10.515 1.00 84.75 371 ALA A CA 1
ATOM 2876 C C . ALA A 1 371 ? 23.367 0.159 -10.915 1.00 84.75 371 ALA A C 1
ATOM 2878 O O . ALA A 1 371 ? 23.279 -0.995 -11.352 1.00 84.75 371 ALA A O 1
ATOM 2879 N N . VAL A 1 372 ? 22.310 0.947 -10.763 1.00 87.81 372 VAL A N 1
ATOM 2880 C CA . VAL A 1 372 ? 20.937 0.547 -11.052 1.00 87.81 372 VAL A CA 1
ATOM 2881 C C . VAL A 1 372 ? 20.221 1.633 -11.842 1.00 87.81 372 VAL A C 1
ATOM 2883 O O . VAL A 1 372 ? 20.617 2.794 -11.837 1.00 87.81 372 VAL A O 1
ATOM 2886 N N . SER A 1 373 ? 19.164 1.242 -12.540 1.00 91.69 373 SER A N 1
ATOM 2887 C CA . SER A 1 373 ? 18.231 2.145 -13.206 1.00 91.69 373 SER A CA 1
ATOM 2888 C C . SER A 1 373 ? 16.821 1.583 -13.091 1.00 91.69 373 SER A C 1
ATOM 2890 O O . SER A 1 373 ? 16.630 0.363 -13.115 1.00 91.69 373 SER A O 1
ATOM 2892 N N . ALA A 1 374 ? 15.834 2.469 -12.989 1.00 93.56 374 ALA A N 1
ATOM 2893 C CA . ALA A 1 374 ? 14.423 2.126 -13.059 1.00 93.56 374 ALA A CA 1
ATOM 2894 C C . ALA A 1 374 ? 13.702 3.107 -13.986 1.00 93.56 374 ALA A C 1
ATOM 2896 O O . ALA A 1 374 ? 13.716 4.310 -13.748 1.00 93.56 374 ALA A O 1
ATOM 2897 N N . LEU A 1 375 ? 13.055 2.589 -15.026 1.00 95.56 375 LEU A N 1
ATOM 2898 C CA . LEU A 1 375 ? 12.294 3.356 -16.009 1.00 95.56 375 LEU A CA 1
ATOM 2899 C C . LEU A 1 375 ? 10.877 2.789 -16.125 1.00 95.56 375 LEU A C 1
ATOM 2901 O O . LEU A 1 375 ? 10.625 1.617 -15.825 1.00 95.56 375 LEU A O 1
ATOM 2905 N N . PHE A 1 376 ? 9.942 3.621 -16.567 1.00 95.94 376 PHE A N 1
ATOM 2906 C CA . PHE A 1 376 ? 8.536 3.267 -16.677 1.00 95.94 376 PHE A CA 1
ATOM 2907 C C . PHE A 1 376 ? 7.930 3.754 -17.990 1.00 95.94 376 PHE A C 1
ATOM 2909 O O . PHE A 1 376 ? 8.085 4.906 -18.386 1.00 95.94 376 PHE A O 1
ATOM 2916 N N . VAL A 1 377 ? 7.196 2.864 -18.657 1.00 97.38 377 VAL A N 1
ATOM 2917 C CA . VAL A 1 377 ? 6.504 3.163 -19.917 1.00 97.38 377 VAL A CA 1
ATOM 2918 C C . VAL A 1 377 ? 5.057 2.707 -19.808 1.00 97.38 377 VAL A C 1
ATOM 2920 O O . VAL A 1 377 ? 4.804 1.535 -19.547 1.00 97.38 377 VAL A O 1
ATOM 2923 N N . LYS A 1 378 ? 4.101 3.596 -20.068 1.00 96.44 378 LYS A N 1
ATOM 2924 C CA . LYS A 1 378 ? 2.702 3.232 -20.310 1.00 96.44 378 LYS A CA 1
ATOM 2925 C C . LYS A 1 378 ? 2.487 2.868 -21.769 1.00 96.44 378 LYS A C 1
ATOM 2927 O O . LYS A 1 378 ? 3.028 3.504 -22.671 1.00 96.44 378 LYS A O 1
ATOM 2932 N N . GLY A 1 379 ? 1.648 1.872 -21.988 1.00 95.75 379 GLY A N 1
ATOM 2933 C CA . GLY A 1 379 ? 1.215 1.412 -23.290 1.00 95.75 379 GLY A CA 1
ATOM 2934 C C . GLY A 1 379 ? -0.298 1.475 -23.423 1.00 95.75 379 GLY A C 1
ATOM 2935 O O . GLY A 1 379 ? -1.027 1.055 -22.529 1.00 95.75 379 GLY A O 1
ATOM 2936 N N . ILE A 1 380 ? -0.758 1.994 -24.558 1.00 94.81 380 ILE A N 1
ATOM 2937 C CA . ILE A 1 380 ? -2.164 1.977 -24.962 1.00 94.81 380 ILE A CA 1
ATOM 2938 C C . ILE A 1 380 ? -2.229 1.244 -26.297 1.00 94.81 380 ILE A C 1
ATOM 2940 O O . ILE A 1 380 ? -1.681 1.723 -27.291 1.00 94.81 380 ILE A O 1
ATOM 2944 N N . HIS A 1 381 ? -2.869 0.085 -26.299 1.00 92.88 381 HIS A N 1
ATOM 2945 C CA . HIS A 1 381 ? -3.129 -0.735 -27.475 1.00 92.88 381 HIS A CA 1
ATOM 2946 C C . HIS A 1 381 ? -4.578 -0.549 -27.927 1.00 92.88 381 HIS A C 1
ATOM 2948 O O . HIS A 1 381 ? -5.446 -0.242 -27.115 1.00 92.88 381 HIS A O 1
ATOM 2954 N N . GLN A 1 382 ? -4.857 -0.721 -29.213 1.00 92.50 382 GLN A N 1
ATOM 2955 C CA . GLN A 1 382 ? -6.221 -0.805 -29.727 1.00 92.50 382 GLN A CA 1
ATOM 2956 C C . GLN A 1 382 ? -6.597 -2.268 -29.949 1.00 92.50 382 GLN A C 1
ATOM 2958 O O . GLN A 1 382 ? -6.024 -2.933 -30.811 1.00 92.50 382 GLN A O 1
ATOM 2963 N N . HIS A 1 383 ? -7.579 -2.761 -29.197 1.00 88.62 383 HIS A N 1
ATOM 2964 C CA . HIS A 1 383 ? -8.168 -4.066 -29.455 1.00 88.62 383 HIS A CA 1
ATOM 2965 C C . HIS A 1 383 ? -8.837 -4.106 -30.834 1.00 88.62 383 HIS A C 1
ATOM 2967 O O . HIS A 1 383 ? -9.163 -3.084 -31.440 1.00 88.62 383 HIS A O 1
ATOM 2973 N N . THR A 1 384 ? -9.085 -5.316 -31.333 1.00 90.50 384 THR A N 1
ATOM 2974 C CA . THR A 1 384 ? -9.724 -5.544 -32.641 1.00 90.50 384 THR A CA 1
ATOM 2975 C C . THR A 1 384 ? -11.117 -4.927 -32.764 1.00 90.50 384 THR A C 1
ATOM 2977 O O . THR A 1 384 ? -11.574 -4.678 -33.874 1.00 90.50 384 THR A O 1
ATOM 2980 N N . ASP A 1 385 ? -11.796 -4.692 -31.641 1.00 88.81 385 ASP A N 1
ATOM 2981 C CA . ASP A 1 385 ? -13.107 -4.042 -31.567 1.00 88.81 385 ASP A CA 1
ATOM 2982 C C . ASP A 1 385 ? -13.025 -2.506 -31.439 1.00 88.81 385 ASP A C 1
ATOM 2984 O O . ASP A 1 385 ? -14.052 -1.837 -31.330 1.00 88.81 385 ASP A O 1
ATOM 2988 N N . GLY A 1 386 ? -11.814 -1.938 -31.472 1.00 87.50 386 GLY A N 1
ATOM 2989 C CA . GLY A 1 386 ? -11.557 -0.504 -31.341 1.00 87.50 386 GLY A CA 1
ATOM 2990 C C . GLY A 1 386 ? -11.581 0.016 -29.903 1.00 87.50 386 GLY A C 1
ATOM 2991 O O . GLY A 1 386 ? -11.530 1.230 -29.696 1.00 87.50 386 GLY A O 1
ATOM 2992 N N . THR A 1 387 ? -11.679 -0.862 -28.901 1.00 87.69 387 THR A N 1
ATOM 2993 C CA . THR A 1 387 ? -11.547 -0.459 -27.498 1.00 87.69 387 THR A CA 1
ATOM 2994 C C . THR A 1 387 ? -10.070 -0.323 -27.107 1.00 87.69 387 THR A C 1
ATOM 2996 O O . THR A 1 387 ? -9.223 -1.079 -27.592 1.00 87.69 387 THR A O 1
ATOM 2999 N N . PRO A 1 388 ? -9.708 0.655 -26.257 1.00 90.06 388 PRO A N 1
ATOM 3000 C CA . PRO A 1 388 ? -8.345 0.759 -25.763 1.00 90.06 388 PRO A CA 1
ATOM 3001 C C . PRO A 1 388 ? -8.068 -0.343 -24.736 1.00 90.06 388 PRO A C 1
ATOM 3003 O O . PRO A 1 388 ? -8.881 -0.558 -23.843 1.00 90.06 388 PRO A O 1
ATOM 3006 N N . GLY A 1 389 ? -6.906 -0.977 -24.860 1.00 91.62 389 GLY A N 1
ATOM 3007 C CA . GLY A 1 389 ? -6.306 -1.825 -23.841 1.00 91.62 389 GLY A CA 1
ATOM 3008 C C . GLY A 1 389 ? -5.070 -1.160 -23.238 1.00 91.62 389 GLY A C 1
ATOM 3009 O O . GLY A 1 389 ? -4.291 -0.519 -23.954 1.00 91.62 389 GLY A O 1
ATOM 3010 N N . HIS A 1 390 ? -4.856 -1.324 -21.940 1.00 94.06 390 HIS A N 1
ATOM 3011 C CA . HIS A 1 390 ? -3.756 -0.701 -21.206 1.00 94.06 390 HIS A CA 1
ATOM 3012 C C . HIS A 1 390 ? -2.740 -1.718 -20.702 1.00 94.06 390 HIS A C 1
ATOM 3014 O O . HIS A 1 390 ? -3.047 -2.824 -20.254 1.00 94.06 390 HIS A O 1
ATOM 3020 N N . PHE A 1 391 ? -1.477 -1.321 -20.762 1.00 95.50 391 PHE A N 1
ATOM 3021 C CA . PHE A 1 391 ? -0.387 -2.039 -20.127 1.00 95.50 391 PHE A CA 1
ATOM 3022 C C . PHE A 1 391 ? 0.686 -1.055 -19.684 1.00 95.50 391 PHE A C 1
ATOM 3024 O O . PHE A 1 391 ? 0.710 0.107 -20.092 1.00 95.50 391 PHE A O 1
ATOM 3031 N N . HIS A 1 392 ? 1.635 -1.525 -18.892 1.00 96.56 392 HIS A N 1
ATOM 3032 C CA . HIS A 1 392 ? 2.858 -0.782 -18.642 1.00 96.56 392 HIS A CA 1
ATOM 3033 C C . HIS A 1 392 ? 4.069 -1.697 -18.585 1.00 96.56 392 HIS A C 1
ATOM 3035 O O . HIS A 1 392 ? 3.968 -2.904 -18.360 1.00 96.56 392 HIS A O 1
ATOM 3041 N N . LEU A 1 393 ? 5.232 -1.100 -18.802 1.00 96.94 393 LEU A N 1
ATOM 3042 C CA . LEU A 1 393 ? 6.529 -1.737 -18.693 1.00 96.94 393 LEU A CA 1
ATOM 3043 C C . LEU A 1 393 ? 7.244 -1.135 -17.487 1.00 96.94 393 LEU A C 1
ATOM 3045 O O . LEU A 1 393 ? 7.486 0.070 -17.438 1.00 96.94 393 LEU A O 1
ATOM 3049 N N . GLN A 1 394 ? 7.569 -1.987 -16.522 1.00 95.56 394 GLN A N 1
ATOM 3050 C CA . GLN A 1 394 ? 8.507 -1.682 -15.447 1.00 95.56 394 GLN A CA 1
ATOM 3051 C C . GLN A 1 394 ? 9.872 -2.170 -15.913 1.00 95.56 394 GLN A C 1
ATOM 3053 O O . GLN A 1 394 ? 10.055 -3.368 -16.131 1.00 95.56 394 GLN A O 1
ATOM 3058 N N . ILE A 1 395 ? 10.798 -1.247 -16.145 1.00 95.06 395 ILE A N 1
ATOM 3059 C CA . ILE A 1 395 ? 12.112 -1.558 -16.698 1.00 95.06 395 ILE A CA 1
ATOM 3060 C C . ILE A 1 395 ? 13.130 -1.327 -15.595 1.00 95.06 395 ILE A C 1
ATOM 3062 O O . ILE A 1 395 ? 13.318 -0.197 -15.158 1.00 95.06 395 ILE A O 1
ATOM 3066 N N . THR A 1 396 ? 13.782 -2.386 -15.142 1.00 92.69 396 THR A N 1
ATOM 3067 C CA . THR A 1 396 ? 14.919 -2.293 -14.227 1.00 92.69 396 THR A CA 1
ATOM 3068 C C . THR A 1 396 ? 16.183 -2.659 -14.977 1.00 92.69 396 THR A C 1
ATOM 3070 O O . THR A 1 396 ? 16.185 -3.531 -15.846 1.00 92.69 396 THR A O 1
ATOM 3073 N N . ALA A 1 397 ? 17.274 -1.987 -14.653 1.00 90.00 397 ALA A N 1
ATOM 3074 C CA . ALA A 1 397 ? 18.587 -2.391 -15.105 1.00 90.00 397 ALA A CA 1
ATOM 3075 C C . ALA A 1 397 ? 19.542 -2.402 -13.928 1.00 90.00 397 ALA A C 1
ATOM 3077 O O . ALA A 1 397 ? 19.456 -1.558 -13.038 1.00 90.00 397 ALA A O 1
ATOM 3078 N N . SER A 1 398 ? 20.460 -3.353 -13.946 1.00 86.69 398 SER A N 1
ATOM 3079 C CA . SER A 1 398 ? 21.563 -3.391 -13.008 1.00 86.69 398 SER A CA 1
ATOM 3080 C C . SER A 1 398 ? 22.791 -3.974 -13.679 1.00 86.69 398 SER A C 1
ATOM 3082 O O . SER A 1 398 ? 22.708 -4.809 -14.583 1.00 86.69 398 SER A O 1
ATOM 3084 N N . GLY A 1 399 ? 23.939 -3.477 -13.261 1.00 76.12 399 GLY A N 1
ATOM 3085 C CA . GLY A 1 399 ? 25.236 -3.900 -13.745 1.00 76.12 399 GLY A CA 1
ATOM 3086 C C . GLY A 1 399 ? 26.290 -2.913 -13.287 1.00 76.12 399 GLY A C 1
ATOM 3087 O O . GLY A 1 399 ? 26.009 -2.073 -12.439 1.00 76.12 399 GLY A O 1
ATOM 3088 N N . VAL A 1 400 ? 27.469 -3.024 -13.895 1.00 62.97 400 VAL A N 1
ATOM 3089 C CA . VAL A 1 400 ? 28.700 -2.277 -13.606 1.00 62.97 400 VAL A CA 1
ATOM 3090 C C . VAL A 1 400 ? 29.273 -2.526 -12.203 1.00 62.97 400 VAL A C 1
ATOM 3092 O O . VAL A 1 400 ? 28.673 -2.171 -11.212 1.00 62.97 400 VAL A O 1
ATOM 3095 N N . GLY A 1 401 ? 30.470 -3.116 -12.122 1.00 60.12 401 GLY A N 1
ATOM 3096 C CA . GLY A 1 401 ? 31.244 -3.242 -10.881 1.00 60.12 401 GLY A CA 1
ATOM 3097 C C . GLY A 1 401 ? 31.350 -4.657 -10.312 1.00 60.12 401 GLY A C 1
ATOM 3098 O O . GLY A 1 401 ? 30.419 -5.448 -10.440 1.00 60.12 401 GLY A O 1
ATOM 3099 N N . ALA A 1 402 ? 32.490 -4.941 -9.672 1.00 56.25 402 ALA A N 1
ATOM 3100 C CA . ALA A 1 402 ? 32.817 -6.260 -9.142 1.00 56.25 402 ALA A CA 1
ATOM 3101 C C . ALA A 1 402 ? 31.847 -6.654 -8.029 1.00 56.25 402 ALA A C 1
ATOM 3103 O O . ALA A 1 402 ? 31.795 -6.014 -6.974 1.00 56.25 402 ALA A O 1
ATOM 3104 N N . LEU A 1 403 ? 31.111 -7.744 -8.245 1.00 57.53 403 LEU A N 1
ATOM 3105 C CA . LEU A 1 403 ? 30.377 -8.412 -7.181 1.00 57.53 403 LEU A CA 1
ATOM 3106 C C . LEU A 1 403 ? 31.383 -8.972 -6.161 1.00 57.53 403 LEU A C 1
ATOM 3108 O O . LEU A 1 403 ? 32.031 -9.991 -6.392 1.00 57.53 403 LEU A O 1
ATOM 3112 N N . GLY A 1 404 ? 31.549 -8.277 -5.034 1.00 57.31 404 GLY A N 1
ATOM 3113 C CA . GLY A 1 404 ? 32.289 -8.789 -3.880 1.00 57.31 404 GLY A CA 1
ATOM 3114 C C . GLY A 1 404 ? 31.523 -9.899 -3.147 1.00 57.31 404 GLY A C 1
ATOM 3115 O O . GLY A 1 404 ? 30.417 -10.271 -3.529 1.00 57.31 404 GLY A O 1
ATOM 3116 N N . MET A 1 405 ? 32.070 -10.382 -2.027 1.00 50.41 405 MET A N 1
ATOM 3117 C CA . MET A 1 405 ? 31.483 -11.468 -1.214 1.00 50.41 405 MET A CA 1
ATOM 3118 C C . MET A 1 405 ? 30.063 -11.199 -0.655 1.00 50.41 405 MET A C 1
ATOM 3120 O O . MET A 1 405 ? 29.445 -12.125 -0.147 1.00 50.41 405 MET A O 1
ATOM 3124 N N . ASN A 1 406 ? 29.539 -9.970 -0.760 1.00 59.50 406 ASN A N 1
ATOM 3125 C CA . ASN A 1 406 ? 28.218 -9.549 -0.261 1.00 59.50 406 ASN A CA 1
ATOM 3126 C C . ASN A 1 406 ? 27.256 -9.115 -1.393 1.00 59.50 406 ASN A C 1
ATOM 3128 O O . ASN A 1 406 ? 26.410 -8.244 -1.193 1.00 59.50 406 ASN A O 1
ATOM 3132 N N . SER A 1 407 ? 27.402 -9.667 -2.597 1.00 62.91 407 SER A N 1
ATOM 3133 C CA . SER A 1 407 ? 26.645 -9.265 -3.793 1.00 62.91 407 SER A CA 1
ATOM 3134 C C . SER A 1 407 ? 25.124 -9.313 -3.627 1.00 62.91 407 SER A C 1
ATOM 3136 O O . SER A 1 407 ? 24.437 -8.373 -4.016 1.00 62.91 407 SER A O 1
ATOM 3138 N N . GLU A 1 408 ? 24.600 -10.363 -2.998 1.00 67.31 408 GLU A N 1
ATOM 3139 C CA . GLU A 1 408 ? 23.163 -10.525 -2.753 1.00 67.31 408 GLU A CA 1
ATOM 3140 C C . GLU A 1 408 ? 22.620 -9.438 -1.816 1.00 67.31 408 GLU A C 1
ATOM 3142 O O . GLU A 1 408 ? 21.569 -8.862 -2.077 1.00 67.31 408 GLU A O 1
ATOM 3147 N N . ALA A 1 409 ? 23.371 -9.087 -0.768 1.00 68.62 409 ALA A N 1
ATOM 3148 C CA . ALA A 1 409 ? 23.012 -8.026 0.172 1.00 68.62 409 ALA A CA 1
ATOM 3149 C C . ALA A 1 409 ? 22.945 -6.646 -0.500 1.00 68.62 409 ALA A C 1
ATOM 3151 O O . ALA A 1 409 ? 22.037 -5.855 -0.234 1.00 68.62 409 ALA A O 1
ATOM 3152 N N . GLU A 1 410 ? 23.912 -6.364 -1.374 1.00 71.69 410 GLU A N 1
ATOM 3153 C CA . GLU A 1 410 ? 23.967 -5.131 -2.157 1.00 71.69 410 GLU A CA 1
ATOM 3154 C C . GLU A 1 410 ? 22.804 -5.060 -3.155 1.00 71.69 410 GLU A C 1
ATOM 3156 O O . GLU A 1 410 ? 22.112 -4.043 -3.228 1.00 71.69 410 GLU A O 1
ATOM 3161 N N . LEU A 1 411 ? 22.530 -6.154 -3.873 1.00 74.44 411 LEU A N 1
ATOM 3162 C CA . LEU A 1 411 ? 21.411 -6.240 -4.810 1.00 74.44 411 LEU A CA 1
ATOM 3163 C C . LEU A 1 411 ? 20.058 -6.132 -4.096 1.00 74.44 411 LEU A C 1
ATOM 3165 O O . LEU A 1 411 ? 19.183 -5.396 -4.552 1.00 74.44 411 LEU A O 1
ATOM 3169 N N . PHE A 1 412 ? 19.904 -6.789 -2.946 1.00 78.00 412 PHE A N 1
ATOM 3170 C CA . PHE A 1 412 ? 18.688 -6.766 -2.132 1.00 78.00 412 PHE A CA 1
ATOM 3171 C C . PHE A 1 412 ? 18.273 -5.342 -1.756 1.00 78.00 412 PHE A C 1
ATOM 3173 O O . PHE A 1 412 ? 17.084 -5.025 -1.762 1.00 78.00 412 PHE A O 1
ATOM 3180 N N . LYS A 1 413 ? 19.243 -4.466 -1.470 1.00 80.94 413 LYS A N 1
ATOM 3181 C CA . LYS A 1 413 ? 18.984 -3.067 -1.104 1.00 80.94 413 LYS A CA 1
ATOM 3182 C C . LYS A 1 413 ? 18.885 -2.121 -2.295 1.00 80.94 413 LYS A C 1
ATOM 3184 O O . LYS A 1 413 ? 18.222 -1.099 -2.169 1.00 80.94 413 LYS A O 1
ATOM 3189 N N . LYS A 1 414 ? 19.546 -2.425 -3.418 1.00 78.25 414 LYS A N 1
ATOM 3190 C CA . LYS A 1 414 ? 19.655 -1.524 -4.582 1.00 78.25 414 LYS A CA 1
ATOM 3191 C C . LYS A 1 414 ? 18.624 -1.795 -5.675 1.00 78.25 414 LYS A C 1
ATOM 3193 O O . LYS A 1 414 ? 18.250 -0.873 -6.393 1.00 78.25 414 LYS A O 1
ATOM 3198 N N . ILE A 1 415 ? 18.137 -3.029 -5.817 1.00 80.56 415 ILE A N 1
ATOM 3199 C CA . ILE A 1 415 ? 17.108 -3.342 -6.813 1.00 80.56 415 ILE A CA 1
ATOM 3200 C C . ILE A 1 415 ? 15.748 -2.828 -6.313 1.00 80.56 415 ILE A C 1
ATOM 3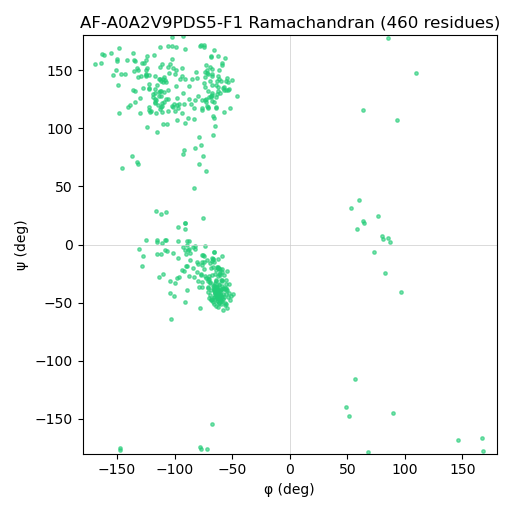202 O O . ILE A 1 415 ? 15.293 -3.237 -5.242 1.00 80.56 415 ILE A O 1
ATOM 3206 N N . PRO A 1 416 ? 15.031 -1.988 -7.087 1.00 81.31 416 PRO A N 1
ATOM 3207 C CA . PRO A 1 416 ? 13.740 -1.439 -6.664 1.00 81.31 416 PRO A CA 1
ATOM 3208 C C . PRO A 1 416 ? 12.693 -2.504 -6.315 1.00 81.31 416 PRO A C 1
ATOM 3210 O O . PRO A 1 416 ? 11.778 -2.247 -5.534 1.00 81.31 416 PRO A O 1
ATOM 3213 N N . ASN A 1 417 ? 12.799 -3.700 -6.898 1.00 81.25 417 ASN A N 1
ATOM 3214 C CA . ASN A 1 417 ? 11.812 -4.764 -6.787 1.00 81.25 417 ASN A CA 1
ATOM 3215 C C . ASN A 1 417 ? 12.438 -6.111 -6.403 1.00 81.25 417 ASN A C 1
ATOM 3217 O O . ASN A 1 417 ? 13.131 -6.729 -7.208 1.00 81.25 417 ASN A O 1
ATOM 3221 N N . ILE A 1 418 ? 12.120 -6.588 -5.198 1.00 77.62 418 ILE A N 1
ATOM 3222 C CA . ILE A 1 418 ? 12.653 -7.838 -4.641 1.00 77.62 418 ILE A CA 1
ATOM 3223 C C . ILE A 1 418 ? 12.340 -9.078 -5.495 1.00 77.62 418 ILE A C 1
ATOM 3225 O O . ILE A 1 418 ? 13.174 -9.971 -5.584 1.00 77.62 418 ILE A O 1
ATOM 3229 N N . ASP A 1 419 ? 11.212 -9.103 -6.219 1.00 76.88 419 ASP A N 1
ATOM 3230 C CA . ASP A 1 419 ? 10.836 -10.233 -7.090 1.00 76.88 419 ASP A CA 1
ATOM 3231 C C . ASP A 1 419 ? 11.788 -10.432 -8.292 1.00 76.88 419 ASP A C 1
ATOM 3233 O O . ASP A 1 419 ? 11.567 -11.313 -9.128 1.00 76.88 419 ASP A O 1
ATOM 3237 N N . GLU A 1 420 ? 12.745 -9.526 -8.497 1.00 74.88 420 GLU A N 1
ATOM 3238 C CA . GLU A 1 420 ? 13.705 -9.582 -9.606 1.00 74.88 420 GLU A CA 1
ATOM 3239 C C . GLU A 1 420 ? 15.107 -9.933 -9.146 1.00 74.88 420 GLU A C 1
ATOM 3241 O O . GLU A 1 420 ? 15.957 -10.120 -10.010 1.00 74.88 420 GLU A O 1
ATOM 3246 N N . LEU A 1 421 ? 15.335 -10.053 -7.834 1.00 77.06 421 LEU A N 1
ATOM 3247 C CA . LEU A 1 421 ? 16.657 -10.251 -7.250 1.00 77.06 421 LEU A CA 1
ATOM 3248 C C . LEU A 1 421 ? 17.392 -11.426 -7.905 1.00 77.06 421 LEU A C 1
ATOM 3250 O O . LEU A 1 421 ? 18.493 -11.247 -8.420 1.00 77.06 421 LEU A O 1
ATOM 3254 N N . ASP A 1 422 ? 16.709 -12.565 -8.039 1.00 75.12 422 ASP A N 1
ATOM 3255 C CA . ASP A 1 422 ? 17.291 -13.783 -8.608 1.00 75.12 422 ASP A CA 1
ATOM 3256 C C . ASP A 1 422 ? 17.782 -13.634 -10.053 1.00 75.12 422 ASP A C 1
ATOM 3258 O O . ASP A 1 422 ? 18.680 -14.348 -10.497 1.00 75.12 422 ASP A O 1
ATOM 3262 N N . ARG A 1 423 ? 17.233 -12.675 -10.809 1.00 75.00 423 ARG A N 1
ATOM 3263 C CA . ARG A 1 423 ? 17.631 -12.414 -12.206 1.00 75.00 423 ARG A CA 1
ATOM 3264 C C . ARG A 1 423 ? 19.006 -11.761 -12.306 1.00 75.00 423 ARG A C 1
ATOM 3266 O O . ARG A 1 423 ? 19.567 -11.696 -13.400 1.00 75.00 423 ARG A O 1
ATOM 3273 N N . PHE A 1 424 ? 19.519 -11.270 -11.183 1.00 73.81 424 PHE A N 1
ATOM 3274 C CA . PHE A 1 424 ? 20.781 -10.557 -11.064 1.00 73.81 424 PHE A CA 1
ATOM 3275 C C . PHE A 1 424 ? 21.853 -11.357 -10.300 1.00 73.81 424 PHE A C 1
ATOM 3277 O O . PHE A 1 424 ? 22.972 -10.867 -10.169 1.00 73.81 424 PHE A O 1
ATOM 3284 N N . ASN A 1 425 ? 21.558 -12.592 -9.863 1.00 66.00 425 ASN A N 1
ATOM 3285 C CA . ASN A 1 425 ? 22.486 -13.425 -9.080 1.00 66.00 425 ASN A CA 1
ATOM 3286 C C . ASN A 1 425 ? 23.794 -13.770 -9.827 1.00 66.00 425 ASN A C 1
ATOM 3288 O O . ASN A 1 425 ? 24.825 -13.951 -9.187 1.00 66.00 425 ASN A O 1
ATOM 3292 N N . ASP A 1 426 ? 23.776 -13.770 -11.168 1.00 64.06 426 ASP A N 1
ATOM 3293 C CA . ASP A 1 426 ? 24.936 -14.068 -12.030 1.00 64.06 426 ASP A CA 1
ATOM 3294 C C . ASP A 1 426 ? 25.509 -12.820 -12.735 1.00 64.06 426 ASP A C 1
ATOM 3296 O O . ASP A 1 426 ? 26.006 -12.898 -13.866 1.00 64.06 426 ASP A O 1
ATOM 3300 N N . LEU A 1 427 ? 25.366 -11.631 -12.142 1.00 68.56 427 LEU A N 1
ATOM 3301 C CA . LEU A 1 427 ? 25.928 -10.406 -12.718 1.00 68.56 427 LEU A CA 1
ATOM 3302 C C . LEU A 1 427 ? 27.465 -10.483 -12.794 1.00 68.56 427 LEU A C 1
ATOM 3304 O O . LEU A 1 427 ? 28.136 -10.863 -11.838 1.00 68.56 427 LEU A O 1
ATOM 3308 N N . THR A 1 428 ? 28.029 -10.069 -13.930 1.00 67.56 428 THR A N 1
ATOM 3309 C CA . THR A 1 428 ? 29.474 -9.842 -14.096 1.00 67.56 428 THR A CA 1
ATOM 3310 C C . THR A 1 428 ? 29.724 -8.411 -14.565 1.00 67.56 428 THR A C 1
ATOM 3312 O O . THR A 1 428 ? 28.829 -7.758 -15.107 1.00 67.56 428 THR A O 1
ATOM 3315 N N . ASP A 1 429 ? 30.955 -7.926 -14.413 1.00 72.19 429 ASP A N 1
ATOM 3316 C CA . ASP A 1 429 ? 31.361 -6.556 -14.762 1.00 72.19 429 ASP A CA 1
ATOM 3317 C C . ASP A 1 429 ? 31.223 -6.213 -16.257 1.00 72.19 429 ASP A C 1
ATOM 3319 O O . ASP A 1 429 ? 31.299 -5.035 -16.623 1.00 72.19 429 ASP A O 1
ATOM 3323 N N . ASP A 1 430 ? 31.016 -7.218 -17.111 1.00 82.62 430 ASP A N 1
ATOM 3324 C CA . ASP A 1 430 ? 30.986 -7.094 -18.571 1.00 82.62 430 ASP A CA 1
ATOM 3325 C C . ASP A 1 430 ? 29.590 -6.801 -19.134 1.00 82.62 430 ASP A C 1
ATOM 3327 O O . ASP A 1 430 ? 29.468 -6.340 -20.274 1.00 82.62 430 ASP A O 1
ATOM 3331 N N . TRP A 1 431 ? 28.533 -7.053 -18.356 1.00 85.94 431 TRP A N 1
ATOM 3332 C CA . TRP A 1 431 ? 27.151 -6.999 -18.831 1.00 85.94 431 TRP A CA 1
ATOM 3333 C C . TRP A 1 431 ? 26.291 -6.067 -17.987 1.00 85.94 431 TRP A C 1
ATOM 3335 O O . TRP A 1 431 ? 26.417 -5.996 -16.767 1.00 85.94 431 TRP A O 1
ATOM 3345 N N . ILE A 1 432 ? 25.351 -5.399 -18.650 1.00 88.12 432 ILE A N 1
ATOM 3346 C CA . ILE A 1 432 ? 24.195 -4.794 -17.992 1.00 88.12 432 ILE A CA 1
ATOM 3347 C C . ILE A 1 432 ? 23.014 -5.728 -18.202 1.00 88.12 432 ILE A C 1
ATOM 3349 O O . ILE A 1 432 ? 22.647 -6.026 -19.343 1.00 88.12 432 ILE A O 1
ATOM 3353 N N . VAL A 1 433 ? 22.425 -6.197 -17.105 1.00 88.75 433 VAL A N 1
ATOM 3354 C CA . VAL A 1 433 ? 21.186 -6.970 -17.133 1.00 88.75 433 VAL A CA 1
ATOM 3355 C C . VAL A 1 433 ? 20.030 -5.985 -17.098 1.00 88.75 433 VAL A C 1
ATOM 3357 O O . VAL A 1 433 ? 19.943 -5.147 -16.204 1.00 88.75 433 VAL A O 1
ATOM 3360 N N . ILE A 1 434 ? 19.136 -6.093 -18.072 1.00 91.56 434 ILE A N 1
ATOM 3361 C CA . ILE A 1 434 ? 17.918 -5.293 -18.155 1.00 91.56 434 ILE A CA 1
ATOM 3362 C C . ILE A 1 434 ? 16.738 -6.248 -18.064 1.00 91.56 434 ILE A C 1
ATOM 3364 O O . ILE A 1 434 ? 16.628 -7.188 -18.851 1.00 91.56 434 ILE A O 1
ATOM 3368 N N . THR A 1 435 ? 15.842 -5.995 -17.121 1.00 92.38 435 THR A N 1
ATOM 3369 C CA . THR A 1 435 ? 14.575 -6.699 -16.982 1.00 92.38 435 THR A CA 1
ATOM 3370 C C . THR A 1 435 ? 13.439 -5.765 -17.376 1.00 92.38 435 THR A C 1
ATOM 3372 O O . THR A 1 435 ? 13.250 -4.705 -16.792 1.00 92.38 435 THR A O 1
ATOM 3375 N N . ILE A 1 436 ? 12.651 -6.185 -18.359 1.00 94.81 436 ILE A N 1
ATOM 3376 C CA . ILE A 1 436 ? 11.426 -5.528 -18.801 1.00 94.81 436 ILE A CA 1
ATOM 3377 C C . ILE A 1 436 ? 10.260 -6.375 -18.303 1.00 94.81 436 ILE A C 1
ATOM 3379 O O . ILE A 1 436 ? 9.953 -7.437 -18.851 1.00 94.81 436 ILE A O 1
ATOM 3383 N N . ARG A 1 437 ? 9.603 -5.914 -17.243 1.00 94.25 437 ARG A N 1
ATOM 3384 C CA . ARG A 1 437 ? 8.380 -6.509 -16.711 1.00 94.25 437 ARG A CA 1
ATOM 3385 C C . ARG A 1 437 ? 7.181 -5.840 -17.378 1.00 94.25 437 ARG A C 1
ATOM 3387 O O . ARG A 1 437 ? 6.816 -4.716 -17.041 1.00 94.25 437 ARG A O 1
ATOM 3394 N N . GLY A 1 438 ? 6.568 -6.552 -18.315 1.00 95.19 438 GLY A N 1
ATOM 3395 C CA . GLY A 1 438 ? 5.297 -6.183 -18.921 1.00 95.19 438 GLY A CA 1
ATOM 3396 C C . GLY A 1 438 ? 4.132 -6.560 -18.015 1.00 95.19 438 GLY A C 1
ATOM 3397 O O . GLY A 1 438 ? 4.021 -7.703 -17.571 1.00 95.19 438 GLY A O 1
ATOM 3398 N N . ILE A 1 439 ? 3.274 -5.588 -17.744 1.00 94.50 439 ILE A N 1
ATOM 3399 C CA . ILE A 1 439 ? 2.090 -5.706 -16.902 1.00 94.50 439 ILE A CA 1
ATOM 3400 C C . ILE A 1 439 ? 0.903 -5.275 -17.755 1.00 94.50 439 ILE A C 1
ATOM 3402 O O . ILE A 1 439 ? 0.713 -4.086 -17.990 1.00 94.50 439 ILE A O 1
ATOM 3406 N N . GLY A 1 440 ? 0.157 -6.247 -18.271 1.00 93.19 440 GLY A N 1
ATOM 3407 C CA . GLY A 1 440 ? -1.063 -6.008 -19.038 1.00 93.19 440 GLY A CA 1
ATOM 3408 C C . GLY A 1 440 ? -2.290 -6.058 -18.142 1.00 93.19 440 GLY A C 1
ATOM 3409 O O . GLY A 1 440 ? -2.333 -6.850 -17.195 1.00 93.19 440 GLY A O 1
ATOM 3410 N N . GLU A 1 441 ? -3.286 -5.232 -18.434 1.00 88.56 441 GLU A N 1
ATOM 3411 C CA . GLU A 1 441 ? -4.563 -5.310 -17.739 1.00 88.56 441 GLU A CA 1
ATOM 3412 C C . GLU A 1 441 ? -5.321 -6.599 -18.077 1.00 88.56 441 GLU A C 1
ATOM 3414 O O . GLU A 1 441 ? -5.254 -7.133 -19.185 1.00 88.56 441 GLU A O 1
ATOM 3419 N N . MET A 1 442 ? -6.062 -7.102 -17.095 1.00 86.44 442 MET A N 1
ATOM 3420 C CA . MET A 1 442 ? -7.077 -8.124 -17.300 1.00 86.44 442 MET A CA 1
ATOM 3421 C C . MET A 1 442 ? -8.439 -7.495 -17.031 1.00 86.44 442 MET A C 1
ATOM 3423 O O . MET A 1 442 ? -8.718 -7.072 -15.905 1.00 86.44 442 MET A O 1
ATOM 3427 N N . LEU A 1 443 ? -9.283 -7.445 -18.061 1.00 82.00 443 LEU A N 1
ATOM 3428 C CA . LEU A 1 443 ? -10.600 -6.830 -17.968 1.00 82.00 443 LEU A CA 1
ATOM 3429 C C . LEU A 1 443 ? -11.520 -7.630 -17.038 1.00 82.00 443 LEU A C 1
ATOM 3431 O O . LEU A 1 443 ? -11.559 -8.862 -17.044 1.00 82.00 443 LEU A O 1
ATOM 3435 N N . GLY A 1 444 ? -12.264 -6.903 -16.211 1.00 82.88 444 GLY A N 1
ATOM 3436 C CA . GLY A 1 444 ? -13.275 -7.482 -15.340 1.00 82.88 444 GLY A CA 1
ATOM 3437 C C . GLY A 1 444 ? -14.578 -7.726 -16.096 1.00 82.88 444 GLY A C 1
ATOM 3438 O O . GLY A 1 444 ? -14.949 -6.955 -16.978 1.00 82.88 444 GLY A O 1
ATOM 3439 N N . ASP A 1 445 ? -15.307 -8.769 -15.701 1.00 84.62 445 ASP A N 1
ATOM 3440 C CA . ASP A 1 445 ? -16.657 -9.031 -16.195 1.00 84.62 445 ASP A CA 1
ATOM 3441 C C . ASP A 1 445 ? -17.671 -8.956 -15.043 1.00 84.62 445 ASP A C 1
ATOM 3443 O O . ASP A 1 445 ? -17.557 -9.642 -14.020 1.00 84.62 445 ASP A O 1
ATOM 3447 N N . LYS A 1 446 ? -18.662 -8.073 -15.198 1.00 85.38 446 LYS A N 1
ATOM 3448 C CA . LYS A 1 446 ? -19.766 -7.874 -14.241 1.00 85.38 446 LYS A CA 1
ATOM 3449 C C . LYS A 1 446 ? -20.960 -8.780 -14.520 1.00 85.38 446 LYS A C 1
ATOM 3451 O O . LYS A 1 446 ? -21.820 -8.927 -13.657 1.00 85.38 446 LYS A O 1
ATOM 3456 N N . THR A 1 447 ? -21.039 -9.318 -15.729 1.00 85.88 447 THR A N 1
ATOM 3457 C CA . THR A 1 447 ? -22.218 -9.984 -16.283 1.00 85.88 447 THR A CA 1
ATOM 3458 C C . THR A 1 447 ? -22.075 -11.496 -16.294 1.00 85.88 447 THR A C 1
ATOM 3460 O O . THR A 1 447 ? -23.075 -12.190 -16.118 1.00 85.88 447 THR A O 1
ATOM 3463 N N . SER A 1 448 ? -20.852 -12.017 -16.442 1.00 80.81 448 SER A N 1
ATOM 3464 C CA . SER A 1 448 ? -20.658 -13.461 -16.505 1.00 80.81 448 SER A CA 1
ATOM 3465 C C . SER A 1 448 ? -20.972 -14.138 -15.162 1.00 80.81 448 SER A C 1
ATOM 3467 O O . SER A 1 448 ? -20.444 -13.746 -14.108 1.00 80.81 448 SER A O 1
ATOM 3469 N N . PRO A 1 449 ? -21.823 -15.184 -15.159 1.00 76.00 449 PRO A N 1
ATOM 3470 C CA . PRO A 1 449 ? -22.002 -16.040 -13.995 1.00 76.00 449 PRO A CA 1
ATOM 3471 C C . PRO A 1 449 ? -20.735 -16.853 -13.695 1.00 76.00 449 PRO A C 1
ATOM 3473 O O . PRO A 1 449 ? -20.501 -17.137 -12.523 1.00 76.00 449 PRO A O 1
ATOM 3476 N N . ASP A 1 450 ? -19.907 -17.124 -14.710 1.00 77.75 450 ASP A N 1
ATOM 3477 C CA . ASP A 1 450 ? -18.678 -17.913 -14.629 1.00 77.75 450 ASP A CA 1
ATOM 3478 C C . ASP A 1 450 ? -17.523 -17.262 -15.428 1.00 77.75 450 ASP A C 1
ATOM 3480 O O . ASP A 1 450 ? -17.244 -17.644 -16.568 1.00 77.75 450 ASP A O 1
ATOM 3484 N N . PRO A 1 451 ? -16.895 -16.194 -14.903 1.00 79.25 451 PRO A N 1
ATOM 3485 C CA . PRO A 1 451 ? -15.813 -15.509 -15.602 1.00 79.25 451 PRO A CA 1
ATOM 3486 C C . PRO A 1 451 ? -14.532 -16.359 -15.608 1.00 79.25 451 PRO A C 1
ATOM 3488 O O . PRO A 1 451 ? -14.237 -17.060 -14.641 1.00 79.25 451 PRO A O 1
ATOM 3491 N N . LEU A 1 452 ? -13.729 -16.245 -16.674 1.00 73.56 452 LEU A N 1
ATOM 3492 C CA . LEU A 1 452 ? -12.420 -16.918 -16.783 1.00 73.56 452 LEU A CA 1
ATOM 3493 C C . LEU A 1 452 ? -11.463 -16.513 -15.649 1.00 73.56 452 LEU A C 1
ATOM 3495 O O . LEU A 1 452 ? -10.622 -17.289 -15.205 1.00 73.56 452 LEU A O 1
ATOM 3499 N N . ASN A 1 453 ? -11.602 -15.278 -15.183 1.00 76.06 453 ASN A N 1
ATOM 3500 C CA . ASN A 1 453 ? -10.930 -14.687 -14.041 1.00 76.06 453 ASN A CA 1
ATOM 3501 C C . ASN A 1 453 ? -11.764 -14.865 -12.771 1.00 76.06 453 ASN A C 1
ATOM 3503 O O . ASN A 1 453 ? -12.452 -13.942 -12.329 1.00 76.06 453 ASN A O 1
ATOM 3507 N N . ARG A 1 454 ? -11.676 -16.051 -12.166 1.00 83.44 454 ARG A N 1
ATOM 3508 C CA . ARG A 1 454 ? -12.324 -16.363 -10.889 1.00 83.44 454 ARG A CA 1
ATOM 3509 C C . ARG A 1 454 ? -11.351 -16.963 -9.882 1.00 83.44 454 ARG A C 1
ATOM 3511 O O . ARG A 1 454 ? -10.340 -17.567 -10.233 1.00 83.44 454 ARG A O 1
ATOM 3518 N N . VAL A 1 455 ? -11.707 -16.803 -8.617 1.00 86.00 455 VAL A N 1
ATOM 3519 C CA . VAL A 1 455 ? -11.146 -17.552 -7.496 1.00 86.00 455 VAL A CA 1
ATOM 3520 C C . VAL A 1 455 ? -12.303 -18.033 -6.632 1.00 86.00 455 VAL A C 1
ATOM 3522 O O . VAL A 1 455 ? -13.366 -17.408 -6.603 1.00 86.00 455 VAL A O 1
ATOM 3525 N N . ILE A 1 456 ? -12.102 -19.144 -5.940 1.00 86.50 456 ILE A N 1
ATOM 3526 C CA . ILE A 1 456 ? -13.061 -19.689 -4.985 1.00 86.50 456 ILE A CA 1
ATOM 3527 C C . ILE A 1 456 ? -12.631 -19.204 -3.608 1.00 86.50 456 ILE A C 1
ATOM 3529 O O . ILE A 1 456 ? -11.506 -19.459 -3.190 1.00 86.50 456 ILE A O 1
ATOM 3533 N N . LEU A 1 457 ? -13.508 -18.479 -2.924 1.00 85.44 457 LEU A N 1
ATOM 3534 C CA . LEU A 1 457 ? -13.223 -17.969 -1.586 1.00 85.44 457 LEU A CA 1
ATOM 3535 C C . LEU A 1 457 ? -13.171 -19.125 -0.588 1.00 85.44 457 LEU A C 1
ATOM 3537 O O . LEU A 1 457 ? -13.992 -20.041 -0.669 1.00 85.44 457 LEU A O 1
ATOM 3541 N N . ASP A 1 458 ? -12.231 -19.070 0.352 1.00 79.50 458 ASP A N 1
ATOM 3542 C CA . ASP A 1 458 ? -12.306 -19.933 1.525 1.00 79.50 458 ASP A CA 1
ATOM 3543 C C . ASP A 1 458 ? -13.364 -19.371 2.482 1.00 79.50 458 ASP A C 1
ATOM 3545 O O . ASP A 1 458 ? -13.237 -18.249 2.966 1.00 79.50 458 ASP A O 1
ATOM 3549 N N . ASN A 1 459 ? -14.425 -20.136 2.745 1.00 61.75 459 ASN A N 1
ATOM 3550 C CA . ASN A 1 459 ? -15.535 -19.702 3.600 1.00 61.75 459 ASN A CA 1
ATOM 3551 C C . ASN A 1 459 ? -15.124 -19.491 5.067 1.00 61.75 459 ASN A C 1
ATOM 3553 O O . ASN A 1 459 ? -15.893 -18.905 5.824 1.00 61.75 459 ASN A O 1
ATOM 3557 N N . LEU A 1 460 ? -13.961 -19.997 5.491 1.00 59.59 460 LEU A N 1
ATOM 3558 C CA . LEU A 1 460 ? -13.454 -19.813 6.852 1.00 59.59 460 LEU A CA 1
ATOM 3559 C C . LEU A 1 460 ? -12.374 -18.723 6.952 1.00 59.59 460 LEU A C 1
ATOM 3561 O O . LEU A 1 460 ? -12.007 -18.352 8.067 1.00 59.59 460 LEU A O 1
ATOM 3565 N N . GLY A 1 461 ? -11.915 -18.174 5.819 1.00 59.44 461 GLY A N 1
ATOM 3566 C CA . GLY A 1 461 ? -10.661 -17.418 5.771 1.00 59.44 461 GLY A CA 1
ATOM 3567 C C . GLY A 1 461 ? -9.440 -18.328 6.002 1.00 59.44 461 GLY A C 1
ATOM 3568 O O . GLY A 1 461 ? -9.606 -19.541 6.134 1.00 59.44 461 GLY A O 1
ATOM 3569 N N . PRO A 1 462 ? -8.217 -17.774 6.013 1.00 54.53 462 PRO A N 1
ATOM 3570 C CA . PRO A 1 462 ? -7.006 -18.532 6.308 1.00 54.53 462 PRO A CA 1
ATOM 3571 C C . PRO A 1 462 ? -6.838 -18.845 7.801 1.00 54.53 462 PRO A C 1
ATOM 3573 O O . PRO A 1 462 ? -7.435 -18.137 8.652 1.00 54.53 462 PRO A O 1
#